Protein AF-A0A7S3LDQ4-F1 (afdb_monomer)

Nearest PDB structures (foldseek):
  6au2-assembly1_A  TM=3.471E-01  e=3.234E-03  Homo sapiens
  1kk8-assembly1_A  TM=6.774E-01  e=3.689E-01  Argopecten irradians
  1kqm-assembly1_A  TM=6.214E-01  e=1.875E-01  Argopecten irradians
  1kk7-assembly1_A  TM=5.907E-01  e=2.944E-01  Argopecten irradians
  1l2o-assembly1_A  TM=6.200E-01  e=3.689E-01  Argopecten irradians

Sequence (384 aa):
MATEQSETHPFQAKDGLFYETYLQVREANVQVNNIRLAELGLNKPPPWKKPSPNSHPRQSKKARKSTVKTEPPRRSTRQVPVISDASVDNDVISKPPPKKKQKKVQTKKVKDDWESVAAEIRREHAKNVDNTWFQQFERYWKSRLSDGAYKQILRQVRKLYNAEGISYIQWPADVCFHKDQSVDMSTDFEALHQLAHEYERKYGRDLGNGWLLRIPIRKLCAFQRYYFEKELGASLQPQPAFPIGTMLHKSFPPHGTFVGRIKSFDGVLYRIHYPEDGDEEDIYEDELFTLLGVSPPDHSSPDTETQQSAESSKQNEEANTVEPLKPRYTVGTTFAKVFPGHGTFMGQIESFDGVHYHVVYPRDGDQEDLTEAELDELKILSKG

Radius of gyration: 30.18 Å; Cα contacts (8 Å, |Δi|>4): 369; chains: 1; bounding box: 68×68×87 Å

Solvent-accessible surface area (backbone atoms only — not comparable to full-atom values): 24500 Å² total; per-residue (Å²): 137,83,81,82,76,78,83,77,75,61,43,74,30,83,86,74,50,74,28,86,44,70,67,57,28,51,53,52,37,50,51,55,49,51,53,54,31,46,76,71,59,63,63,56,75,74,83,68,73,70,76,64,95,75,74,66,83,80,72,82,75,73,89,74,91,80,79,92,77,86,84,79,88,86,86,81,88,78,89,78,87,87,82,80,88,83,90,78,90,81,93,78,89,77,81,79,80,86,77,81,84,73,85,83,80,86,74,88,83,72,68,75,57,53,59,55,52,52,53,51,50,20,57,52,38,67,73,54,82,64,82,56,55,63,59,51,52,52,61,60,44,61,82,75,42,56,74,68,59,39,54,52,32,50,57,45,49,50,26,32,50,67,18,66,22,52,69,52,92,82,33,60,94,87,51,52,50,59,50,82,42,60,55,59,83,45,52,62,40,66,63,50,39,53,51,45,53,53,48,27,70,73,54,52,69,58,89,63,82,28,58,75,50,49,51,35,37,50,53,48,41,53,47,48,53,54,53,49,40,64,73,74,41,80,86,70,70,66,75,66,94,62,61,74,60,46,74,42,57,49,76,44,90,94,83,46,73,46,63,30,28,31,70,44,70,76,74,67,37,37,33,30,36,26,79,89,81,68,49,73,46,80,40,45,62,72,60,46,24,61,52,67,71,44,79,70,76,83,76,75,68,84,73,86,75,77,89,79,84,84,89,88,83,91,82,89,88,88,78,79,86,75,69,81,62,75,73,93,69,47,60,57,22,28,31,41,47,76,43,90,98,76,46,76,46,59,35,32,30,71,42,69,82,74,71,38,34,37,29,37,26,83,88,82,67,51,74,51,77,37,43,66,71,59,55,70,74,37,50,73,74,46,84,77

Structure (mmCIF, N/CA/C/O backbone):
data_AF-A0A7S3LDQ4-F1
#
_entry.id   AF-A0A7S3LDQ4-F1
#
loop_
_atom_site.group_PDB
_atom_site.id
_atom_site.type_symbol
_atom_site.label_atom_id
_atom_site.label_alt_id
_atom_site.label_comp_id
_atom_site.label_asym_id
_atom_site.label_entity_id
_atom_site.label_seq_id
_atom_site.pdbx_PDB_ins_code
_atom_site.Cartn_x
_atom_site.Cartn_y
_atom_site.Cartn_z
_atom_site.occupancy
_atom_site.B_iso_or_equiv
_atom_site.auth_seq_id
_atom_site.auth_comp_id
_atom_site.auth_asym_id
_atom_site.auth_atom_id
_atom_site.pdbx_PDB_model_num
ATOM 1 N N . MET A 1 1 ? 39.871 5.749 30.026 1.00 40.25 1 MET A N 1
ATOM 2 C CA . MET A 1 1 ? 39.149 6.270 28.850 1.00 40.25 1 MET A CA 1
ATOM 3 C C . MET A 1 1 ? 39.752 5.605 27.629 1.00 40.25 1 MET A C 1
ATOM 5 O O . MET A 1 1 ? 40.860 5.961 27.255 1.00 40.25 1 MET A O 1
ATOM 9 N N . ALA A 1 2 ? 39.101 4.560 27.120 1.00 42.69 2 ALA A N 1
ATOM 10 C CA . ALA A 1 2 ? 39.499 3.903 25.882 1.00 42.69 2 ALA A CA 1
ATOM 11 C C . ALA A 1 2 ? 38.716 4.573 24.750 1.00 42.69 2 ALA A C 1
ATOM 13 O O . ALA A 1 2 ? 37.490 4.551 24.757 1.00 42.69 2 ALA A O 1
ATOM 14 N N . THR A 1 3 ? 39.416 5.248 23.846 1.00 52.91 3 THR A N 1
ATOM 15 C CA . THR A 1 3 ? 38.854 5.739 22.590 1.00 52.91 3 THR A CA 1
ATOM 16 C C . THR A 1 3 ? 38.615 4.526 21.699 1.00 52.91 3 THR A C 1
ATOM 18 O O . THR A 1 3 ? 39.571 3.916 21.222 1.00 52.91 3 THR A O 1
ATOM 21 N N . GLU A 1 4 ? 37.352 4.147 21.515 1.00 53.66 4 GLU A N 1
ATOM 22 C CA . GLU A 1 4 ? 36.952 3.170 20.502 1.00 53.66 4 GLU A CA 1
ATOM 23 C C . GLU A 1 4 ? 37.349 3.719 19.127 1.00 53.66 4 GLU A C 1
ATOM 25 O O . GLU A 1 4 ? 36.774 4.683 18.623 1.00 53.66 4 GLU A O 1
ATOM 30 N N . GLN A 1 5 ? 38.400 3.146 18.544 1.00 45.09 5 GLN A N 1
ATOM 31 C CA . GLN A 1 5 ? 38.747 3.378 17.151 1.00 45.09 5 GLN A CA 1
ATOM 32 C C . GLN A 1 5 ? 37.756 2.572 16.313 1.00 45.09 5 GLN A C 1
ATOM 34 O O . GLN A 1 5 ? 37.853 1.351 16.238 1.00 45.09 5 GLN A O 1
ATOM 39 N N . SER A 1 6 ? 36.771 3.249 15.726 1.00 54.25 6 SER A N 1
ATOM 40 C CA . SER A 1 6 ? 35.869 2.633 14.757 1.00 54.25 6 SER A CA 1
ATOM 41 C C . SER A 1 6 ? 36.685 2.184 13.544 1.00 54.25 6 SER A C 1
ATOM 43 O O . SER A 1 6 ? 37.186 3.025 12.790 1.00 54.25 6 SER A O 1
ATOM 45 N N . GLU A 1 7 ? 36.836 0.873 13.362 1.00 59.62 7 GLU A N 1
ATOM 46 C CA . GLU A 1 7 ? 37.408 0.290 12.150 1.00 59.62 7 GLU A CA 1
ATOM 47 C C . GLU A 1 7 ? 36.503 0.648 10.966 1.00 59.62 7 GLU A C 1
ATOM 49 O O . GLU A 1 7 ? 35.424 0.090 10.770 1.00 59.62 7 GLU A O 1
ATOM 54 N N . THR A 1 8 ? 36.919 1.641 10.185 1.00 68.06 8 THR A N 1
ATOM 55 C CA . THR A 1 8 ? 36.265 1.981 8.925 1.00 68.06 8 THR A CA 1
ATOM 56 C C . THR A 1 8 ? 36.725 0.969 7.886 1.00 68.06 8 THR A C 1
ATOM 58 O O . THR A 1 8 ? 37.852 1.010 7.396 1.00 68.06 8 THR A O 1
ATOM 61 N N . HIS A 1 9 ? 35.867 -0.005 7.582 1.00 71.62 9 HIS A N 1
ATOM 62 C CA . HIS A 1 9 ? 36.136 -0.940 6.498 1.00 71.62 9 HIS A CA 1
ATOM 63 C C . HIS A 1 9 ? 36.121 -0.184 5.161 1.00 71.62 9 HIS A C 1
ATOM 65 O O . HIS A 1 9 ? 35.127 0.478 4.853 1.00 71.62 9 HIS A O 1
ATOM 71 N N . PRO A 1 10 ? 37.195 -0.262 4.359 1.00 87.12 10 PRO A N 1
ATOM 72 C CA . PRO A 1 10 ? 37.264 0.472 3.109 1.00 87.12 10 PRO A CA 1
ATOM 73 C C . PRO A 1 10 ? 36.307 -0.125 2.069 1.00 87.12 10 PRO A C 1
ATOM 75 O O . PRO A 1 10 ? 36.139 -1.342 1.965 1.00 87.12 10 PRO A O 1
ATOM 78 N N . PHE A 1 11 ? 35.692 0.739 1.267 1.00 87.12 11 PHE A N 1
ATOM 79 C CA . PHE A 1 11 ? 34.715 0.368 0.247 1.00 87.12 11 PHE A CA 1
ATOM 80 C C . PHE A 1 11 ? 35.406 0.148 -1.105 1.00 87.12 11 PHE A C 1
ATOM 82 O O . PHE A 1 11 ? 36.173 0.998 -1.553 1.00 87.12 11 PHE A O 1
ATOM 89 N N . GLN A 1 12 ? 35.123 -0.966 -1.783 1.00 94.94 12 GLN A N 1
ATOM 90 C CA . GLN A 1 12 ? 35.699 -1.266 -3.099 1.00 94.94 12 GLN A CA 1
ATOM 91 C C . GLN A 1 12 ? 34.875 -0.634 -4.235 1.00 94.94 12 GLN A C 1
ATOM 93 O O . GLN A 1 12 ? 33.658 -0.821 -4.297 1.00 94.94 12 GLN A O 1
ATOM 98 N N . ALA A 1 13 ? 35.522 0.079 -5.159 1.00 95.19 13 ALA A N 1
ATOM 99 C CA . ALA A 1 13 ? 34.889 0.642 -6.354 1.00 95.19 13 ALA A CA 1
ATOM 100 C C . ALA A 1 13 ? 35.079 -0.244 -7.605 1.00 95.19 13 ALA A C 1
ATOM 102 O O . ALA A 1 13 ? 35.799 -1.242 -7.599 1.00 95.19 13 ALA A O 1
ATOM 103 N N . LYS A 1 14 ? 34.407 0.113 -8.709 1.00 91.06 14 LYS A N 1
ATOM 104 C CA . LYS A 1 14 ? 34.411 -0.626 -9.989 1.00 91.06 14 LYS A CA 1
ATOM 105 C C . LYS A 1 14 ? 35.746 -0.597 -10.732 1.00 91.06 14 LYS A C 1
ATOM 107 O O . LYS A 1 14 ? 35.929 -1.389 -11.651 1.00 91.06 14 LYS A O 1
ATOM 112 N N . ASP A 1 15 ? 36.638 0.317 -10.378 1.00 94.50 15 ASP A N 1
ATOM 113 C CA . ASP A 1 15 ? 38.018 0.345 -10.870 1.00 94.50 15 ASP A CA 1
ATOM 114 C C . ASP A 1 15 ? 38.933 -0.652 -10.133 1.00 94.50 15 ASP A C 1
ATOM 116 O O . ASP A 1 15 ? 40.080 -0.840 -10.531 1.00 94.50 15 ASP A O 1
ATOM 120 N N . GLY A 1 16 ? 38.422 -1.322 -9.093 1.00 94.25 16 GLY A N 1
ATOM 121 C CA . GLY A 1 16 ? 39.152 -2.291 -8.281 1.00 94.25 16 GLY A CA 1
ATOM 122 C C . GLY A 1 16 ? 39.902 -1.685 -7.093 1.00 94.25 16 GLY A C 1
ATOM 123 O O . GLY A 1 16 ? 40.528 -2.444 -6.351 1.00 94.25 16 GLY A O 1
ATOM 124 N N . LEU A 1 17 ? 39.834 -0.365 -6.886 1.00 96.00 17 LEU A N 1
ATOM 125 C CA . LEU A 1 17 ? 40.478 0.329 -5.769 1.00 96.00 17 LEU A CA 1
ATOM 126 C C . LEU A 1 17 ? 39.551 0.434 -4.549 1.00 96.00 17 LEU A C 1
ATOM 128 O O . LEU A 1 17 ? 38.327 0.344 -4.652 1.00 96.00 17 LEU A O 1
ATOM 132 N N . PHE A 1 18 ? 40.161 0.608 -3.377 1.00 94.69 18 PHE A N 1
ATOM 133 C CA . PHE A 1 18 ? 39.483 0.745 -2.090 1.00 94.69 18 PHE A CA 1
ATOM 134 C C . PHE A 1 18 ? 39.527 2.201 -1.617 1.00 94.69 18 PHE A C 1
ATOM 136 O O . PHE A 1 18 ? 40.574 2.842 -1.697 1.00 94.69 18 PHE A O 1
ATOM 143 N N . TY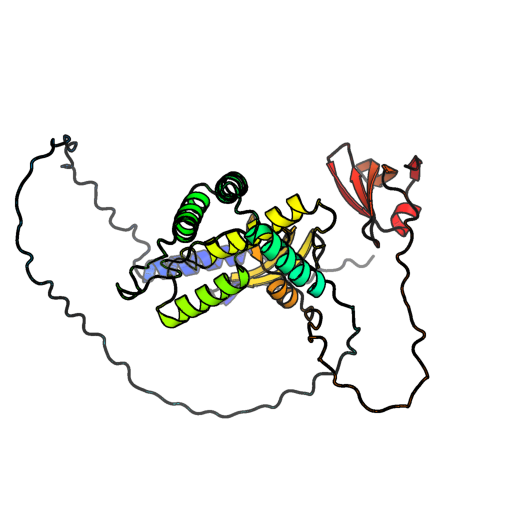R A 1 19 ? 38.405 2.703 -1.103 1.00 94.19 19 TYR A N 1
ATOM 144 C CA . TYR A 1 19 ? 38.234 4.090 -0.674 1.00 94.19 19 TYR A CA 1
ATOM 145 C C . TYR A 1 19 ? 37.711 4.170 0.762 1.00 94.19 19 TYR A C 1
ATOM 147 O O . TYR A 1 19 ? 36.947 3.312 1.206 1.00 94.19 19 TYR A O 1
ATOM 155 N N . GLU A 1 20 ? 38.099 5.222 1.483 1.00 92.12 20 GLU A N 1
ATOM 156 C CA . GLU A 1 20 ? 37.726 5.427 2.891 1.00 92.12 20 GLU A CA 1
ATOM 157 C C . GLU A 1 20 ? 36.256 5.822 3.051 1.00 92.12 20 GLU A C 1
ATOM 159 O O . GLU A 1 20 ? 35.631 5.536 4.068 1.00 92.12 20 GLU A O 1
ATOM 164 N N . THR A 1 21 ? 35.687 6.480 2.037 1.00 89.56 21 THR A N 1
ATOM 165 C CA . THR A 1 21 ? 34.312 6.979 2.087 1.00 89.56 21 THR A CA 1
ATOM 166 C C . THR A 1 21 ? 33.499 6.522 0.886 1.00 89.56 21 THR A C 1
ATOM 168 O O . THR A 1 21 ? 33.992 6.391 -0.236 1.00 89.56 21 THR A O 1
ATOM 171 N N . TYR A 1 22 ? 32.198 6.353 1.105 1.00 85.62 22 TYR A N 1
ATOM 172 C CA . TYR A 1 22 ? 31.250 6.023 0.044 1.00 85.62 22 TYR A CA 1
ATOM 173 C C . TYR A 1 22 ? 31.195 7.086 -1.069 1.00 85.62 22 TYR A C 1
ATOM 175 O O . TYR A 1 22 ? 31.045 6.750 -2.244 1.00 85.62 22 TYR A O 1
ATOM 183 N N . LEU A 1 23 ? 31.360 8.372 -0.729 1.00 87.56 23 LEU A N 1
ATOM 184 C CA . LEU A 1 23 ? 31.375 9.457 -1.717 1.00 87.56 23 LEU A CA 1
ATOM 185 C C . LEU A 1 23 ? 32.511 9.284 -2.733 1.00 87.56 23 LEU A C 1
ATOM 187 O O . LEU A 1 23 ? 32.276 9.423 -3.933 1.00 87.56 23 LEU A O 1
ATOM 191 N N . GLN A 1 24 ? 33.698 8.884 -2.274 1.00 94.94 24 GLN A N 1
ATOM 192 C CA . GLN A 1 24 ? 34.832 8.594 -3.153 1.00 94.94 24 GLN A CA 1
ATOM 193 C C . GLN A 1 24 ? 34.557 7.386 -4.065 1.00 94.94 24 GLN A C 1
ATOM 195 O O . GLN A 1 24 ? 34.819 7.454 -5.266 1.00 94.94 24 GLN A O 1
ATOM 200 N N . VAL A 1 25 ? 33.942 6.314 -3.543 1.00 93.69 25 VAL A N 1
ATOM 201 C CA . VAL A 1 25 ? 33.512 5.164 -4.366 1.00 93.69 25 VAL A CA 1
ATOM 202 C C . VAL A 1 25 ? 32.515 5.581 -5.440 1.00 93.69 25 VAL A C 1
ATOM 204 O O . VAL A 1 25 ? 32.607 5.145 -6.590 1.00 93.69 25 VAL A O 1
ATOM 207 N N . ARG A 1 26 ? 31.546 6.429 -5.088 1.00 92.38 26 ARG A N 1
ATOM 208 C CA . ARG A 1 26 ? 30.551 6.934 -6.034 1.00 92.38 26 ARG A CA 1
ATOM 209 C C . ARG A 1 26 ? 31.218 7.721 -7.160 1.00 92.38 26 ARG A C 1
ATOM 211 O O . ARG A 1 26 ? 30.890 7.486 -8.322 1.00 92.38 26 ARG A O 1
ATOM 218 N N . GLU A 1 27 ? 32.150 8.615 -6.841 1.00 95.75 27 GLU A N 1
ATOM 219 C CA . GLU A 1 27 ? 32.892 9.401 -7.834 1.00 95.75 27 GLU A CA 1
ATOM 220 C C . GLU A 1 27 ? 33.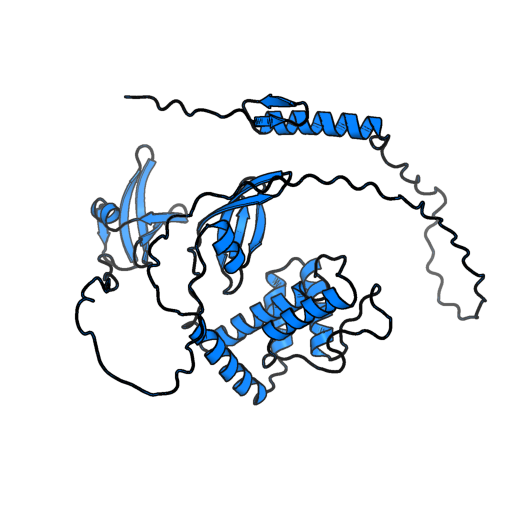731 8.515 -8.762 1.00 95.75 27 GLU A C 1
ATOM 222 O O . GLU A 1 27 ? 33.627 8.648 -9.985 1.00 95.75 27 GLU A O 1
ATOM 227 N N . ALA A 1 28 ? 34.477 7.554 -8.209 1.00 95.38 28 ALA A N 1
ATOM 228 C CA . ALA A 1 28 ? 35.246 6.581 -8.985 1.00 95.38 28 ALA A CA 1
ATOM 229 C C . ALA A 1 28 ? 34.343 5.773 -9.935 1.00 95.38 28 ALA A C 1
ATOM 231 O O . ALA A 1 28 ? 34.598 5.662 -11.137 1.00 95.38 28 ALA A O 1
ATOM 232 N N . ASN A 1 29 ? 33.198 5.299 -9.438 1.00 93.75 29 ASN A N 1
ATOM 233 C CA . ASN A 1 29 ? 32.218 4.569 -10.242 1.00 93.75 29 ASN A CA 1
ATOM 234 C C . ASN A 1 29 ? 31.610 5.421 -11.365 1.00 93.75 29 ASN A C 1
ATOM 236 O O . ASN A 1 29 ? 31.366 4.908 -12.463 1.00 93.75 29 ASN A O 1
ATOM 240 N N . VAL A 1 30 ? 31.358 6.710 -11.117 1.00 93.44 30 VAL A N 1
ATOM 241 C CA . VAL A 1 30 ? 30.886 7.653 -12.143 1.00 93.44 30 VAL A CA 1
ATOM 242 C C . VAL A 1 30 ? 31.938 7.820 -13.238 1.00 93.44 30 VAL A C 1
ATOM 244 O O . VAL A 1 30 ? 31.586 7.785 -14.417 1.00 93.44 30 VAL A O 1
ATOM 247 N N . GLN A 1 31 ? 33.221 7.926 -12.885 1.00 96.38 31 GLN A N 1
ATOM 248 C CA . GLN A 1 31 ? 34.306 8.031 -13.865 1.00 96.38 31 GLN A CA 1
ATOM 249 C C . GLN A 1 31 ? 34.423 6.773 -14.734 1.00 96.38 31 GLN A C 1
ATOM 251 O O . GLN A 1 31 ? 34.422 6.888 -15.961 1.00 96.38 31 GLN A O 1
ATOM 256 N N . VAL A 1 32 ? 34.417 5.579 -14.131 1.00 96.38 32 VAL A N 1
ATOM 257 C CA . VAL A 1 32 ? 34.441 4.299 -14.867 1.00 96.38 32 VAL A CA 1
ATOM 258 C C . VAL A 1 32 ? 33.254 4.190 -15.828 1.00 96.38 32 VAL A C 1
ATOM 260 O O . VAL A 1 32 ? 33.415 3.820 -16.993 1.00 96.38 32 VAL A O 1
ATOM 263 N N . ASN A 1 33 ? 32.051 4.560 -15.378 1.00 94.00 33 ASN A N 1
ATOM 264 C CA . ASN A 1 33 ? 30.866 4.558 -16.235 1.00 94.00 33 ASN A CA 1
ATOM 265 C C . ASN A 1 33 ? 30.986 5.578 -17.382 1.00 94.00 33 ASN A C 1
ATOM 267 O O . ASN A 1 33 ? 30.602 5.264 -18.506 1.00 94.00 33 ASN A O 1
ATOM 271 N N . ASN A 1 34 ? 31.523 6.776 -17.130 1.00 94.44 34 ASN A N 1
ATOM 272 C CA . ASN A 1 34 ? 31.710 7.808 -18.154 1.00 94.44 34 ASN A CA 1
ATOM 273 C C . ASN A 1 34 ? 32.720 7.381 -19.228 1.00 94.44 34 ASN A C 1
ATOM 275 O O . ASN A 1 34 ? 32.467 7.605 -20.414 1.00 94.44 34 ASN A O 1
ATOM 279 N N . ILE A 1 35 ? 33.819 6.729 -18.832 1.00 96.06 35 ILE A N 1
ATOM 280 C CA . ILE A 1 35 ? 34.796 6.135 -19.757 1.00 96.06 35 ILE A CA 1
ATOM 281 C C . ILE A 1 35 ? 34.109 5.065 -20.609 1.00 96.06 35 ILE A C 1
ATOM 283 O O . ILE A 1 35 ? 34.137 5.143 -21.835 1.00 96.06 35 ILE A O 1
ATOM 287 N N . ARG A 1 36 ? 33.376 4.141 -19.977 1.00 95.81 36 ARG A N 1
ATOM 288 C CA . ARG A 1 36 ? 32.637 3.085 -20.683 1.00 95.81 36 ARG A CA 1
ATOM 289 C C . ARG A 1 36 ? 31.573 3.640 -21.638 1.00 95.81 36 ARG A C 1
ATOM 291 O O . ARG A 1 36 ? 31.396 3.127 -22.739 1.00 95.81 36 ARG A O 1
ATOM 298 N N . LEU A 1 37 ? 30.860 4.702 -21.256 1.00 94.75 37 LEU A N 1
ATOM 299 C CA . LEU A 1 37 ? 29.901 5.390 -22.131 1.00 94.75 37 LEU A CA 1
ATOM 300 C C . LEU A 1 37 ? 30.591 6.061 -23.325 1.00 94.75 37 LEU A C 1
ATOM 302 O O . LEU A 1 37 ? 30.016 6.102 -24.415 1.00 94.75 37 LEU A O 1
ATOM 306 N N . ALA A 1 38 ? 31.804 6.584 -23.140 1.00 95.56 38 ALA A N 1
ATOM 307 C CA . ALA A 1 38 ? 32.604 7.142 -24.223 1.00 95.56 38 ALA A CA 1
ATOM 308 C C . ALA A 1 38 ? 33.100 6.049 -25.186 1.00 95.56 38 ALA A C 1
ATOM 310 O O . ALA A 1 38 ? 32.946 6.215 -26.396 1.00 95.56 38 ALA A O 1
ATOM 311 N N . GLU A 1 39 ? 33.592 4.917 -24.671 1.00 94.88 39 GLU A N 1
ATOM 312 C CA . GLU A 1 39 ? 34.000 3.742 -25.464 1.00 94.88 39 GLU A CA 1
ATOM 313 C C . GLU A 1 39 ? 32.844 3.175 -26.299 1.00 94.88 39 GLU A C 1
ATOM 315 O O . GLU A 1 39 ? 33.019 2.828 -27.466 1.00 94.88 39 GLU A O 1
ATOM 320 N N . LEU A 1 40 ? 31.633 3.154 -25.735 1.00 94.88 40 LEU A N 1
ATOM 321 C CA . LEU A 1 40 ? 30.414 2.742 -26.438 1.00 94.88 40 LEU A CA 1
ATOM 322 C C . LEU A 1 40 ? 29.878 3.802 -27.418 1.00 94.88 40 LEU A C 1
ATOM 324 O O . LEU A 1 40 ? 28.886 3.561 -28.105 1.00 94.88 40 LEU A O 1
ATOM 328 N N . GLY A 1 41 ? 30.482 4.993 -27.475 1.00 93.69 41 GLY A N 1
ATOM 329 C CA . GLY A 1 41 ? 30.023 6.101 -28.316 1.00 93.69 41 GLY A CA 1
ATOM 330 C C . GLY A 1 41 ? 28.705 6.746 -27.864 1.00 93.69 41 GLY A C 1
ATOM 331 O O . GLY A 1 41 ? 28.133 7.541 -28.611 1.00 93.69 41 GLY A O 1
ATOM 332 N N . LEU A 1 42 ? 28.235 6.437 -26.651 1.00 89.81 42 LEU A N 1
ATOM 333 C CA . LEU A 1 42 ? 26.984 6.928 -26.059 1.00 89.81 42 LEU A CA 1
ATOM 334 C C . LEU A 1 42 ? 27.136 8.265 -25.319 1.00 89.81 42 LEU A C 1
ATOM 336 O O . LEU A 1 42 ? 26.138 8.885 -24.973 1.00 89.81 42 LEU A O 1
ATOM 340 N N . ASN A 1 43 ? 28.368 8.728 -25.088 1.00 89.69 43 ASN A N 1
ATOM 341 C CA . ASN A 1 43 ? 28.640 10.053 -24.512 1.00 89.69 43 ASN A CA 1
ATOM 342 C C . ASN A 1 43 ? 28.166 11.192 -25.437 1.00 89.69 43 ASN A C 1
ATOM 344 O O . ASN A 1 43 ? 27.798 12.270 -24.974 1.00 89.69 43 ASN A O 1
ATOM 348 N N . LYS A 1 44 ? 28.111 10.953 -26.754 1.00 87.44 44 LYS A N 1
ATOM 349 C CA . LYS A 1 44 ? 27.600 11.962 -27.680 1.00 87.44 44 LYS A CA 1
ATOM 350 C C . LYS A 1 44 ? 26.133 12.213 -27.330 1.00 87.44 44 LYS A C 1
ATOM 352 O O . LYS A 1 44 ? 25.361 11.249 -27.352 1.00 87.44 44 LYS A O 1
ATOM 357 N N . PRO A 1 45 ? 25.725 13.467 -27.042 1.00 78.31 45 PRO A N 1
ATOM 358 C CA . PRO A 1 45 ? 24.312 13.766 -26.902 1.00 78.31 45 PRO A CA 1
ATOM 359 C C . PRO A 1 45 ? 23.626 13.199 -28.144 1.00 78.31 45 PRO A C 1
ATOM 361 O O . PRO A 1 45 ? 24.184 13.335 -29.246 1.00 78.31 45 PRO A O 1
ATOM 364 N N . PRO A 1 46 ? 22.476 12.511 -27.992 1.00 72.56 46 PRO A N 1
ATOM 365 C CA . PRO A 1 46 ? 21.774 11.983 -29.148 1.00 72.56 46 PRO A CA 1
ATOM 366 C C . PRO A 1 46 ? 21.666 13.119 -30.166 1.00 72.56 46 PRO A C 1
ATOM 368 O O . PRO A 1 46 ? 21.564 14.277 -29.754 1.00 72.56 46 PRO A O 1
ATOM 371 N N . PRO A 1 47 ? 21.751 12.863 -31.478 1.00 76.88 47 PRO A N 1
ATOM 372 C CA . PRO A 1 47 ? 21.510 13.909 -32.450 1.00 76.88 47 PRO A CA 1
ATOM 373 C C . PRO A 1 47 ? 20.055 14.331 -32.256 1.00 76.88 47 PRO A C 1
ATOM 375 O O . PRO A 1 47 ? 19.141 13.720 -32.812 1.00 76.88 47 PRO A O 1
ATOM 378 N N . TRP A 1 48 ? 19.817 15.324 -31.394 1.00 66.69 48 TRP A N 1
ATOM 379 C CA . TRP A 1 48 ? 18.524 15.956 -31.251 1.00 66.69 48 TRP A CA 1
ATOM 380 C C . TRP A 1 48 ? 18.243 16.416 -32.665 1.00 66.69 48 TRP A C 1
ATOM 382 O O . TRP A 1 48 ? 19.006 17.211 -33.223 1.00 66.69 48 TRP A O 1
ATOM 392 N N . LYS A 1 49 ? 17.236 15.806 -33.299 1.00 63.69 49 LYS A N 1
ATOM 393 C CA . LYS A 1 49 ? 16.785 16.234 -34.615 1.00 63.69 49 LYS A CA 1
ATOM 394 C C . LYS A 1 49 ? 16.538 17.719 -34.448 1.00 63.69 49 LYS A C 1
ATOM 396 O O . LYS A 1 49 ? 15.606 18.081 -33.729 1.00 63.69 49 LYS A O 1
ATOM 401 N N . LYS A 1 50 ? 17.417 18.555 -35.020 1.00 68.62 50 LYS A N 1
ATOM 402 C CA . LYS A 1 50 ? 17.225 20.003 -35.015 1.00 68.62 50 LYS A CA 1
ATOM 403 C C . LYS A 1 50 ? 15.768 20.194 -35.425 1.00 68.62 50 LYS A C 1
ATOM 405 O O . LYS A 1 50 ? 15.387 19.588 -36.437 1.00 68.62 50 LYS A O 1
ATOM 410 N N . PRO A 1 51 ? 14.942 20.884 -34.617 1.00 59.12 51 PRO A N 1
ATOM 411 C CA . PRO A 1 51 ? 13.550 21.092 -34.969 1.00 59.12 51 PRO A CA 1
ATOM 412 C C . PRO A 1 51 ? 13.554 21.597 -36.403 1.00 59.12 51 PRO A C 1
ATOM 414 O O . PRO A 1 51 ? 14.268 22.549 -36.721 1.00 59.12 51 PRO A O 1
ATOM 417 N N . SER A 1 52 ? 12.901 20.841 -37.289 1.00 65.38 52 SER A N 1
ATOM 418 C CA . SER A 1 52 ? 12.878 21.170 -38.706 1.00 65.38 52 SER A CA 1
ATOM 419 C C . SER A 1 52 ? 12.454 22.636 -38.806 1.00 65.38 52 SER A C 1
ATOM 421 O O . SER A 1 52 ? 11.367 22.956 -38.317 1.00 65.38 52 SER A O 1
ATOM 423 N N . PRO A 1 53 ? 13.261 23.528 -39.411 1.00 69.38 53 PRO A N 1
ATOM 424 C CA . PRO A 1 53 ? 12.925 24.949 -39.509 1.00 69.38 53 PRO A CA 1
ATOM 425 C C . PRO A 1 53 ? 11.648 25.212 -40.329 1.00 69.38 53 PRO A C 1
ATOM 427 O O . PRO A 1 53 ? 11.233 26.354 -40.465 1.00 69.38 53 PRO A O 1
ATOM 430 N N . ASN A 1 54 ? 10.991 24.158 -40.831 1.00 61.00 54 ASN A N 1
ATOM 431 C CA . ASN A 1 54 ? 9.756 24.204 -41.601 1.00 61.00 54 ASN A CA 1
ATOM 432 C C . ASN A 1 54 ? 8.515 23.653 -40.877 1.00 61.00 54 ASN A C 1
ATOM 434 O O . ASN A 1 54 ? 7.514 23.358 -41.534 1.00 61.00 54 ASN A O 1
ATOM 438 N N . SER A 1 55 ? 8.505 23.533 -39.543 1.00 48.88 55 SER A N 1
ATOM 439 C CA . SER A 1 55 ? 7.239 23.288 -38.836 1.00 48.88 55 SER A CA 1
ATOM 440 C C . SER A 1 55 ? 6.421 24.581 -38.768 1.00 48.88 55 SER A C 1
ATOM 442 O O . SER A 1 55 ? 6.326 25.231 -37.727 1.00 48.88 55 SER A O 1
ATOM 444 N N . HIS A 1 56 ? 5.842 24.987 -39.897 1.00 59.72 56 HIS A N 1
ATOM 445 C CA . HIS A 1 56 ? 4.814 26.017 -39.897 1.00 59.72 56 HIS A CA 1
ATOM 446 C C . HIS A 1 56 ? 3.695 25.638 -38.914 1.00 59.72 56 HIS A C 1
ATOM 448 O O . HIS A 1 56 ? 3.336 24.455 -38.827 1.00 59.72 56 HIS A O 1
ATOM 454 N N . PRO A 1 57 ? 3.135 26.617 -38.177 1.00 56.56 57 PRO A N 1
ATOM 455 C CA . PRO A 1 57 ? 2.037 26.389 -37.252 1.00 56.56 57 PRO A CA 1
ATOM 456 C C . PRO A 1 57 ? 0.918 25.670 -37.997 1.00 56.56 57 PRO A C 1
ATOM 458 O O . PRO A 1 57 ? 0.382 26.156 -38.995 1.00 56.56 57 PRO A O 1
ATOM 461 N N . ARG A 1 58 ? 0.631 24.450 -37.541 1.00 50.53 58 ARG A N 1
ATOM 462 C CA . ARG A 1 58 ? -0.346 23.546 -38.137 1.00 50.53 58 ARG A CA 1
ATOM 463 C C . ARG A 1 58 ? -1.720 24.187 -37.949 1.00 50.53 58 ARG A C 1
ATOM 465 O O . ARG A 1 58 ? -2.367 23.983 -36.928 1.00 50.53 58 ARG A O 1
ATOM 472 N N . GLN A 1 59 ? -2.136 25.009 -38.913 1.00 54.22 59 GLN A N 1
ATOM 473 C CA . GLN A 1 59 ? -3.482 25.566 -38.952 1.00 54.22 59 GLN A CA 1
ATOM 474 C C . GLN A 1 59 ? -4.467 24.399 -38.867 1.00 54.22 59 GLN A C 1
ATOM 476 O O . GLN A 1 59 ? -4.374 23.432 -39.631 1.00 54.22 59 GLN A O 1
ATOM 481 N N . SER A 1 60 ? -5.362 24.468 -37.885 1.00 47.75 60 SER A N 1
ATOM 482 C CA . SER A 1 60 ? -6.381 23.466 -37.610 1.00 47.75 60 SER A CA 1
ATOM 483 C C . SER A 1 60 ? -7.265 23.284 -38.844 1.00 47.75 60 SER A C 1
ATOM 485 O O . SER A 1 60 ? -8.177 24.060 -39.131 1.00 47.75 60 SER A O 1
ATOM 487 N N . LYS A 1 61 ? -6.981 22.243 -39.632 1.00 48.12 61 LYS A N 1
ATOM 488 C CA . LYS A 1 61 ? -7.839 21.877 -40.755 1.00 48.12 61 LYS A CA 1
ATOM 489 C C . LYS A 1 61 ? -9.135 21.303 -40.194 1.00 48.12 61 LYS A C 1
ATOM 491 O O . LYS A 1 61 ? -9.155 20.201 -39.651 1.00 48.12 61 LYS A O 1
ATOM 496 N N . LYS A 1 62 ? -10.206 22.085 -40.353 1.00 51.38 62 LYS A N 1
ATOM 497 C CA . LYS A 1 62 ? -11.603 21.659 -40.251 1.00 51.38 62 LYS A CA 1
ATOM 498 C C . LYS A 1 62 ? -11.799 20.304 -40.934 1.00 51.38 62 LYS A C 1
ATOM 500 O O . LYS A 1 62 ? -11.287 20.066 -42.030 1.00 51.38 62 LYS A O 1
ATOM 505 N N . ALA A 1 63 ? -12.562 19.453 -40.254 1.00 53.47 63 ALA A N 1
ATOM 506 C CA . ALA A 1 63 ? -12.926 18.108 -40.657 1.00 53.47 63 ALA A CA 1
ATOM 507 C C . ALA A 1 63 ? -13.368 18.045 -42.126 1.00 53.47 63 ALA A C 1
ATOM 509 O O . ALA A 1 63 ? -14.390 18.610 -42.516 1.00 53.47 63 ALA A O 1
ATOM 510 N N . ARG A 1 64 ? -12.603 17.309 -42.934 1.00 45.84 64 ARG A N 1
ATOM 511 C CA . ARG A 1 64 ? -13.037 16.829 -44.243 1.00 45.84 64 ARG A CA 1
ATOM 512 C C . ARG A 1 64 ? -13.169 15.312 -44.174 1.00 45.84 64 ARG A C 1
ATOM 514 O O . ARG A 1 64 ? -12.185 14.599 -44.014 1.00 45.84 64 ARG A O 1
ATOM 521 N N . LYS A 1 65 ? -14.417 14.853 -44.296 1.00 57.94 65 LYS A N 1
ATOM 522 C CA . LYS A 1 65 ? -14.812 13.500 -44.708 1.00 57.94 65 LYS A CA 1
ATOM 523 C C . LYS A 1 65 ? -14.038 13.115 -45.974 1.00 57.94 65 LYS A C 1
ATOM 525 O O . LYS A 1 65 ? -14.085 13.887 -46.931 1.00 57.94 65 LYS A O 1
ATOM 530 N N . SER A 1 66 ? -13.401 11.942 -46.002 1.00 49.62 66 SER A N 1
ATOM 531 C CA . SER A 1 66 ? -13.578 10.924 -47.060 1.00 49.62 66 SER A CA 1
ATOM 532 C C . SER A 1 66 ? -12.478 9.847 -47.095 1.00 49.62 66 SER A C 1
ATOM 534 O O . SER A 1 66 ? -11.292 10.118 -46.934 1.00 49.62 66 SER A O 1
ATOM 536 N N . THR A 1 67 ? -12.957 8.636 -47.408 1.00 44.81 67 THR A N 1
ATOM 537 C CA . THR A 1 67 ? -12.372 7.598 -48.282 1.00 44.81 67 THR A CA 1
ATOM 538 C C . THR A 1 67 ? -11.136 6.808 -47.842 1.00 44.81 67 THR A C 1
ATOM 540 O O . THR A 1 67 ? -9.998 7.252 -47.953 1.00 44.81 67 THR A O 1
ATOM 543 N N . VAL A 1 68 ? -11.440 5.564 -47.450 1.00 58.09 68 VAL A N 1
ATOM 544 C CA . VAL A 1 68 ? -10.767 4.287 -47.754 1.00 58.09 68 VAL A CA 1
ATOM 545 C C . VAL A 1 68 ? -9.552 4.404 -48.682 1.00 58.09 68 VAL A C 1
ATOM 547 O O . VAL A 1 68 ? -9.685 4.761 -49.854 1.00 58.09 68 VAL A O 1
ATOM 550 N N . LYS A 1 69 ? -8.379 4.010 -48.173 1.00 45.41 69 LYS A N 1
ATOM 551 C CA . LYS A 1 69 ? -7.206 3.691 -48.987 1.00 45.41 69 LYS A CA 1
ATOM 552 C C . LYS A 1 69 ? -6.471 2.478 -48.417 1.00 45.41 69 LYS A C 1
ATOM 554 O O . LYS A 1 69 ? -6.223 2.389 -47.220 1.00 45.41 69 LYS A O 1
ATOM 559 N N . THR A 1 70 ? -6.188 1.569 -49.334 1.00 50.84 70 THR A N 1
ATOM 560 C CA . THR A 1 70 ? -5.561 0.250 -49.253 1.00 50.84 70 THR A CA 1
ATOM 561 C C . THR A 1 70 ? -4.165 0.277 -48.620 1.00 50.84 70 THR A C 1
ATOM 563 O O . THR A 1 70 ? -3.336 1.117 -48.972 1.00 50.84 70 THR A O 1
ATOM 566 N N . GLU A 1 71 ? -3.901 -0.670 -47.715 1.00 47.28 71 GLU A N 1
ATOM 567 C CA . GLU A 1 71 ? -2.586 -0.912 -47.106 1.00 47.28 71 GLU A CA 1
ATOM 568 C C . GLU A 1 71 ? -1.657 -1.709 -48.044 1.00 47.28 71 GLU A C 1
ATOM 570 O O . GLU A 1 71 ? -2.094 -2.694 -48.643 1.00 47.28 71 GLU A O 1
ATOM 575 N N . PRO A 1 72 ? -0.364 -1.351 -48.149 1.00 61.25 72 PRO A N 1
ATOM 576 C CA . PRO A 1 72 ? 0.662 -2.236 -48.689 1.00 61.25 72 PRO A CA 1
ATOM 577 C C . PRO A 1 72 ? 1.280 -3.131 -47.589 1.00 61.25 72 PRO A C 1
ATOM 579 O O . PRO A 1 72 ? 1.378 -2.717 -46.429 1.00 61.25 72 PRO A O 1
ATOM 582 N N . PRO A 1 73 ? 1.757 -4.342 -47.936 1.00 55.50 73 PRO A N 1
ATOM 583 C CA . PRO A 1 73 ? 2.251 -5.316 -46.966 1.00 55.50 73 PRO A CA 1
ATOM 584 C C . PRO A 1 73 ? 3.589 -4.893 -46.341 1.00 55.50 73 PRO A C 1
ATOM 586 O O . PRO A 1 73 ? 4.588 -4.661 -47.026 1.00 55.50 73 PRO A O 1
ATOM 589 N N . ARG A 1 74 ? 3.623 -4.848 -45.004 1.00 48.03 74 ARG A N 1
ATOM 590 C CA . ARG A 1 74 ? 4.844 -4.691 -44.201 1.00 48.03 74 ARG A CA 1
ATOM 591 C C . ARG A 1 74 ? 5.705 -5.954 -44.298 1.00 48.03 74 ARG A C 1
ATOM 593 O O . ARG A 1 74 ? 5.389 -6.980 -43.706 1.00 48.03 74 ARG A O 1
ATOM 600 N N . ARG A 1 75 ? 6.837 -5.852 -44.995 1.00 48.84 75 ARG A N 1
ATOM 601 C CA . ARG A 1 75 ? 7.917 -6.849 -45.004 1.00 48.84 75 ARG A CA 1
ATOM 602 C C . ARG A 1 75 ? 8.889 -6.527 -43.861 1.00 48.84 75 ARG A C 1
ATOM 604 O O . ARG A 1 75 ? 9.615 -5.543 -43.942 1.00 48.84 75 ARG A O 1
ATOM 611 N N . SER A 1 76 ? 8.884 -7.329 -42.798 1.00 52.00 76 SER A N 1
ATOM 612 C CA . SER A 1 76 ? 9.882 -7.277 -41.720 1.00 52.00 76 SER A CA 1
ATOM 613 C C . SER A 1 76 ? 10.535 -8.648 -41.599 1.00 52.00 76 SER A C 1
ATOM 615 O O . SER A 1 76 ? 9.989 -9.554 -40.976 1.00 52.00 76 SER A O 1
ATOM 617 N N . THR A 1 77 ? 11.695 -8.803 -42.231 1.00 49.69 77 THR A N 1
ATOM 618 C CA . THR A 1 77 ? 12.561 -9.974 -42.083 1.00 49.69 77 THR A CA 1
ATOM 619 C C . THR A 1 77 ? 13.706 -9.564 -41.165 1.00 49.69 77 THR A C 1
ATOM 621 O O . THR A 1 77 ? 14.636 -8.894 -41.605 1.00 49.69 77 THR A O 1
ATOM 624 N N . ARG A 1 78 ? 13.638 -9.930 -39.882 1.00 47.00 78 ARG A N 1
ATOM 625 C CA . ARG A 1 78 ? 14.784 -9.845 -38.970 1.00 47.00 78 ARG A CA 1
ATOM 626 C C . ARG A 1 78 ? 15.195 -11.268 -38.621 1.00 47.00 78 ARG A C 1
ATOM 628 O O . ARG A 1 78 ? 14.514 -11.940 -37.857 1.00 47.00 78 ARG A O 1
ATOM 635 N N . GLN A 1 79 ? 16.271 -11.728 -39.252 1.00 44.97 79 GLN A N 1
ATOM 636 C CA . GLN A 1 79 ? 16.929 -12.978 -38.892 1.00 44.97 79 GLN A CA 1
ATOM 637 C C . GLN A 1 79 ? 17.583 -12.811 -37.515 1.00 44.97 79 GLN A C 1
ATOM 639 O O . GLN A 1 79 ? 18.257 -11.811 -37.260 1.00 44.97 79 GLN A O 1
ATOM 644 N N . VAL A 1 80 ? 17.342 -13.779 -36.635 1.00 45.22 80 VAL A N 1
ATOM 645 C CA . VAL A 1 80 ? 18.002 -13.927 -35.333 1.00 45.22 80 VAL A CA 1
ATOM 646 C C . VAL A 1 80 ? 19.066 -15.015 -35.498 1.00 45.22 80 VAL A C 1
ATOM 648 O O . VAL A 1 80 ? 18.740 -16.063 -36.059 1.00 45.22 80 VAL A O 1
ATOM 651 N N . PRO A 1 81 ? 20.321 -14.801 -35.067 1.00 54.34 81 PRO A N 1
ATOM 652 C CA . PRO A 1 81 ? 21.333 -15.842 -35.116 1.00 54.34 81 PRO A CA 1
ATOM 653 C C . PRO A 1 81 ? 21.132 -16.844 -33.973 1.00 54.34 81 PRO A C 1
ATOM 655 O O . PRO A 1 81 ? 20.934 -16.475 -32.816 1.00 54.34 81 PRO A O 1
ATOM 658 N N . VAL A 1 82 ? 21.188 -18.117 -34.354 1.00 42.81 82 VAL A N 1
ATOM 659 C CA . VAL A 1 82 ? 21.242 -19.304 -33.499 1.00 42.81 82 VAL A CA 1
ATOM 660 C C . VAL A 1 82 ? 22.573 -19.301 -32.745 1.00 42.81 82 VAL A C 1
ATOM 662 O O . VAL A 1 82 ? 23.626 -19.244 -33.376 1.00 42.81 82 VAL A O 1
ATOM 665 N N . ILE A 1 83 ? 22.529 -19.367 -31.413 1.00 43.16 83 ILE A N 1
ATOM 666 C CA . ILE A 1 83 ? 23.696 -19.676 -30.579 1.00 43.16 83 ILE A CA 1
ATOM 667 C C . ILE A 1 83 ? 23.489 -21.088 -30.041 1.00 43.16 83 ILE A C 1
ATOM 669 O O . ILE A 1 83 ? 22.534 -21.355 -29.314 1.00 43.16 83 ILE A O 1
ATOM 673 N N . SER A 1 84 ? 24.365 -21.983 -30.481 1.00 44.06 84 SER A N 1
ATOM 674 C CA . SER A 1 84 ? 24.466 -23.382 -30.087 1.00 44.06 84 SER A CA 1
ATOM 675 C C . SER A 1 84 ? 25.194 -23.550 -28.753 1.00 44.06 84 SER A C 1
ATOM 677 O O . SER A 1 84 ? 26.225 -22.919 -28.530 1.00 44.06 84 SER A O 1
ATOM 679 N N . ASP A 1 85 ? 24.634 -24.438 -27.933 1.00 39.47 85 ASP A N 1
ATOM 680 C CA . ASP A 1 85 ? 25.279 -25.493 -27.141 1.00 39.47 85 ASP A CA 1
ATOM 681 C C . ASP A 1 85 ? 26.760 -25.347 -26.759 1.00 39.47 85 ASP A C 1
ATOM 683 O O . ASP A 1 85 ? 27.656 -25.441 -27.600 1.00 39.47 85 ASP A O 1
ATOM 687 N N . ALA A 1 86 ? 27.000 -25.296 -25.446 1.00 43.97 86 ALA A N 1
ATOM 688 C CA . ALA A 1 86 ? 28.179 -25.888 -24.824 1.00 43.97 86 ALA A CA 1
ATOM 689 C C . ALA A 1 86 ? 27.867 -26.266 -23.366 1.00 43.97 86 ALA A C 1
ATOM 691 O O . ALA A 1 86 ? 27.784 -25.423 -22.473 1.00 43.97 86 ALA A O 1
ATOM 692 N N . SER A 1 87 ? 27.693 -27.568 -23.170 1.00 47.94 87 SER A N 1
ATOM 693 C CA . SER A 1 87 ? 27.738 -28.316 -21.917 1.00 47.94 87 SER A CA 1
ATOM 694 C C . SER A 1 87 ? 29.086 -28.172 -21.203 1.00 47.94 87 SER A C 1
ATOM 696 O O . SER A 1 87 ? 30.119 -28.390 -21.839 1.00 47.94 87 SER A O 1
ATOM 698 N N . VAL A 1 88 ? 29.083 -27.945 -19.886 1.00 49.44 88 VAL A N 1
ATOM 699 C CA . VAL A 1 88 ? 30.184 -28.354 -18.998 1.00 49.44 88 VAL A CA 1
ATOM 700 C C . VAL A 1 88 ? 29.602 -28.808 -17.658 1.00 49.44 88 VAL A C 1
ATOM 702 O O . VAL A 1 88 ? 29.088 -28.000 -16.886 1.00 49.44 88 VAL A O 1
ATOM 705 N N . ASP A 1 89 ? 29.706 -30.114 -17.421 1.00 44.78 89 ASP A N 1
ATOM 706 C CA . ASP A 1 89 ? 29.580 -30.776 -16.125 1.00 44.78 89 ASP A CA 1
ATOM 707 C C . ASP A 1 89 ? 30.621 -30.249 -15.130 1.00 44.78 89 ASP A C 1
ATOM 709 O O . ASP A 1 89 ? 31.790 -30.087 -15.485 1.00 44.78 89 ASP A O 1
ATOM 713 N N . ASN A 1 90 ? 30.223 -30.058 -13.869 1.00 41.97 90 ASN A N 1
ATOM 714 C CA . ASN A 1 90 ? 31.090 -30.332 -12.719 1.00 41.97 90 ASN A CA 1
ATOM 715 C C . ASN A 1 90 ? 30.272 -30.438 -11.424 1.00 41.97 90 ASN A C 1
ATOM 717 O O . ASN A 1 90 ? 29.904 -29.446 -10.792 1.00 41.97 90 ASN A O 1
ATOM 721 N N . ASP A 1 91 ? 30.029 -31.690 -11.044 1.00 44.69 91 ASP A N 1
ATOM 722 C CA . ASP A 1 91 ? 29.592 -32.136 -9.727 1.00 44.69 91 ASP A CA 1
ATOM 723 C C . ASP A 1 91 ? 30.670 -31.873 -8.666 1.00 44.69 91 ASP A C 1
ATOM 725 O O . ASP A 1 91 ? 31.718 -32.514 -8.680 1.00 44.69 91 ASP A O 1
ATOM 729 N N . VAL A 1 92 ? 30.380 -31.023 -7.675 1.00 45.97 92 VAL A N 1
ATOM 730 C CA . VAL A 1 92 ? 30.975 -31.120 -6.328 1.00 45.97 92 VAL A CA 1
ATOM 731 C C . VAL A 1 92 ? 29.915 -30.731 -5.292 1.00 45.97 92 VAL A C 1
ATOM 733 O O . VAL A 1 92 ? 29.781 -29.576 -4.888 1.00 45.97 92 VAL A O 1
ATOM 736 N N . ILE A 1 93 ? 29.131 -31.720 -4.858 1.00 39.88 93 ILE A N 1
ATOM 737 C CA . ILE A 1 93 ? 28.155 -31.578 -3.769 1.00 39.88 93 ILE A CA 1
ATOM 738 C C . ILE A 1 93 ? 28.898 -31.649 -2.427 1.00 39.88 93 ILE A C 1
ATOM 740 O O . ILE A 1 93 ? 29.113 -32.724 -1.864 1.00 39.88 93 ILE A O 1
ATOM 744 N N . SER A 1 94 ? 29.261 -30.490 -1.881 1.00 47.66 94 SER A N 1
ATOM 745 C CA . SER A 1 94 ? 29.689 -30.358 -0.484 1.00 47.66 94 SER A CA 1
ATOM 746 C C . SER A 1 94 ? 28.459 -30.242 0.418 1.00 47.66 94 SER A C 1
ATOM 748 O O . SER A 1 94 ? 27.719 -29.260 0.364 1.00 47.66 94 SER A O 1
ATOM 750 N N . LYS A 1 95 ? 28.217 -31.263 1.248 1.00 45.81 95 LYS A N 1
ATOM 751 C CA . LYS A 1 95 ? 27.104 -31.287 2.212 1.00 45.81 95 LYS A CA 1
ATOM 752 C C . LYS A 1 95 ? 27.293 -30.196 3.282 1.00 45.81 95 LYS A C 1
ATOM 754 O O . LYS A 1 95 ? 28.353 -30.163 3.908 1.00 45.81 95 LYS A O 1
ATOM 759 N N . PRO A 1 96 ? 26.288 -29.340 3.546 1.00 48.72 96 PRO A N 1
ATOM 760 C CA . PRO A 1 96 ? 26.378 -28.331 4.596 1.00 48.72 96 PRO A CA 1
ATOM 761 C C . PRO A 1 96 ? 26.238 -28.948 6.003 1.00 48.72 96 PRO A C 1
ATOM 763 O O . PRO A 1 96 ? 25.567 -29.973 6.168 1.00 48.72 96 PRO A O 1
ATOM 766 N N . PRO A 1 97 ? 26.843 -28.326 7.034 1.00 50.06 97 PRO A N 1
ATOM 767 C CA . PRO A 1 97 ? 26.778 -28.800 8.414 1.00 50.06 97 PRO A CA 1
ATOM 768 C C . PRO A 1 97 ? 25.362 -28.667 9.014 1.00 50.06 97 PRO A C 1
ATOM 770 O O . PRO A 1 97 ? 24.605 -27.766 8.638 1.00 50.06 97 PRO A O 1
ATOM 773 N N . PRO A 1 98 ? 24.986 -29.542 9.968 1.00 42.41 98 PRO A N 1
ATOM 774 C CA . PRO A 1 98 ? 23.645 -29.575 10.543 1.00 42.41 98 PRO A CA 1
ATOM 775 C C . PRO A 1 98 ? 23.351 -28.307 11.358 1.00 42.41 98 PRO A C 1
ATOM 777 O O . PRO A 1 98 ? 24.029 -27.999 12.339 1.00 42.41 98 PRO A O 1
ATOM 780 N N . LYS A 1 99 ? 22.307 -27.573 10.956 1.00 46.66 99 LYS A N 1
ATOM 781 C CA . LYS A 1 99 ? 21.825 -26.377 11.657 1.00 46.66 99 LYS A CA 1
ATOM 782 C C . LYS A 1 99 ? 21.254 -26.761 13.028 1.00 46.66 99 LYS A C 1
ATOM 784 O O . LYS A 1 99 ? 20.412 -27.653 13.138 1.00 46.66 99 LYS A O 1
ATOM 789 N N . LYS A 1 100 ? 21.716 -26.071 14.076 1.00 45.31 100 LYS A N 1
ATOM 790 C CA . LYS A 1 100 ? 21.220 -26.209 15.453 1.00 45.31 100 LYS A CA 1
ATOM 791 C C . LYS A 1 100 ? 19.737 -25.825 15.503 1.00 45.31 100 LYS A C 1
ATOM 793 O O . LYS A 1 100 ? 19.368 -24.730 15.090 1.00 45.31 100 LYS A O 1
ATOM 798 N N . LYS A 1 101 ? 18.896 -26.731 16.010 1.00 38.44 101 LYS A N 1
ATOM 799 C CA . LYS A 1 101 ? 17.458 -26.513 16.213 1.00 38.44 101 LYS A CA 1
ATOM 800 C C . LYS A 1 101 ? 17.265 -25.482 17.329 1.00 38.44 101 LYS A C 1
ATOM 802 O O . LYS A 1 101 ? 17.449 -25.807 18.499 1.00 38.44 101 LYS A O 1
ATOM 807 N N . G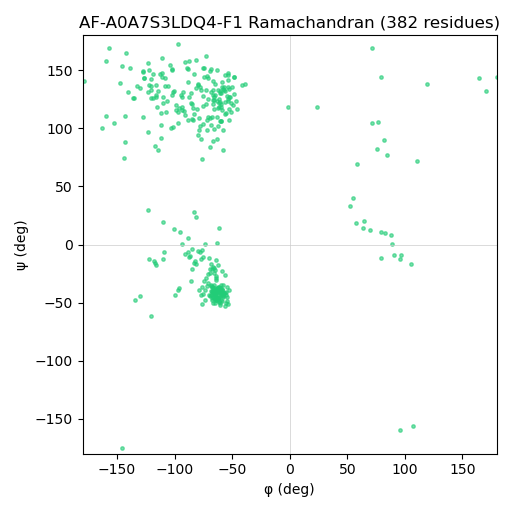LN A 1 102 ? 16.939 -24.245 16.970 1.00 41.72 102 GLN A N 1
ATOM 808 C CA . GLN A 1 102 ? 16.494 -23.246 17.938 1.00 41.72 102 GLN A CA 1
ATOM 809 C C . GLN A 1 102 ? 15.074 -23.598 18.398 1.00 41.72 102 GLN A C 1
ATOM 811 O O . GLN A 1 102 ? 14.217 -23.973 17.596 1.00 41.72 102 GLN A O 1
ATOM 816 N N . LYS A 1 103 ? 14.861 -23.554 19.716 1.00 39.06 103 LYS A N 1
ATOM 817 C CA . LYS A 1 103 ? 13.588 -23.861 20.373 1.00 39.06 103 LYS A CA 1
ATOM 818 C C . LYS A 1 103 ? 12.577 -22.773 19.986 1.00 39.06 103 LYS A C 1
ATOM 820 O O . LYS A 1 103 ? 12.732 -21.629 20.401 1.00 39.06 103 LYS A O 1
ATOM 825 N N . LYS A 1 104 ? 11.586 -23.135 19.163 1.00 38.72 104 LYS A N 1
ATOM 826 C CA . LYS A 1 104 ? 10.448 -22.280 18.792 1.00 38.72 104 LYS A CA 1
ATOM 827 C C . LYS A 1 104 ? 9.655 -21.923 20.052 1.00 38.72 104 LYS A C 1
ATOM 829 O O . LYS A 1 104 ? 9.129 -22.817 20.709 1.00 38.72 104 LYS A O 1
ATOM 834 N N . VAL A 1 105 ? 9.573 -20.635 20.365 1.00 38.34 105 VAL A N 1
ATOM 835 C CA . VAL A 1 105 ? 8.590 -20.088 21.307 1.00 38.34 105 VAL A CA 1
ATOM 836 C C . VAL A 1 105 ? 7.316 -19.837 20.502 1.00 38.34 105 VAL A C 1
ATOM 838 O O . VAL A 1 105 ? 7.358 -19.146 19.488 1.00 38.34 105 VAL A O 1
ATOM 841 N N . GLN A 1 106 ? 6.212 -20.472 20.895 1.00 39.25 106 GLN A N 1
ATOM 842 C CA . GLN A 1 106 ? 4.918 -20.341 20.227 1.00 39.25 106 GLN A CA 1
ATOM 843 C C . GLN A 1 106 ? 4.204 -19.089 20.750 1.00 39.25 106 GLN A C 1
ATOM 845 O O . GLN A 1 106 ? 3.724 -19.081 21.880 1.00 39.25 106 GLN A O 1
ATOM 850 N N . THR A 1 107 ? 4.116 -18.034 19.945 1.00 40.66 107 THR A N 1
ATOM 851 C CA . THR A 1 107 ? 3.194 -16.915 20.185 1.00 40.66 107 THR A CA 1
ATOM 852 C C . THR A 1 107 ? 1.896 -17.170 19.413 1.00 40.66 107 THR A C 1
ATOM 854 O O . THR A 1 107 ? 1.914 -17.491 18.225 1.00 40.66 107 THR A O 1
ATOM 857 N N . LYS A 1 108 ? 0.752 -17.115 20.108 1.00 43.50 108 LYS A N 1
ATOM 858 C CA . LYS A 1 108 ? -0.570 -17.422 19.538 1.00 43.50 108 LYS A CA 1
ATOM 859 C C . LYS A 1 108 ? -1.126 -16.262 18.691 1.00 43.50 108 LYS A C 1
ATOM 861 O O . LYS A 1 108 ? -1.080 -15.105 19.087 1.00 43.50 108 LYS A O 1
ATOM 866 N N . LYS A 1 109 ? -1.659 -16.678 17.539 1.00 48.59 109 LYS A N 1
ATOM 867 C CA . LYS A 1 109 ? -2.351 -16.025 16.412 1.00 48.59 109 LYS A CA 1
ATOM 868 C C . LYS A 1 109 ? -3.341 -14.882 16.721 1.00 48.59 109 LYS A C 1
ATOM 870 O O . LYS A 1 109 ? -4.222 -15.050 17.552 1.00 48.59 109 LYS A O 1
ATOM 875 N N . VAL A 1 110 ? -3.278 -13.817 15.905 1.00 54.12 110 VAL A N 1
ATOM 876 C CA . VAL A 1 110 ? -4.323 -12.769 15.735 1.00 54.12 110 VAL A CA 1
ATOM 877 C C . VAL A 1 110 ? -4.892 -12.733 14.294 1.00 54.12 110 VAL A C 1
ATOM 879 O O . VAL A 1 110 ? -5.962 -12.190 14.051 1.00 54.12 110 VAL A O 1
ATOM 882 N N . LYS A 1 111 ? -4.218 -13.347 13.308 1.00 52.97 111 LYS A N 1
ATOM 883 C CA . LYS A 1 111 ? -4.572 -13.223 11.876 1.00 52.97 111 LYS A CA 1
ATOM 884 C C . LYS A 1 111 ? -5.874 -13.936 11.470 1.00 52.97 111 LYS A C 1
ATOM 886 O O . LYS A 1 111 ? -6.583 -13.429 10.605 1.00 52.97 111 LYS A O 1
ATOM 891 N N . ASP A 1 112 ? -6.200 -15.060 12.112 1.00 57.62 112 ASP A N 1
ATOM 892 C CA . ASP A 1 112 ? -7.377 -15.884 11.774 1.00 57.62 112 ASP A CA 1
ATOM 893 C C . ASP A 1 112 ? -8.711 -15.154 12.083 1.00 57.62 112 ASP A C 1
ATOM 895 O O . ASP A 1 112 ? -9.746 -15.445 11.473 1.00 57.62 112 ASP A O 1
ATOM 899 N N . ASP A 1 113 ? -8.685 -14.148 12.966 1.00 69.38 113 ASP A N 1
ATOM 900 C CA . ASP A 1 113 ? -9.879 -13.382 13.338 1.00 69.38 113 ASP A CA 1
ATOM 901 C C . ASP A 1 113 ? -10.313 -12.422 12.222 1.00 69.38 113 ASP A C 1
ATOM 903 O O . ASP A 1 113 ? -11.506 -12.299 11.934 1.00 69.38 113 ASP A O 1
ATOM 907 N N . TRP A 1 114 ? -9.365 -11.781 11.530 1.00 70.62 114 TRP A N 1
ATOM 908 C CA . TRP A 1 114 ? -9.694 -10.796 10.496 1.00 70.62 114 TRP A CA 1
ATOM 909 C C . TRP A 1 114 ? -10.340 -11.428 9.261 1.00 70.62 114 TRP A C 1
ATOM 911 O O . TRP A 1 114 ? -11.316 -10.885 8.753 1.00 70.62 114 TRP A O 1
ATOM 921 N N . GLU A 1 115 ? -9.837 -12.562 8.765 1.00 77.69 115 GLU A N 1
ATOM 922 C CA . GLU A 1 115 ? -10.405 -13.203 7.567 1.00 77.69 115 GLU A CA 1
ATOM 923 C C . GLU A 1 115 ? -11.859 -13.634 7.794 1.00 77.69 115 GLU A C 1
ATOM 925 O O . GLU A 1 115 ? -12.712 -13.432 6.924 1.00 77.69 115 GLU A O 1
ATOM 930 N N . SER A 1 116 ? -12.150 -14.154 8.989 1.00 79.81 116 SER A N 1
ATOM 931 C CA . SER A 1 116 ? -13.496 -14.552 9.407 1.00 79.81 116 SER A CA 1
ATOM 932 C C . SER A 1 116 ? -14.431 -13.345 9.508 1.00 79.81 116 SER A C 1
ATOM 934 O O . SER A 1 116 ? -15.535 -13.363 8.960 1.00 79.81 116 SER A O 1
ATOM 936 N N . VAL A 1 117 ? -13.965 -12.264 10.141 1.00 77.75 117 VAL A N 1
ATOM 937 C CA . VAL A 1 117 ? -14.699 -10.994 10.240 1.00 77.75 117 VAL A CA 1
ATOM 938 C C . VAL A 1 117 ? -14.949 -10.409 8.846 1.00 77.75 117 VAL A C 1
ATOM 940 O O . VAL A 1 117 ? -16.090 -10.107 8.497 1.00 77.75 117 VAL A O 1
ATOM 943 N N . ALA A 1 118 ? -13.922 -10.340 7.997 1.00 77.12 118 ALA A N 1
ATOM 944 C CA . ALA A 1 118 ? -14.012 -9.845 6.628 1.00 77.12 118 ALA A CA 1
ATOM 945 C C . ALA A 1 118 ? -14.965 -10.679 5.763 1.00 77.12 118 ALA A C 1
ATOM 947 O O . ALA A 1 118 ? -15.650 -10.126 4.906 1.00 77.12 118 ALA A O 1
ATOM 948 N N . ALA A 1 119 ? -15.015 -12.001 5.941 1.00 83.75 119 ALA A N 1
ATOM 949 C CA . ALA A 1 119 ? -15.958 -12.862 5.233 1.00 83.75 119 ALA A CA 1
ATOM 950 C C . ALA A 1 119 ? -17.415 -12.589 5.645 1.00 83.75 119 ALA A C 1
ATOM 952 O O . ALA A 1 119 ? -18.295 -12.556 4.780 1.00 83.75 119 ALA A O 1
ATOM 953 N N . GLU A 1 120 ? -17.678 -12.352 6.934 1.00 83.88 120 GLU A N 1
ATOM 954 C CA . GLU A 1 120 ? -19.022 -12.003 7.405 1.00 83.88 120 GLU A CA 1
ATOM 955 C C . GLU A 1 120 ? -19.461 -10.631 6.884 1.00 83.88 120 GLU A C 1
ATOM 957 O O . GLU A 1 120 ? -20.545 -10.504 6.319 1.00 83.88 120 GLU A O 1
ATOM 962 N N . ILE A 1 121 ? -18.587 -9.624 6.952 1.00 83.56 121 ILE A N 1
ATOM 963 C CA . ILE A 1 121 ? -18.884 -8.276 6.447 1.00 83.56 121 ILE A CA 1
ATOM 964 C C . ILE A 1 121 ? -19.130 -8.300 4.941 1.00 83.56 121 ILE A C 1
ATOM 966 O O . ILE A 1 121 ? -20.072 -7.676 4.457 1.00 83.56 121 ILE A O 1
ATOM 970 N N . ARG A 1 122 ? -18.337 -9.069 4.182 1.00 84.31 122 ARG A N 1
ATOM 971 C CA . ARG A 1 122 ? -18.585 -9.285 2.748 1.00 84.31 122 ARG A CA 1
ATOM 972 C C . ARG A 1 122 ? -19.981 -9.859 2.505 1.00 84.31 122 ARG A C 1
ATOM 974 O O . ARG A 1 122 ? -20.670 -9.412 1.589 1.00 84.31 122 ARG A O 1
ATOM 981 N N . ARG A 1 123 ? -20.427 -10.809 3.336 1.00 84.50 123 ARG A N 1
ATOM 982 C CA . ARG A 1 123 ? -21.773 -11.398 3.251 1.00 84.50 123 ARG A CA 1
ATOM 983 C C . ARG A 1 123 ? -22.871 -10.386 3.585 1.00 84.50 123 ARG A C 1
ATOM 985 O O . ARG A 1 123 ? -23.940 -10.445 2.979 1.00 84.50 123 ARG A O 1
ATOM 992 N N . GLU A 1 124 ? -22.642 -9.480 4.529 1.00 83.44 124 GLU A N 1
ATOM 993 C CA . GLU A 1 124 ? -23.579 -8.394 4.839 1.00 83.44 124 GLU A CA 1
ATOM 994 C C . GLU A 1 124 ? -23.639 -7.345 3.723 1.00 83.44 124 GLU A C 1
ATOM 996 O O . GLU A 1 124 ? -24.732 -6.979 3.289 1.00 83.44 124 GLU A O 1
ATOM 1001 N N . HIS A 1 125 ? -22.491 -6.942 3.175 1.00 81.94 125 HIS A N 1
ATOM 1002 C CA . HIS A 1 125 ? -22.407 -6.028 2.030 1.00 81.94 125 HIS A CA 1
ATOM 1003 C C . HIS A 1 125 ? -23.069 -6.581 0.776 1.00 81.94 125 HIS A C 1
ATOM 1005 O O . HIS A 1 125 ? -23.757 -5.850 0.072 1.00 81.94 125 HIS A O 1
ATOM 1011 N N . ALA A 1 126 ? -22.962 -7.888 0.532 1.00 84.12 126 ALA A N 1
ATOM 1012 C CA . ALA A 1 126 ? -23.675 -8.532 -0.570 1.00 84.12 126 ALA A CA 1
ATOM 1013 C C . ALA A 1 126 ? -25.209 -8.374 -0.470 1.00 84.12 126 ALA A C 1
ATOM 1015 O O . ALA A 1 126 ? -25.904 -8.470 -1.481 1.00 84.12 126 ALA A O 1
ATOM 1016 N N . LYS A 1 127 ? -25.757 -8.121 0.731 1.00 85.94 127 LYS A N 1
ATOM 1017 C CA . LYS A 1 127 ? -27.191 -7.844 0.940 1.00 85.94 127 LYS A CA 1
ATOM 1018 C C . LYS A 1 127 ? -27.535 -6.367 0.731 1.00 85.94 127 LYS A C 1
ATOM 1020 O O . LYS A 1 127 ? -28.644 -6.068 0.294 1.00 85.94 127 LYS A O 1
ATOM 1025 N N . ASN A 1 128 ? -26.600 -5.463 1.022 1.00 78.25 128 ASN A N 1
ATOM 1026 C CA . ASN A 1 128 ? -26.760 -4.015 0.916 1.00 78.25 128 ASN A CA 1
ATOM 1027 C C . ASN A 1 128 ? -25.828 -3.469 -0.167 1.00 78.25 128 ASN A C 1
ATOM 1029 O O . ASN A 1 128 ? -24.756 -2.952 0.134 1.00 78.25 128 ASN A O 1
ATOM 1033 N N . VAL A 1 129 ? -26.247 -3.572 -1.431 1.00 75.62 129 VAL A N 1
ATOM 1034 C CA . VAL A 1 129 ? -25.467 -3.055 -2.565 1.00 75.62 129 VAL A CA 1
ATOM 1035 C C . VAL A 1 129 ? -25.464 -1.524 -2.528 1.00 75.62 129 VAL A C 1
ATOM 1037 O O . VAL A 1 129 ? -26.277 -0.858 -3.172 1.00 75.62 129 VAL A O 1
ATOM 1040 N N . ASP A 1 130 ? -24.557 -0.951 -1.742 1.00 75.69 130 ASP A N 1
ATOM 1041 C CA . ASP A 1 130 ? -24.276 0.473 -1.772 1.00 75.69 130 ASP A CA 1
ATOM 1042 C C . ASP A 1 130 ? -23.384 0.782 -2.980 1.00 75.69 130 ASP A C 1
ATOM 1044 O O . ASP A 1 130 ? -22.193 0.474 -3.021 1.00 75.69 130 ASP A O 1
ATOM 1048 N N . ASN A 1 131 ? -23.960 1.440 -3.984 1.00 79.75 131 ASN A N 1
ATOM 1049 C CA . ASN A 1 131 ? -23.227 1.875 -5.171 1.00 79.75 131 ASN A CA 1
ATOM 1050 C C . ASN A 1 131 ? -22.300 3.079 -4.913 1.00 79.75 131 ASN A C 1
ATOM 1052 O O . ASN A 1 131 ? -21.635 3.547 -5.840 1.00 79.75 131 ASN A O 1
ATOM 1056 N N . THR A 1 132 ? -22.229 3.609 -3.687 1.00 93.56 132 THR A N 1
ATOM 1057 C CA . THR A 1 132 ? -21.368 4.756 -3.372 1.00 93.56 132 THR A CA 1
ATOM 1058 C C . THR A 1 132 ? -19.915 4.382 -3.093 1.00 93.56 132 THR A C 1
ATOM 1060 O O . THR A 1 132 ? -19.057 5.268 -3.165 1.00 93.56 132 THR A O 1
ATOM 1063 N N . TRP A 1 133 ? -19.594 3.105 -2.837 1.00 94.31 133 TRP A N 1
ATOM 1064 C CA . TRP A 1 133 ? -18.236 2.690 -2.452 1.00 94.31 133 TRP A CA 1
ATOM 1065 C C . TRP A 1 133 ? -17.177 3.159 -3.458 1.00 94.31 133 TRP A C 1
ATOM 1067 O O . TRP A 1 133 ? -16.093 3.589 -3.067 1.00 94.31 133 TRP A O 1
ATOM 1077 N N . PHE A 1 134 ? -17.497 3.158 -4.756 1.00 96.31 134 PHE A N 1
ATOM 1078 C CA . PHE A 1 134 ? -16.563 3.566 -5.804 1.00 96.31 134 PHE A CA 1
ATOM 1079 C C . PHE A 1 134 ? -16.220 5.063 -5.718 1.00 96.31 134 PHE A C 1
ATOM 1081 O O . PHE A 1 134 ? -15.067 5.458 -5.889 1.00 96.31 134 PHE A O 1
ATOM 1088 N N . GLN A 1 135 ? -17.191 5.911 -5.361 1.00 96.62 135 GLN A N 1
ATOM 1089 C CA . GLN A 1 135 ? -16.950 7.339 -5.111 1.00 96.62 135 GLN A CA 1
ATOM 1090 C C . GLN A 1 135 ? -16.110 7.546 -3.843 1.00 96.62 135 GLN A C 1
ATOM 1092 O O . GLN A 1 135 ? -15.252 8.433 -3.788 1.00 96.62 135 GLN A O 1
ATOM 1097 N N . GLN A 1 136 ? -16.327 6.710 -2.825 1.00 95.25 136 GLN A N 1
ATOM 1098 C CA . GLN A 1 136 ? -15.520 6.715 -1.607 1.00 95.25 136 GLN A CA 1
ATOM 1099 C C . GLN A 1 136 ? -14.071 6.280 -1.897 1.00 95.25 136 GLN A C 1
ATOM 1101 O O . GLN A 1 136 ? -13.142 6.930 -1.413 1.00 95.25 136 GLN A O 1
ATOM 1106 N N . PHE A 1 137 ? -13.870 5.275 -2.757 1.00 96.50 137 PHE A N 1
ATOM 1107 C CA . PHE A 1 137 ? -12.561 4.837 -3.253 1.00 96.50 137 PHE A CA 1
ATOM 1108 C C . PHE A 1 137 ? -11.831 5.965 -3.993 1.00 96.50 137 PHE A C 1
ATOM 1110 O O . PHE A 1 137 ? -10.665 6.248 -3.702 1.00 96.50 137 PHE A O 1
ATOM 1117 N N . GLU A 1 138 ? -12.523 6.656 -4.910 1.00 97.19 138 GLU A N 1
ATOM 1118 C CA . GLU A 1 138 ? -11.985 7.820 -5.628 1.00 97.19 138 GLU A CA 1
ATOM 1119 C C . GLU A 1 138 ? -11.497 8.893 -4.648 1.00 97.19 138 GLU A C 1
ATOM 1121 O O . GLU A 1 138 ? -10.353 9.351 -4.728 1.00 97.19 138 GLU A O 1
ATOM 1126 N N . ARG A 1 139 ? -12.335 9.261 -3.671 1.00 96.56 139 ARG A N 1
ATOM 1127 C CA . ARG A 1 139 ? -11.985 10.266 -2.660 1.00 96.56 139 ARG A CA 1
ATOM 1128 C C . ARG A 1 139 ? -10.815 9.823 -1.782 1.00 96.56 139 ARG A C 1
ATOM 1130 O O . ARG A 1 139 ? -9.966 10.653 -1.465 1.00 96.56 139 ARG A O 1
ATOM 1137 N N . TYR A 1 140 ? -10.767 8.548 -1.400 1.00 95.19 140 TYR A N 1
ATOM 1138 C CA . TYR A 1 140 ? -9.738 7.997 -0.522 1.00 95.19 140 TYR A CA 1
ATOM 1139 C C . TYR A 1 140 ? -8.342 8.058 -1.155 1.00 95.19 140 TYR A C 1
ATOM 1141 O O . TYR A 1 140 ? -7.391 8.503 -0.509 1.00 95.19 140 TYR A O 1
ATOM 1149 N N . TRP A 1 141 ? -8.199 7.658 -2.419 1.00 95.56 141 TRP A N 1
ATOM 1150 C CA . TRP A 1 141 ? -6.881 7.600 -3.059 1.00 95.56 141 TRP A CA 1
ATOM 1151 C C . TRP A 1 141 ? -6.411 8.928 -3.656 1.00 95.56 141 TRP A C 1
ATOM 1153 O O . TRP A 1 141 ? -5.204 9.121 -3.811 1.00 95.56 141 TRP A O 1
ATOM 1163 N N . LYS A 1 142 ? -7.322 9.866 -3.946 1.00 96.06 142 LYS A N 1
ATOM 1164 C CA . LYS A 1 142 ? -6.987 11.152 -4.579 1.00 96.06 142 LYS A CA 1
ATOM 1165 C C . LYS A 1 142 ? -5.969 11.989 -3.796 1.00 96.06 142 LYS A C 1
ATOM 1167 O O . LYS A 1 142 ? -5.164 12.671 -4.414 1.00 96.06 142 LYS A O 1
ATOM 1172 N N . SER A 1 143 ? -5.993 11.956 -2.464 1.00 90.69 143 SER A N 1
ATOM 1173 C CA . SER A 1 143 ? -5.036 12.699 -1.626 1.00 90.69 143 SER A CA 1
ATOM 1174 C C . SER A 1 143 ? -3.771 11.912 -1.268 1.00 90.69 143 SER A C 1
ATOM 1176 O O . SER A 1 143 ? -2.861 12.479 -0.673 1.00 90.69 143 SER A O 1
ATOM 1178 N N . ARG A 1 144 ? -3.711 10.612 -1.589 1.00 91.62 144 ARG A N 1
ATOM 1179 C CA . ARG A 1 144 ? -2.653 9.688 -1.134 1.00 91.62 144 ARG A CA 1
ATOM 1180 C C . ARG A 1 144 ? -1.700 9.239 -2.239 1.00 91.62 144 ARG A C 1
ATOM 1182 O O . ARG A 1 144 ? -0.680 8.621 -1.947 1.00 91.62 144 ARG A O 1
ATOM 1189 N N . LEU A 1 145 ? -2.043 9.494 -3.497 1.00 90.31 145 LEU A N 1
ATOM 1190 C CA . LEU A 1 145 ? -1.263 9.091 -4.665 1.00 90.31 145 LEU A CA 1
ATOM 1191 C C . LEU A 1 145 ? -0.917 10.308 -5.514 1.00 90.31 145 LEU A C 1
ATOM 1193 O O . LEU A 1 145 ? -1.640 11.301 -5.518 1.00 90.31 145 LEU A O 1
ATOM 1197 N N . SER A 1 146 ? 0.154 10.197 -6.299 1.00 92.81 146 SER A N 1
ATOM 1198 C CA . SER A 1 146 ? 0.424 11.174 -7.352 1.00 92.81 146 SER A CA 1
ATOM 1199 C C . SER A 1 146 ? -0.693 11.162 -8.401 1.00 92.81 146 SER A C 1
ATOM 1201 O O . SER A 1 146 ? -1.288 10.118 -8.685 1.00 92.81 146 SER A O 1
ATOM 1203 N N . ASP A 1 147 ? -0.947 12.308 -9.034 1.00 95.44 147 ASP A N 1
ATOM 1204 C CA . ASP A 1 147 ? -2.002 12.466 -10.047 1.00 95.44 147 ASP A CA 1
ATOM 1205 C C . ASP A 1 147 ? -1.928 11.423 -11.174 1.00 95.44 147 ASP A C 1
ATOM 1207 O O . ASP A 1 147 ? -2.955 10.937 -11.658 1.00 95.44 147 ASP A O 1
ATOM 1211 N N . GLY A 1 148 ? -0.711 11.083 -11.611 1.00 94.00 148 GLY A N 1
ATOM 1212 C CA . GLY A 1 148 ? -0.477 10.074 -12.643 1.00 94.00 148 GLY A CA 1
ATOM 1213 C C . GLY A 1 148 ? -0.869 8.672 -12.178 1.00 94.00 148 GLY A C 1
ATOM 1214 O O . GLY A 1 148 ? -1.654 7.999 -12.850 1.00 94.00 148 GLY A O 1
ATOM 1215 N N . ALA A 1 149 ? -0.381 8.265 -11.002 1.00 93.56 149 ALA A N 1
ATOM 1216 C CA . ALA A 1 149 ? -0.691 6.968 -10.407 1.00 93.56 149 ALA A CA 1
ATOM 1217 C C . ALA A 1 149 ? -2.193 6.827 -10.120 1.00 93.56 149 ALA A C 1
ATOM 1219 O O . ALA A 1 149 ? -2.798 5.818 -10.484 1.00 93.56 149 ALA A O 1
ATOM 1220 N N . TYR A 1 150 ? -2.811 7.867 -9.550 1.00 96.94 150 TYR A N 1
ATOM 1221 C CA . TYR A 1 150 ? -4.244 7.923 -9.272 1.00 96.94 150 TYR A CA 1
ATOM 1222 C C . TYR A 1 150 ? -5.079 7.688 -10.535 1.00 96.94 150 TYR A C 1
ATOM 1224 O O . TYR A 1 150 ? -5.912 6.784 -10.566 1.00 96.94 150 TYR A O 1
ATOM 1232 N N . LYS A 1 151 ? -4.824 8.446 -11.612 1.00 97.75 151 LYS A N 1
ATOM 1233 C CA . LYS A 1 151 ? -5.556 8.299 -12.884 1.00 97.75 151 LYS A CA 1
ATOM 1234 C C . LYS A 1 151 ? -5.395 6.904 -13.478 1.00 97.75 151 LYS A C 1
ATOM 1236 O O . LYS A 1 151 ? -6.356 6.351 -14.012 1.00 97.75 151 LYS A O 1
ATOM 1241 N N . GLN A 1 152 ? -4.189 6.343 -13.404 1.00 96.81 152 GLN A N 1
ATOM 1242 C CA . GLN A 1 152 ? -3.906 5.019 -13.940 1.00 96.81 152 GLN A CA 1
ATOM 1243 C C . GLN A 1 152 ? -4.636 3.920 -13.166 1.00 96.81 152 GLN A C 1
ATOM 1245 O O . GLN A 1 152 ? -5.292 3.092 -13.797 1.00 96.81 152 GLN A O 1
ATOM 1250 N N . ILE A 1 153 ? -4.573 3.943 -11.832 1.00 97.62 153 ILE A N 1
ATOM 1251 C CA . ILE A 1 153 ? -5.287 2.997 -10.965 1.00 97.62 153 ILE A CA 1
ATOM 1252 C C . ILE A 1 153 ? -6.790 3.122 -11.185 1.00 97.62 153 ILE A C 1
ATOM 1254 O O . ILE A 1 153 ? -7.451 2.130 -11.486 1.00 97.62 153 ILE A O 1
ATOM 1258 N N . LEU A 1 154 ? -7.322 4.345 -11.133 1.00 98.06 154 LEU A N 1
ATOM 1259 C CA . LEU A 1 154 ? -8.754 4.581 -11.249 1.00 98.06 154 LEU A CA 1
ATOM 1260 C C . LEU A 1 154 ? -9.318 4.100 -12.587 1.00 98.06 154 LEU A C 1
ATOM 1262 O O . LEU A 1 154 ? -10.411 3.545 -12.632 1.00 98.06 154 LEU A O 1
ATOM 1266 N N . ARG A 1 155 ? -8.560 4.258 -13.679 1.00 98.19 155 ARG A N 1
ATOM 1267 C CA . ARG A 1 155 ? -8.953 3.734 -14.990 1.00 98.19 155 ARG A CA 1
ATOM 1268 C C . ARG A 1 155 ? -9.167 2.220 -14.960 1.00 98.19 155 ARG A C 1
ATOM 1270 O O . ARG A 1 155 ? -10.124 1.752 -15.563 1.00 98.19 155 ARG A O 1
ATOM 1277 N N . GLN A 1 156 ? -8.285 1.465 -14.305 1.00 98.31 156 GLN A N 1
ATOM 1278 C CA . GLN A 1 156 ? -8.402 0.003 -14.246 1.00 98.31 156 GLN A CA 1
ATOM 1279 C C . GLN A 1 156 ? -9.502 -0.433 -13.283 1.00 98.31 156 GLN A C 1
ATOM 1281 O O . GLN A 1 156 ? -10.313 -1.284 -13.632 1.00 98.31 156 GLN A O 1
ATOM 1286 N N . VAL A 1 157 ? -9.593 0.204 -12.113 1.00 98.25 157 VAL A N 1
ATOM 1287 C CA . VAL A 1 157 ? -10.655 -0.094 -11.142 1.00 98.25 157 VAL A CA 1
ATOM 1288 C C . VAL A 1 157 ? -12.033 0.195 -11.736 1.00 98.25 157 VAL A C 1
ATOM 1290 O O . VAL A 1 157 ? -12.937 -0.614 -11.575 1.00 98.25 157 VAL A O 1
ATOM 1293 N N . ARG A 1 158 ? -12.189 1.279 -12.509 1.00 98.19 158 ARG A N 1
ATOM 1294 C CA . ARG A 1 158 ? -13.446 1.589 -13.207 1.00 98.19 158 ARG A CA 1
ATOM 1295 C C . ARG A 1 158 ? -13.861 0.496 -14.193 1.00 98.19 158 ARG A C 1
ATOM 1297 O O . ARG A 1 158 ? -15.042 0.196 -14.291 1.00 98.19 158 ARG A O 1
ATOM 1304 N N . LYS A 1 159 ? -12.907 -0.124 -14.894 1.00 98.38 159 LYS A N 1
ATOM 1305 C CA . LYS A 1 159 ? -13.196 -1.249 -15.798 1.00 98.38 159 LYS A CA 1
ATOM 1306 C C . LYS A 1 159 ? -13.689 -2.482 -15.050 1.00 98.38 159 LYS A C 1
ATOM 1308 O O . LYS A 1 159 ? -14.631 -3.118 -15.506 1.00 98.38 159 LYS A O 1
ATOM 1313 N N . LEU A 1 160 ? -13.065 -2.799 -13.913 1.00 98.19 160 LEU A N 1
ATOM 1314 C CA . LEU A 1 160 ? -13.503 -3.898 -13.048 1.00 98.19 160 LEU A CA 1
ATOM 1315 C C . LEU A 1 160 ? -14.889 -3.612 -12.456 1.00 98.19 160 LEU A C 1
ATOM 1317 O O . LEU A 1 160 ? -15.746 -4.485 -12.457 1.00 98.19 160 LEU A O 1
ATOM 1321 N N . TYR A 1 161 ? -15.130 -2.376 -12.011 1.00 97.25 161 TYR A N 1
ATOM 1322 C CA . TYR A 1 161 ? -16.428 -1.932 -11.498 1.00 97.25 161 TYR A CA 1
ATOM 1323 C C . TYR A 1 161 ? -17.539 -2.001 -12.559 1.00 97.25 161 TYR A C 1
ATOM 1325 O O . TYR A 1 161 ? -18.662 -2.367 -12.255 1.00 97.25 161 TYR A O 1
ATOM 1333 N N . ASN A 1 162 ? -17.233 -1.702 -13.822 1.00 97.12 162 ASN A N 1
ATOM 1334 C CA . ASN A 1 162 ? -18.209 -1.752 -14.916 1.00 97.12 162 ASN A CA 1
ATOM 1335 C C . ASN A 1 162 ? -18.322 -3.131 -15.593 1.00 97.12 162 ASN A C 1
ATOM 1337 O O . ASN A 1 162 ? -18.985 -3.237 -16.624 1.00 97.12 162 ASN A O 1
ATOM 1341 N N . ALA A 1 163 ? -17.637 -4.165 -15.088 1.00 97.88 163 ALA A N 1
ATOM 1342 C CA . ALA A 1 163 ? -17.535 -5.481 -15.730 1.00 97.88 163 ALA A CA 1
ATOM 1343 C C . ALA A 1 163 ? -16.954 -5.467 -17.168 1.00 97.88 163 ALA A C 1
ATOM 1345 O O . ALA A 1 163 ? -17.097 -6.434 -17.915 1.00 97.88 163 ALA A O 1
ATOM 1346 N N . GLU A 1 164 ? -16.259 -4.398 -17.577 1.00 98.25 164 GLU A N 1
ATOM 1347 C CA . GLU A 1 164 ? -15.656 -4.274 -18.918 1.00 98.25 164 GLU A CA 1
ATOM 1348 C C . GLU A 1 164 ? -14.471 -5.238 -19.111 1.00 98.25 164 GLU A C 1
ATOM 1350 O O . GLU A 1 164 ? -14.120 -5.606 -20.237 1.00 98.25 164 GLU A O 1
ATOM 1355 N N . GLY A 1 165 ? -13.846 -5.636 -18.000 1.00 97.88 165 GLY A N 1
ATOM 1356 C CA . GLY A 1 165 ? -12.603 -6.392 -17.965 1.00 97.88 165 GLY A CA 1
ATOM 1357 C C . GLY A 1 165 ? -11.376 -5.569 -18.380 1.00 97.88 165 GLY A C 1
ATOM 1358 O O . GLY A 1 165 ? -11.456 -4.434 -18.864 1.00 97.88 165 GLY A O 1
ATOM 1359 N N . ILE A 1 166 ? -10.191 -6.134 -18.159 1.00 98.38 166 ILE A N 1
ATOM 1360 C CA . ILE A 1 166 ? -8.911 -5.496 -18.484 1.00 98.38 166 ILE A CA 1
ATOM 1361 C C . ILE A 1 166 ? -8.197 -6.304 -19.569 1.00 98.38 166 ILE A C 1
ATOM 1363 O O . ILE A 1 166 ? -7.820 -7.453 -19.363 1.00 98.38 166 ILE A O 1
ATOM 1367 N N . SER A 1 167 ? -7.972 -5.676 -20.722 1.00 97.81 167 SER A N 1
ATOM 1368 C CA . SER A 1 167 ? -7.196 -6.224 -21.838 1.00 97.81 167 SER A CA 1
ATOM 1369 C C . SER A 1 167 ? -5.791 -5.615 -21.894 1.00 97.81 167 SER A C 1
ATOM 1371 O O . SER A 1 167 ? -5.605 -4.437 -21.561 1.00 97.81 167 SER A O 1
ATOM 1373 N N . TYR A 1 168 ? -4.819 -6.365 -22.415 1.00 97.62 168 TYR A N 1
ATOM 1374 C CA . TYR A 1 168 ? -3.451 -5.893 -22.639 1.00 97.62 168 TYR A CA 1
ATOM 1375 C C . TYR A 1 168 ? -3.006 -6.132 -24.077 1.00 97.62 168 TYR A C 1
ATOM 1377 O O . TYR A 1 168 ? -3.317 -7.161 -24.659 1.00 97.62 168 TYR A O 1
ATOM 1385 N N . ILE A 1 169 ? -2.228 -5.205 -24.641 1.00 97.12 169 ILE A N 1
ATOM 1386 C CA . ILE A 1 169 ? -1.788 -5.292 -26.042 1.00 97.12 169 ILE A CA 1
ATOM 1387 C C . ILE A 1 169 ? -0.845 -6.473 -26.317 1.00 97.12 169 ILE A C 1
ATOM 1389 O O . ILE A 1 169 ? -0.744 -6.906 -27.458 1.00 97.12 169 ILE A O 1
ATOM 1393 N N . GLN A 1 170 ? -0.137 -6.970 -25.295 1.00 96.62 170 GLN A N 1
ATOM 1394 C CA . GLN A 1 170 ? 0.743 -8.138 -25.431 1.00 96.62 170 GLN A CA 1
ATOM 1395 C C . GLN A 1 170 ? -0.000 -9.463 -25.226 1.00 96.62 170 GLN A C 1
ATOM 1397 O O . GLN A 1 170 ? 0.579 -10.519 -25.458 1.00 96.62 170 GLN A O 1
ATOM 1402 N N . TRP A 1 171 ? -1.254 -9.425 -24.772 1.00 97.44 171 TRP A N 1
ATOM 1403 C CA . TRP A 1 171 ? -2.083 -10.622 -24.675 1.00 97.44 171 TRP A CA 1
ATOM 1404 C C . TRP A 1 171 ? -2.809 -10.866 -26.005 1.00 97.44 171 TRP A C 1
ATOM 1406 O O . TRP A 1 171 ? -2.982 -9.931 -26.794 1.00 97.44 171 TRP A O 1
ATOM 1416 N N . PRO A 1 172 ? -3.247 -12.108 -26.276 1.00 98.06 172 PRO A N 1
ATOM 1417 C CA . PRO A 1 172 ? -4.136 -12.388 -27.399 1.00 98.06 172 PRO A CA 1
ATOM 1418 C C . PRO A 1 172 ? -5.393 -11.500 -27.374 1.00 98.06 172 PRO A C 1
ATOM 1420 O O . PRO A 1 172 ? -5.876 -11.115 -26.311 1.00 98.06 172 PRO A O 1
ATOM 1423 N N . ALA A 1 173 ? -5.927 -11.151 -28.548 1.00 97.38 173 ALA A N 1
ATOM 1424 C CA . ALA A 1 173 ? -7.006 -10.162 -28.675 1.00 97.38 173 ALA A CA 1
ATOM 1425 C C . ALA A 1 173 ? -8.334 -10.588 -28.013 1.00 97.38 173 ALA A C 1
ATOM 1427 O O . ALA A 1 173 ? -9.168 -9.742 -27.695 1.00 97.38 173 ALA A O 1
ATOM 1428 N N . ASP A 1 174 ? -8.528 -11.888 -27.817 1.00 97.44 174 ASP A N 1
ATOM 1429 C CA . ASP A 1 174 ? -9.671 -12.519 -27.159 1.00 97.44 174 ASP A CA 1
ATOM 1430 C C . ASP A 1 174 ? -9.498 -12.665 -25.636 1.00 97.44 174 ASP A C 1
ATOM 1432 O O . ASP A 1 174 ? -10.440 -13.036 -24.936 1.00 97.44 174 ASP A O 1
ATOM 1436 N N . VAL A 1 175 ? -8.320 -12.336 -25.102 1.00 98.00 175 VAL A N 1
ATOM 1437 C CA . VAL A 1 175 ? -7.981 -12.493 -23.686 1.00 98.00 175 VAL A CA 1
ATOM 1438 C C . VAL A 1 175 ? -8.268 -11.191 -22.931 1.00 98.00 175 VAL A C 1
ATOM 1440 O O . VAL A 1 175 ? -7.648 -10.150 -23.158 1.00 98.00 175 VAL A O 1
ATOM 1443 N N . CYS A 1 176 ? -9.217 -11.256 -21.997 1.00 98.19 176 CYS A N 1
ATOM 1444 C CA . CYS A 1 176 ? -9.608 -10.145 -21.135 1.00 98.19 176 CYS A CA 1
ATOM 1445 C C . CYS A 1 176 ? -9.753 -10.627 -19.686 1.00 98.19 176 CYS A C 1
ATOM 1447 O O . CYS A 1 176 ? -10.470 -11.592 -19.410 1.00 98.19 176 CYS A O 1
ATOM 1449 N N . PHE A 1 177 ? -9.068 -9.963 -18.758 1.00 98.44 177 PHE A N 1
ATOM 1450 C CA . PHE A 1 177 ? -9.115 -10.294 -17.338 1.00 98.44 177 PHE A CA 1
ATOM 1451 C C . PHE A 1 177 ? -10.432 -9.818 -16.716 1.00 98.44 177 PHE A C 1
ATOM 1453 O O . PHE A 1 177 ? -10.764 -8.638 -16.832 1.00 98.44 177 PHE A O 1
ATOM 1460 N N . HIS A 1 178 ? -11.140 -10.722 -16.030 1.00 97.81 178 HIS A N 1
ATOM 1461 C CA . HIS A 1 178 ? -12.352 -10.426 -15.249 1.00 97.81 178 HIS A CA 1
ATOM 1462 C C . HIS A 1 178 ? -13.467 -9.716 -16.046 1.00 97.81 178 HIS A C 1
ATOM 1464 O O . HIS A 1 178 ? -14.104 -8.773 -15.576 1.00 97.81 178 HIS A O 1
ATOM 1470 N N . LYS A 1 179 ? -13.664 -10.136 -17.301 1.00 98.06 179 LYS A N 1
ATOM 1471 C CA . LYS A 1 179 ? -14.711 -9.614 -18.187 1.00 98.06 179 LYS A CA 1
ATOM 1472 C C . LYS A 1 179 ? -16.089 -10.144 -17.776 1.00 98.06 179 LYS A C 1
ATOM 1474 O O . LYS A 1 179 ? -16.198 -11.295 -17.365 1.00 98.06 179 LYS A O 1
ATOM 1479 N N . ASP A 1 180 ? -17.119 -9.313 -17.919 1.00 97.88 180 ASP A N 1
ATOM 1480 C CA . ASP A 1 180 ? -18.525 -9.637 -17.636 1.00 97.88 180 ASP A CA 1
ATOM 1481 C C . ASP A 1 180 ? -18.798 -9.962 -16.150 1.00 97.88 180 ASP A C 1
ATOM 1483 O O . ASP A 1 180 ? -19.861 -10.460 -15.787 1.00 97.88 180 ASP A O 1
ATOM 1487 N N . GLN A 1 181 ? -17.844 -9.633 -15.274 1.00 97.06 181 GLN A N 1
ATOM 1488 C CA . GLN A 1 181 ? -17.936 -9.771 -13.826 1.00 97.06 181 GLN A CA 1
ATOM 1489 C C . GLN A 1 181 ? -17.594 -8.427 -13.176 1.00 97.06 181 GLN A C 1
ATOM 1491 O O . GLN A 1 181 ? -16.448 -7.975 -13.223 1.00 97.06 181 GLN A O 1
ATOM 1496 N N . SER A 1 182 ? -18.603 -7.777 -12.597 1.00 96.56 182 SER A N 1
ATOM 1497 C CA . SER A 1 182 ? -18.417 -6.556 -11.810 1.00 96.56 182 SER A CA 1
ATOM 1498 C C . SER A 1 182 ? -17.759 -6.896 -10.480 1.00 96.56 182 SER A C 1
ATOM 1500 O O . SER A 1 182 ? -18.060 -7.936 -9.899 1.00 96.56 182 SER A O 1
ATOM 1502 N N . VAL A 1 183 ? -16.909 -6.003 -9.978 1.00 96.31 183 VAL A N 1
ATOM 1503 C CA . VAL A 1 183 ? -16.394 -6.084 -8.604 1.00 96.31 183 VAL A CA 1
ATOM 1504 C C . VAL A 1 183 ? -17.119 -5.097 -7.696 1.00 96.31 183 VAL A C 1
ATOM 1506 O O . VAL A 1 183 ? -17.541 -4.027 -8.137 1.00 96.31 183 VAL A O 1
ATOM 1509 N N . ASP A 1 184 ? -17.233 -5.440 -6.422 1.00 95.62 184 ASP A N 1
ATOM 1510 C CA . ASP A 1 184 ? -17.821 -4.626 -5.357 1.00 95.62 184 ASP A CA 1
ATOM 1511 C C . ASP A 1 184 ? -17.094 -4.870 -4.021 1.00 95.62 184 ASP A C 1
ATOM 1513 O O . ASP A 1 184 ? -16.100 -5.593 -3.971 1.00 95.62 184 ASP A O 1
ATOM 1517 N N . MET A 1 185 ? -17.567 -4.274 -2.923 1.00 94.56 185 MET A N 1
ATOM 1518 C CA . MET A 1 185 ? -16.964 -4.497 -1.601 1.00 94.56 185 MET A CA 1
ATOM 1519 C C . MET A 1 185 ? -17.214 -5.900 -1.035 1.00 94.56 185 MET A C 1
ATOM 1521 O O . MET A 1 185 ? -16.535 -6.274 -0.087 1.00 94.56 185 MET A O 1
ATOM 1525 N N . SER A 1 186 ? -18.106 -6.710 -1.614 1.00 93.44 186 SER A N 1
ATOM 1526 C CA . SER A 1 186 ? -18.265 -8.123 -1.236 1.00 93.44 186 SER A CA 1
ATOM 1527 C C . SER A 1 186 ? -17.226 -9.039 -1.901 1.00 93.44 186 SER A C 1
ATOM 1529 O O . SER A 1 186 ? -16.996 -10.161 -1.447 1.00 93.44 186 SER A O 1
ATOM 1531 N N . THR A 1 187 ? -16.562 -8.552 -2.955 1.00 94.25 187 THR A N 1
ATOM 1532 C CA . THR A 1 187 ? -15.570 -9.304 -3.729 1.00 94.25 187 THR A CA 1
ATOM 1533 C C . THR A 1 187 ? -14.341 -9.643 -2.883 1.00 94.25 187 THR A C 1
ATOM 1535 O O . THR A 1 187 ? -13.816 -8.807 -2.147 1.00 94.25 187 THR A O 1
ATOM 1538 N N . ASP A 1 188 ? -13.838 -10.871 -3.013 1.00 94.25 188 ASP A N 1
ATOM 1539 C CA . ASP A 1 188 ? -12.564 -11.276 -2.417 1.00 94.25 188 ASP A CA 1
ATOM 1540 C C . ASP A 1 188 ? -11.394 -10.729 -3.250 1.00 94.25 188 ASP A C 1
ATOM 1542 O O . ASP A 1 188 ? -10.951 -11.339 -4.230 1.00 94.25 188 ASP A O 1
ATOM 1546 N N . PHE A 1 189 ? -10.916 -9.531 -2.901 1.00 95.88 189 PHE A N 1
ATOM 1547 C CA . PHE A 1 189 ? -9.844 -8.892 -3.661 1.00 95.88 189 PHE A CA 1
ATOM 1548 C C . PHE A 1 189 ? -8.488 -9.592 -3.509 1.00 95.88 189 PHE A C 1
ATOM 1550 O O . PHE A 1 189 ? -7.629 -9.432 -4.377 1.00 95.88 189 PHE A O 1
ATOM 1557 N N . GLU A 1 190 ? -8.282 -10.383 -2.455 1.00 91.19 190 GLU A N 1
ATOM 1558 C CA . GLU A 1 190 ? -7.051 -11.156 -2.257 1.00 91.19 190 GLU A CA 1
ATOM 1559 C C . GLU A 1 190 ? -7.008 -12.343 -3.219 1.00 91.19 190 GLU A C 1
ATOM 1561 O O . GLU A 1 190 ? -6.026 -12.502 -3.955 1.00 91.19 190 GLU A O 1
ATOM 1566 N N . ALA A 1 191 ? -8.107 -13.095 -3.318 1.00 94.12 191 ALA A N 1
ATOM 1567 C CA . ALA A 1 191 ? -8.279 -14.121 -4.343 1.00 94.12 191 ALA A CA 1
ATOM 1568 C C . ALA A 1 191 ? -8.186 -13.519 -5.757 1.00 94.12 191 ALA A C 1
ATOM 1570 O O . ALA A 1 191 ? -7.507 -14.067 -6.629 1.00 94.12 191 ALA A O 1
ATOM 1571 N N . LEU A 1 192 ? -8.785 -12.342 -5.985 1.00 97.06 192 LEU A N 1
ATOM 1572 C CA . LEU A 1 192 ? -8.685 -11.637 -7.266 1.00 97.06 192 LEU A CA 1
ATOM 1573 C C . LEU A 1 192 ? -7.239 -11.236 -7.605 1.00 97.06 192 LEU A C 1
ATOM 1575 O O . LEU A 1 192 ? -6.827 -11.299 -8.766 1.00 97.06 192 LEU A O 1
ATOM 1579 N N . HIS A 1 193 ? -6.453 -10.829 -6.607 1.00 96.44 193 HIS A N 1
ATOM 1580 C CA . HIS A 1 193 ? -5.044 -10.484 -6.784 1.00 96.44 193 HIS A CA 1
ATOM 1581 C C . HIS A 1 193 ? -4.193 -11.717 -7.126 1.00 96.44 193 HIS A C 1
ATOM 1583 O O . HIS A 1 193 ? -3.325 -11.637 -8.000 1.00 96.44 193 HIS A O 1
ATOM 1589 N N . GLN A 1 194 ? -4.457 -12.865 -6.492 1.00 93.81 194 GLN A N 1
ATOM 1590 C CA . GLN A 1 194 ? -3.815 -14.137 -6.843 1.00 93.81 194 GLN A CA 1
ATOM 1591 C C . GLN A 1 194 ? -4.163 -14.552 -8.278 1.00 93.81 194 GLN A C 1
ATOM 1593 O O . GLN A 1 194 ? -3.263 -14.830 -9.074 1.00 93.81 194 GLN A O 1
ATOM 1598 N N . LEU A 1 195 ? -5.445 -14.468 -8.649 1.00 96.81 195 LEU A N 1
ATOM 1599 C CA . LEU A 1 195 ? -5.908 -14.747 -10.008 1.00 96.81 195 LEU A CA 1
ATOM 1600 C C . LEU A 1 195 ? -5.219 -13.842 -11.039 1.00 96.81 195 LEU A C 1
ATOM 1602 O O . LEU A 1 195 ? -4.803 -14.311 -12.096 1.00 96.81 195 LEU A O 1
ATOM 1606 N N . ALA A 1 196 ? -5.042 -12.553 -10.735 1.00 97.19 196 ALA A N 1
ATOM 1607 C CA . ALA A 1 196 ? -4.306 -11.630 -11.598 1.00 97.19 196 ALA A CA 1
ATOM 1608 C C . ALA A 1 196 ? -2.846 -12.060 -11.811 1.00 97.19 196 ALA A C 1
ATOM 1610 O O . ALA A 1 196 ? -2.326 -11.949 -12.923 1.00 97.19 196 ALA A O 1
ATOM 1611 N N . HIS A 1 197 ? -2.190 -12.581 -10.772 1.00 94.62 197 HIS A N 1
ATOM 1612 C CA . HIS A 1 197 ? -0.822 -13.079 -10.874 1.00 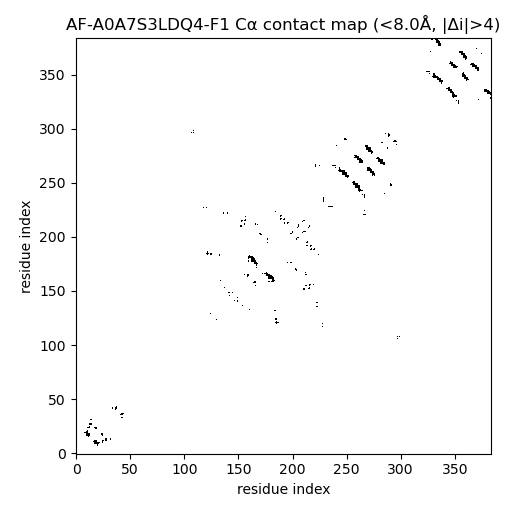94.62 197 HIS A CA 1
ATOM 1613 C C . HIS A 1 197 ? -0.722 -14.318 -11.776 1.00 94.62 197 HIS A C 1
ATOM 1615 O O . HIS A 1 197 ? 0.174 -14.408 -12.620 1.00 94.62 197 HIS A O 1
ATOM 1621 N N . GLU A 1 198 ? -1.658 -15.256 -11.643 1.00 96.25 198 GLU A N 1
ATOM 1622 C CA . GLU A 1 198 ? -1.749 -16.421 -12.528 1.00 96.25 198 GLU A CA 1
ATOM 1623 C C . GLU A 1 198 ? -2.030 -16.013 -13.977 1.00 96.25 198 GLU A C 1
ATOM 1625 O O . GLU A 1 198 ? -1.442 -16.565 -14.909 1.00 96.25 198 GLU A O 1
ATOM 1630 N N . TYR A 1 199 ? -2.872 -14.998 -14.171 1.00 96.75 199 TYR A N 1
ATOM 1631 C CA . TYR A 1 199 ? -3.207 -14.468 -15.488 1.00 96.75 199 TYR A CA 1
ATOM 1632 C C . TYR A 1 199 ? -1.985 -13.867 -16.197 1.00 96.75 199 TYR A C 1
ATOM 1634 O O . TYR A 1 199 ? -1.717 -14.194 -17.355 1.00 96.75 199 TYR A O 1
ATOM 1642 N N . GLU A 1 200 ? -1.194 -13.052 -15.489 1.00 96.50 200 GLU A N 1
ATOM 1643 C CA . GLU A 1 200 ? 0.080 -12.516 -15.991 1.00 96.50 200 GLU A CA 1
ATOM 1644 C C . GLU A 1 200 ? 1.087 -13.637 -16.296 1.00 96.50 200 GLU A C 1
ATOM 1646 O O . GLU A 1 200 ? 1.813 -13.568 -17.289 1.00 96.50 200 GLU A O 1
ATOM 1651 N N . ARG A 1 201 ? 1.121 -14.702 -15.484 1.00 96.06 201 ARG A N 1
ATOM 1652 C CA . ARG A 1 201 ? 1.983 -15.867 -15.736 1.00 96.06 201 ARG A CA 1
ATOM 1653 C C . ARG A 1 201 ? 1.567 -16.625 -16.998 1.00 96.06 201 ARG A C 1
ATOM 1655 O O . ARG A 1 201 ? 2.433 -17.081 -17.739 1.00 96.06 201 ARG A O 1
ATOM 1662 N N . LYS A 1 202 ? 0.261 -16.756 -17.242 1.00 97.75 202 LYS A N 1
ATOM 1663 C CA . LYS A 1 202 ? -0.292 -17.528 -18.361 1.00 97.75 202 LYS A CA 1
ATOM 1664 C C . LYS A 1 202 ? -0.192 -16.803 -19.703 1.00 97.75 202 LYS A C 1
ATOM 1666 O O . LYS A 1 202 ? 0.150 -17.436 -20.697 1.00 97.75 202 LYS A O 1
ATOM 1671 N N . TYR A 1 203 ? -0.502 -15.508 -19.746 1.00 97.62 203 TYR A N 1
ATOM 1672 C CA . TYR A 1 203 ? -0.621 -14.758 -21.008 1.00 97.62 203 TYR A CA 1
ATOM 1673 C C . TYR A 1 203 ? 0.509 -13.754 -21.251 1.00 97.62 203 TYR A C 1
ATOM 1675 O O . TYR A 1 203 ? 0.593 -13.181 -22.335 1.00 97.62 203 TYR A O 1
ATOM 1683 N N . GLY A 1 204 ? 1.398 -13.560 -20.276 1.00 96.75 204 GLY A N 1
ATOM 1684 C CA . GLY A 1 204 ? 2.548 -12.670 -20.373 1.00 96.75 204 GLY A CA 1
ATOM 1685 C C . GLY A 1 204 ? 2.505 -11.562 -19.326 1.00 96.75 204 GLY A C 1
ATOM 1686 O O . GLY A 1 204 ? 1.461 -10.960 -19.062 1.00 96.75 204 GLY A O 1
ATOM 1687 N N . ARG A 1 205 ? 3.670 -11.288 -18.734 1.00 96.00 205 ARG A N 1
ATOM 1688 C CA . ARG A 1 205 ? 3.826 -10.295 -17.669 1.00 96.00 205 ARG A CA 1
ATOM 1689 C C . ARG A 1 205 ? 3.578 -8.881 -18.196 1.00 96.00 205 ARG A C 1
ATOM 1691 O O . ARG A 1 205 ? 4.033 -8.526 -19.283 1.00 96.00 205 ARG A O 1
ATOM 1698 N N . ASP A 1 206 ? 2.919 -8.058 -17.385 1.00 94.38 206 ASP A N 1
ATOM 1699 C CA . ASP A 1 206 ? 2.811 -6.623 -17.635 1.00 94.38 206 ASP A CA 1
ATOM 1700 C C . ASP A 1 206 ? 4.205 -5.968 -17.647 1.00 94.38 206 ASP A C 1
ATOM 1702 O O . ASP A 1 206 ? 4.941 -6.018 -16.656 1.00 94.38 206 ASP A O 1
ATOM 1706 N N . LEU A 1 207 ? 4.558 -5.320 -18.762 1.00 94.06 207 LEU A N 1
ATOM 1707 C CA . LEU A 1 207 ? 5.806 -4.557 -18.896 1.00 94.06 207 LEU A CA 1
ATOM 1708 C C . LEU A 1 207 ? 5.831 -3.316 -17.992 1.00 94.06 207 LEU A C 1
ATOM 1710 O O . LEU A 1 207 ? 6.896 -2.780 -17.704 1.00 94.06 207 LEU A O 1
ATOM 1714 N N . GLY A 1 208 ? 4.665 -2.862 -17.533 1.00 92.38 208 GLY A N 1
ATOM 1715 C CA . GLY A 1 208 ? 4.508 -1.804 -16.549 1.00 92.38 208 GLY A CA 1
ATOM 1716 C C . GLY A 1 208 ? 4.633 -2.292 -15.108 1.00 92.38 208 GLY A C 1
ATOM 1717 O O . GLY A 1 208 ? 4.006 -1.706 -14.243 1.00 92.38 208 GLY A O 1
ATOM 1718 N N . ASN A 1 209 ? 5.378 -3.358 -14.807 1.00 90.44 209 ASN A N 1
ATOM 1719 C CA . ASN A 1 209 ? 5.623 -3.805 -13.426 1.00 90.44 209 ASN A CA 1
ATOM 1720 C C . ASN A 1 209 ? 4.347 -4.005 -12.573 1.00 90.44 209 ASN A C 1
ATOM 1722 O O . ASN A 1 209 ? 4.364 -3.796 -11.361 1.00 90.44 209 ASN A O 1
ATOM 1726 N N . GLY A 1 210 ? 3.239 -4.424 -13.189 1.00 92.25 210 GLY A N 1
ATOM 1727 C CA . GLY A 1 210 ? 1.978 -4.694 -12.497 1.00 92.25 210 GLY A CA 1
ATOM 1728 C C . GLY A 1 210 ? 1.060 -3.478 -12.351 1.00 92.25 210 GLY A C 1
ATOM 1729 O O . GLY A 1 210 ? 0.031 -3.577 -11.681 1.00 92.25 210 GLY A O 1
ATOM 1730 N N . TRP A 1 211 ? 1.376 -2.343 -12.982 1.00 96.06 211 TRP A N 1
ATOM 1731 C CA . TRP A 1 211 ? 0.474 -1.191 -13.065 1.00 96.06 211 TRP A CA 1
ATOM 1732 C C . TRP A 1 211 ? -0.834 -1.496 -13.816 1.00 96.06 211 TRP A C 1
ATOM 1734 O O . TRP A 1 211 ? -1.795 -0.727 -13.705 1.00 96.06 211 TRP A O 1
ATOM 1744 N N . LEU A 1 212 ? -0.883 -2.576 -14.601 1.00 97.00 212 LEU A N 1
ATOM 1745 C CA . LEU A 1 212 ? -2.085 -3.002 -15.311 1.00 97.00 212 LEU A CA 1
ATOM 1746 C C . LEU A 1 212 ? -3.115 -3.688 -14.400 1.00 97.00 212 LEU A C 1
ATOM 1748 O O . LEU A 1 212 ? -4.277 -3.290 -14.431 1.00 97.00 212 LEU A O 1
ATOM 1752 N N . LEU A 1 213 ? -2.702 -4.697 -13.623 1.00 97.38 213 LEU A N 1
ATOM 1753 C CA . LEU A 1 213 ? -3.596 -5.514 -12.789 1.00 97.38 213 LEU A CA 1
ATOM 1754 C C . LEU A 1 213 ? -3.243 -5.445 -11.303 1.00 97.38 213 LEU A C 1
ATOM 1756 O O . LEU A 1 213 ? -4.045 -4.988 -10.488 1.00 97.38 213 LEU A O 1
ATOM 1760 N N . ARG A 1 214 ? -2.034 -5.892 -10.950 1.00 95.50 214 ARG A N 1
ATOM 1761 C CA . ARG A 1 214 ? -1.638 -6.150 -9.558 1.00 95.50 214 ARG A CA 1
ATOM 1762 C C . ARG A 1 214 ? -1.741 -4.916 -8.670 1.00 95.50 214 ARG A C 1
ATOM 1764 O O . ARG A 1 214 ? -2.341 -4.981 -7.604 1.00 95.50 214 ARG A O 1
ATOM 1771 N N . ILE A 1 215 ? -1.193 -3.782 -9.107 1.00 95.38 215 ILE A N 1
ATOM 1772 C CA . ILE A 1 215 ? -1.204 -2.540 -8.325 1.00 95.38 215 ILE A CA 1
ATOM 1773 C C . ILE A 1 215 ? -2.641 -2.023 -8.122 1.00 95.38 215 ILE A C 1
ATOM 1775 O O . ILE A 1 215 ? -2.991 -1.765 -6.970 1.00 95.38 215 ILE A O 1
ATOM 1779 N N . PRO A 1 216 ? -3.490 -1.892 -9.163 1.00 97.75 216 PRO A N 1
ATOM 1780 C CA . PRO A 1 216 ? -4.896 -1.532 -8.975 1.00 97.75 216 PRO A CA 1
ATOM 1781 C C . PRO A 1 216 ? -5.661 -2.449 -8.011 1.00 97.75 216 PRO A C 1
ATOM 1783 O O . PRO A 1 216 ? -6.313 -1.942 -7.101 1.00 97.75 216 PRO A O 1
ATOM 1786 N N . ILE A 1 217 ? -5.553 -3.775 -8.166 1.00 98.00 217 ILE A N 1
ATOM 1787 C CA . ILE A 1 217 ? -6.272 -4.739 -7.313 1.00 98.00 217 ILE A CA 1
ATOM 1788 C C . ILE A 1 217 ? -5.764 -4.667 -5.872 1.00 98.00 217 ILE A C 1
ATOM 1790 O O . ILE A 1 217 ? -6.550 -4.632 -4.934 1.00 98.00 217 ILE A O 1
ATOM 1794 N N . ARG A 1 218 ? -4.456 -4.514 -5.673 1.00 93.56 218 ARG A N 1
ATOM 1795 C CA . ARG A 1 218 ? -3.879 -4.298 -4.343 1.00 93.56 218 ARG A CA 1
ATOM 1796 C C . ARG A 1 218 ? -4.429 -3.047 -3.656 1.00 93.56 218 ARG A C 1
ATOM 1798 O O . ARG A 1 218 ? -4.666 -3.051 -2.452 1.00 93.56 218 ARG A O 1
ATOM 1805 N N . LYS A 1 219 ? -4.644 -1.964 -4.407 1.00 95.12 219 LYS A N 1
ATOM 1806 C CA . LYS A 1 219 ? -5.247 -0.737 -3.863 1.00 95.12 219 LYS A CA 1
ATOM 1807 C C . LYS A 1 219 ? -6.740 -0.916 -3.559 1.00 95.12 219 LYS A C 1
ATOM 1809 O O . LYS A 1 219 ? -7.233 -0.240 -2.658 1.00 95.12 219 LYS A O 1
ATOM 1814 N N . LEU A 1 220 ? -7.432 -1.838 -4.238 1.00 96.69 220 LEU A N 1
ATOM 1815 C CA . LEU A 1 220 ? -8.771 -2.293 -3.846 1.00 96.69 220 LEU A CA 1
ATOM 1816 C C . LEU A 1 220 ? -8.744 -3.080 -2.530 1.00 96.69 220 LEU A C 1
ATOM 1818 O O . LEU A 1 220 ? -9.529 -2.742 -1.653 1.00 96.69 220 LEU A O 1
ATOM 1822 N N . CYS A 1 221 ? -7.811 -4.023 -2.339 1.00 93.94 221 CYS A N 1
ATOM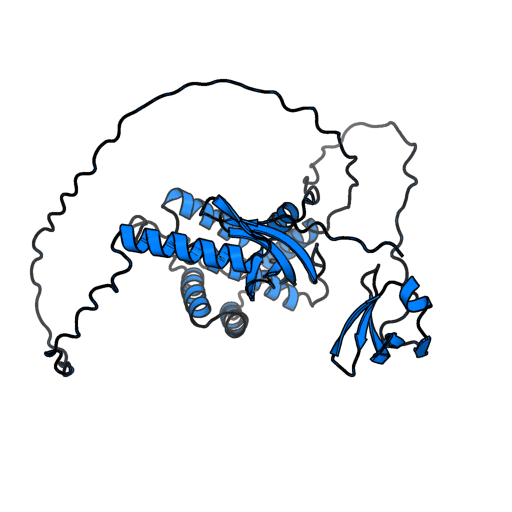 1823 C CA . CYS A 1 221 ? -7.645 -4.738 -1.061 1.00 93.94 221 CYS A CA 1
ATOM 1824 C C . CYS A 1 221 ? -7.470 -3.762 0.113 1.00 93.94 221 CYS A C 1
ATOM 1826 O O . CYS A 1 221 ? -8.193 -3.831 1.104 1.00 93.94 221 CYS A O 1
ATOM 1828 N N . ALA A 1 222 ? -6.534 -2.816 -0.019 1.00 90.00 222 ALA A N 1
ATOM 1829 C CA . ALA A 1 222 ? -6.264 -1.827 1.023 1.00 90.00 222 ALA A CA 1
ATOM 1830 C C . ALA A 1 222 ? -7.482 -0.927 1.298 1.00 90.00 222 ALA A C 1
ATOM 1832 O O . ALA A 1 222 ? -7.793 -0.634 2.450 1.00 90.00 222 ALA A O 1
ATOM 1833 N N . PHE A 1 223 ? -8.214 -0.524 0.252 1.00 94.69 223 PHE A N 1
ATOM 1834 C CA . PHE A 1 223 ? -9.438 0.250 0.439 1.00 94.69 223 PHE A CA 1
ATOM 1835 C C . PHE A 1 223 ? -10.556 -0.558 1.102 1.00 94.69 223 PHE A C 1
ATOM 1837 O O . PHE A 1 223 ? -11.226 -0.013 1.967 1.00 94.69 223 PHE A O 1
ATOM 1844 N N . GLN A 1 224 ? -10.753 -1.828 0.737 1.00 93.44 224 GLN A N 1
ATOM 1845 C CA . GLN A 1 224 ? -11.774 -2.690 1.339 1.00 93.44 224 GLN A CA 1
ATOM 1846 C C . GLN A 1 224 ? -11.546 -2.848 2.845 1.00 93.44 224 GLN A C 1
ATOM 1848 O O . GLN A 1 224 ? -12.488 -2.712 3.619 1.00 93.44 224 GLN A O 1
ATOM 1853 N N . ARG A 1 225 ? -10.292 -3.047 3.269 1.00 87.88 225 ARG A N 1
ATOM 1854 C CA . ARG A 1 225 ? -9.932 -3.096 4.695 1.00 87.88 225 ARG A CA 1
ATOM 1855 C C . ARG A 1 225 ? -10.274 -1.789 5.405 1.00 87.88 225 ARG A C 1
ATOM 1857 O O . ARG A 1 225 ? -11.040 -1.808 6.361 1.00 87.88 225 ARG A O 1
ATOM 1864 N N . TYR A 1 226 ? -9.816 -0.654 4.870 1.00 89.12 226 TYR A N 1
ATOM 1865 C CA . TYR A 1 226 ? -10.170 0.671 5.396 1.00 89.12 226 TYR A CA 1
ATOM 1866 C C . TYR A 1 226 ? -11.690 0.889 5.473 1.00 89.12 226 TYR A C 1
ATOM 1868 O O . TYR A 1 226 ? -12.202 1.453 6.439 1.00 89.12 226 TYR A O 1
ATOM 1876 N N . TYR A 1 227 ? -12.407 0.476 4.430 1.00 89.88 227 TYR A N 1
ATOM 1877 C CA . TYR A 1 227 ? -13.847 0.641 4.316 1.00 89.88 227 TYR A CA 1
ATOM 1878 C C . TYR A 1 227 ? -14.569 -0.151 5.414 1.00 89.88 227 TYR A C 1
ATOM 1880 O O . TYR A 1 227 ? -15.393 0.412 6.132 1.00 89.88 227 TYR A O 1
ATOM 1888 N N . PHE A 1 228 ? -14.193 -1.416 5.604 1.00 87.94 228 PHE A N 1
ATOM 1889 C CA . PHE A 1 228 ? -14.727 -2.269 6.661 1.00 87.94 228 PHE A CA 1
ATOM 1890 C C . PHE A 1 228 ? -14.368 -1.759 8.055 1.00 87.94 228 PHE A C 1
ATOM 1892 O O . PHE A 1 228 ? -15.261 -1.615 8.882 1.00 87.94 228 PHE A O 1
ATOM 1899 N N . GLU A 1 229 ? -13.111 -1.389 8.310 1.00 82.62 229 GLU A N 1
ATOM 1900 C CA . GLU A 1 229 ? -12.688 -0.810 9.596 1.00 82.62 229 GLU A CA 1
ATOM 1901 C C . GLU A 1 229 ? -13.509 0.425 9.978 1.00 82.62 229 GLU A C 1
ATOM 1903 O O . GLU A 1 229 ? -13.891 0.609 11.135 1.00 82.62 229 GLU A O 1
ATOM 1908 N N . LYS A 1 230 ? -13.804 1.284 8.999 1.00 85.12 230 LYS A N 1
ATOM 1909 C CA . LYS A 1 230 ? -14.613 2.478 9.226 1.00 85.12 230 LYS A CA 1
ATOM 1910 C C . LYS A 1 230 ? -16.065 2.133 9.568 1.00 85.12 230 LYS A C 1
ATOM 1912 O O . LYS A 1 230 ? -16.660 2.841 10.378 1.00 85.12 230 LYS A O 1
ATOM 1917 N N . GLU A 1 231 ? -16.630 1.090 8.965 1.00 81.44 231 GLU A N 1
ATOM 1918 C CA . GLU A 1 231 ? -17.995 0.641 9.261 1.00 81.44 231 GLU A CA 1
ATOM 1919 C C . GLU A 1 231 ? -18.112 -0.119 10.589 1.00 81.44 231 GLU A C 1
ATOM 1921 O O . GLU A 1 231 ? -19.089 0.086 11.306 1.00 81.44 231 GLU A O 1
ATOM 1926 N N . LEU A 1 232 ? -17.114 -0.926 10.970 1.00 71.69 232 LEU A N 1
ATOM 1927 C CA . LEU A 1 232 ? -17.098 -1.642 12.260 1.00 71.69 232 LEU A CA 1
ATOM 1928 C C . LEU A 1 232 ? -16.778 -0.739 13.458 1.00 71.69 232 LEU A C 1
ATOM 1930 O O . LEU A 1 232 ? -16.921 -1.159 14.606 1.00 71.69 232 LEU A O 1
ATOM 1934 N N . GLY A 1 233 ? -16.336 0.493 13.205 1.00 66.38 233 GLY A N 1
ATOM 1935 C CA . GLY A 1 233 ? -15.744 1.351 14.220 1.00 66.38 233 GLY A CA 1
ATOM 1936 C C . GLY A 1 233 ? -14.290 0.956 14.487 1.00 66.38 233 GLY A C 1
ATOM 1937 O O . GLY A 1 233 ? -13.923 -0.214 14.470 1.00 66.38 233 GLY A O 1
ATOM 1938 N N . ALA A 1 234 ? -13.449 1.957 14.752 1.00 58.12 234 ALA A N 1
ATOM 1939 C CA . ALA A 1 234 ? -11.981 1.887 14.808 1.00 58.12 234 ALA A CA 1
ATOM 1940 C C . ALA A 1 234 ? -11.359 0.937 15.867 1.00 58.12 234 ALA A C 1
ATOM 1942 O O . ALA A 1 234 ? -10.168 1.024 16.146 1.00 58.12 234 ALA A O 1
ATOM 1943 N N . SER A 1 235 ? -12.133 0.037 16.474 1.00 53.88 235 SER A N 1
ATOM 1944 C CA . SER A 1 235 ? -11.687 -0.892 17.517 1.00 53.88 235 SER A CA 1
ATOM 1945 C C . SER A 1 235 ? -10.896 -2.101 16.990 1.00 53.88 235 SER A C 1
ATOM 1947 O O . SER A 1 235 ? -10.381 -2.860 17.807 1.00 53.88 235 SER A O 1
ATOM 1949 N N . LEU A 1 236 ? -10.782 -2.293 15.671 1.00 58.38 236 LEU A N 1
ATOM 1950 C CA . LEU A 1 236 ? -10.116 -3.454 15.059 1.00 58.38 236 LEU A CA 1
ATOM 1951 C C . LEU A 1 236 ? -8.973 -3.070 14.111 1.00 58.38 236 LEU A C 1
ATOM 1953 O O . LEU A 1 236 ? -8.712 -3.791 13.152 1.00 58.38 236 LEU A O 1
ATOM 1957 N N . GLN A 1 237 ? -8.288 -1.944 14.340 1.00 61.41 237 GLN A N 1
ATOM 1958 C CA . GLN A 1 237 ? -7.080 -1.666 13.562 1.00 61.41 237 GLN A CA 1
ATOM 1959 C C . GLN A 1 237 ? -6.069 -2.797 13.805 1.00 61.41 237 GLN A C 1
ATOM 1961 O O . GLN A 1 237 ? -5.701 -3.024 14.965 1.00 61.41 237 GLN A O 1
ATOM 1966 N N . PRO A 1 238 ? -5.635 -3.526 12.759 1.00 66.56 238 PRO A N 1
ATOM 1967 C CA . PRO A 1 238 ? -4.594 -4.523 12.918 1.00 66.56 238 PRO A CA 1
ATOM 1968 C C . PRO A 1 238 ? -3.358 -3.805 13.449 1.00 66.56 238 PRO A C 1
ATOM 1970 O O . PRO A 1 238 ? -2.811 -2.909 12.801 1.00 66.56 238 PRO A O 1
ATOM 1973 N N . GLN A 1 239 ? -2.955 -4.164 14.666 1.00 78.25 239 GLN A N 1
ATOM 1974 C CA . GLN A 1 239 ? -1.719 -3.657 15.236 1.00 78.25 239 GLN A CA 1
ATOM 1975 C C . GLN A 1 239 ? -0.582 -4.110 14.320 1.00 78.25 239 GLN A C 1
ATOM 1977 O O . GLN A 1 239 ? -0.543 -5.289 13.949 1.00 78.25 239 GLN A O 1
ATOM 1982 N N . PRO A 1 240 ? 0.315 -3.204 13.903 1.00 88.25 240 PRO A N 1
ATOM 1983 C CA . PRO A 1 240 ? 1.429 -3.606 13.072 1.00 88.25 240 PRO A CA 1
ATOM 1984 C C . PRO A 1 240 ? 2.263 -4.639 13.841 1.00 88.25 240 PRO A C 1
ATOM 1986 O O . PRO A 1 240 ? 2.652 -4.394 14.979 1.00 88.25 240 PRO A O 1
ATOM 1989 N N . ALA A 1 241 ? 2.587 -5.771 13.212 1.00 88.62 241 ALA A N 1
ATOM 1990 C CA . ALA A 1 241 ? 3.510 -6.756 13.780 1.00 88.62 241 ALA A CA 1
ATOM 1991 C C . ALA A 1 241 ? 4.885 -6.154 14.126 1.00 88.62 241 ALA A C 1
ATOM 1993 O O . ALA A 1 241 ? 5.569 -6.639 15.025 1.00 88.62 241 ALA A O 1
ATOM 1994 N N . PHE A 1 242 ? 5.273 -5.084 13.427 1.00 91.88 242 PHE A N 1
ATOM 1995 C CA . PHE A 1 242 ? 6.498 -4.327 13.656 1.00 91.88 242 PHE A CA 1
ATOM 1996 C C . PHE A 1 242 ? 6.194 -2.856 13.975 1.00 91.88 242 PHE A C 1
ATOM 1998 O O . PHE A 1 242 ? 5.531 -2.199 13.167 1.00 91.88 242 PHE A O 1
ATOM 2005 N N . PRO A 1 243 ? 6.697 -2.304 15.094 1.00 92.38 243 PRO A N 1
ATOM 2006 C CA . PRO A 1 243 ? 6.466 -0.911 15.462 1.00 92.38 243 PRO A CA 1
ATOM 2007 C C . PRO A 1 243 ? 6.903 0.078 14.376 1.00 92.38 243 PRO A C 1
ATOM 2009 O O . PRO A 1 243 ? 7.917 -0.121 13.690 1.00 92.38 243 PRO A O 1
ATOM 2012 N N . ILE A 1 244 ? 6.169 1.186 14.247 1.00 93.00 244 ILE A N 1
ATOM 2013 C CA . ILE A 1 244 ? 6.628 2.323 13.444 1.00 93.00 244 ILE A CA 1
ATOM 2014 C C . ILE A 1 244 ? 7.978 2.774 14.006 1.00 93.00 244 ILE A C 1
ATOM 2016 O O . ILE A 1 244 ? 8.168 2.878 15.210 1.00 93.00 244 ILE A O 1
ATOM 2020 N N . GLY A 1 245 ? 8.937 3.005 13.119 1.00 93.12 245 GLY A N 1
ATOM 2021 C CA . GLY A 1 245 ? 10.300 3.351 13.476 1.00 93.12 245 GLY A CA 1
ATOM 2022 C C . GLY A 1 245 ? 11.280 2.180 13.486 1.00 93.12 245 GLY A C 1
ATOM 2023 O O . GLY A 1 245 ? 12.479 2.448 13.547 1.00 93.12 245 GLY A O 1
ATOM 2024 N N . THR A 1 246 ? 10.814 0.930 13.356 1.00 95.69 246 THR A N 1
ATOM 2025 C CA . THR A 1 246 ? 11.693 -0.247 13.233 1.00 95.69 246 THR A CA 1
ATOM 2026 C C . THR A 1 246 ? 12.657 -0.079 12.058 1.00 95.69 246 THR A C 1
ATOM 2028 O O . THR A 1 246 ? 12.249 0.280 10.949 1.00 95.69 246 THR A O 1
ATOM 2031 N N . MET A 1 247 ? 13.938 -0.344 12.309 1.00 97.19 247 MET A N 1
ATOM 2032 C CA . MET A 1 247 ? 15.003 -0.288 11.309 1.00 97.19 247 MET A CA 1
ATOM 2033 C C . MET A 1 247 ? 15.144 -1.638 10.606 1.00 97.19 247 MET A C 1
ATOM 2035 O O . MET A 1 247 ? 15.077 -2.685 11.248 1.00 97.19 247 MET A O 1
ATOM 2039 N N . LEU A 1 248 ? 15.367 -1.623 9.294 1.00 96.50 248 LEU A N 1
ATOM 2040 C CA . LEU A 1 248 ? 15.584 -2.824 8.491 1.00 96.50 248 LEU A CA 1
ATOM 2041 C C . LEU A 1 248 ? 16.694 -2.617 7.465 1.00 96.50 248 LEU A C 1
ATOM 2043 O O . LEU A 1 248 ? 16.917 -1.509 6.983 1.00 96.50 248 LEU A O 1
ATOM 2047 N N . HIS A 1 249 ? 17.363 -3.705 7.095 1.00 96.12 249 HIS A N 1
ATOM 2048 C CA . HIS A 1 249 ? 18.398 -3.704 6.066 1.00 96.12 249 HIS A CA 1
ATOM 2049 C C . HIS A 1 249 ? 17.881 -4.438 4.832 1.00 96.12 249 HIS A C 1
ATOM 2051 O O . HIS A 1 249 ? 17.537 -5.616 4.912 1.00 96.12 249 HIS A O 1
ATOM 2057 N N . LYS A 1 250 ? 17.845 -3.765 3.679 1.00 96.38 250 LYS A N 1
ATOM 2058 C CA . LYS A 1 250 ? 17.442 -4.383 2.408 1.00 96.38 250 LYS A CA 1
ATOM 2059 C C . LYS A 1 250 ? 18.585 -4.323 1.412 1.00 96.38 250 LYS A C 1
ATOM 2061 O O . LYS A 1 250 ? 19.155 -3.264 1.160 1.00 96.38 250 LYS A O 1
ATOM 2066 N N . SER A 1 251 ? 18.941 -5.482 0.865 1.00 92.81 251 SER A N 1
ATOM 2067 C CA . SER A 1 251 ? 19.956 -5.574 -0.178 1.00 92.81 251 SER A CA 1
ATOM 2068 C C . SER A 1 251 ? 19.310 -5.380 -1.544 1.00 92.81 251 SER A C 1
ATOM 2070 O O . SER A 1 251 ? 18.364 -6.084 -1.897 1.00 92.81 251 SER A O 1
ATOM 2072 N N . PHE A 1 252 ? 19.846 -4.447 -2.320 1.00 90.56 252 PHE A N 1
ATOM 2073 C CA . PHE A 1 252 ? 19.447 -4.159 -3.689 1.00 90.56 252 PHE A CA 1
ATOM 2074 C C . PHE A 1 252 ? 20.632 -4.432 -4.616 1.00 90.56 252 PHE A C 1
ATOM 2076 O O . PHE A 1 252 ? 21.380 -3.512 -4.929 1.00 90.56 252 PHE A O 1
ATOM 2083 N N . PRO A 1 253 ? 20.873 -5.667 -5.079 1.00 87.12 253 PRO A N 1
ATOM 2084 C CA . PRO A 1 253 ? 21.954 -5.928 -6.026 1.00 87.12 253 PRO A CA 1
ATOM 2085 C C . PRO A 1 253 ? 21.731 -5.180 -7.357 1.00 87.12 253 PRO A C 1
ATOM 2087 O O . PRO A 1 253 ? 20.629 -5.259 -7.904 1.00 87.12 253 PRO A O 1
ATOM 2090 N N . PRO A 1 254 ? 22.739 -4.482 -7.926 1.00 91.38 254 PRO A N 1
ATOM 2091 C CA . PRO A 1 254 ? 24.146 -4.359 -7.506 1.00 91.38 254 PRO A CA 1
ATOM 2092 C C . PRO A 1 254 ? 24.460 -3.117 -6.640 1.00 91.38 254 PRO A C 1
ATOM 2094 O O . PRO A 1 254 ? 25.623 -2.769 -6.463 1.00 91.38 254 PRO A O 1
ATOM 2097 N N . HIS A 1 255 ? 23.442 -2.406 -6.173 1.00 88.62 255 HIS A N 1
ATOM 2098 C CA . HIS A 1 255 ? 23.517 -1.117 -5.484 1.00 88.62 255 HIS A CA 1
ATOM 2099 C C . HIS A 1 255 ? 23.961 -1.195 -4.014 1.00 88.62 255 HIS A C 1
ATOM 2101 O O . HIS A 1 255 ? 24.320 -0.166 -3.455 1.00 88.62 255 HIS A O 1
ATOM 2107 N N . GLY A 1 256 ? 23.995 -2.384 -3.408 1.00 94.06 256 GLY A N 1
ATOM 2108 C CA . GLY A 1 256 ? 24.460 -2.586 -2.032 1.00 94.06 256 GLY A CA 1
ATOM 2109 C C . GLY A 1 256 ? 23.317 -2.872 -1.063 1.00 94.06 256 GLY A C 1
ATOM 2110 O O . GLY A 1 256 ? 22.273 -3.378 -1.469 1.00 94.06 256 GLY A O 1
ATOM 2111 N N . THR A 1 257 ? 23.530 -2.599 0.221 1.00 95.56 257 THR A N 1
ATOM 2112 C CA . THR A 1 257 ? 22.527 -2.772 1.279 1.00 95.56 257 THR A CA 1
ATOM 2113 C C . THR A 1 257 ? 22.197 -1.413 1.862 1.00 95.56 257 THR A C 1
ATOM 2115 O O . THR A 1 257 ? 23.107 -0.687 2.242 1.00 95.56 257 THR A O 1
ATOM 2118 N N . PHE A 1 258 ? 20.908 -1.107 1.936 1.00 96.50 258 PHE A N 1
ATOM 2119 C CA . PHE A 1 258 ? 20.384 0.169 2.402 1.00 96.50 258 PHE A CA 1
ATOM 2120 C C . PHE A 1 258 ? 19.678 -0.027 3.733 1.00 96.50 258 PHE A C 1
ATOM 2122 O O . PHE A 1 258 ? 19.073 -1.081 3.979 1.00 96.50 258 PHE A O 1
ATOM 2129 N N . VAL A 1 259 ? 19.744 0.999 4.575 1.00 97.06 259 VAL A N 1
ATOM 2130 C CA . VAL A 1 259 ? 19.052 1.019 5.862 1.00 97.06 259 VAL A CA 1
ATOM 2131 C C . VAL A 1 259 ? 17.737 1.774 5.705 1.00 97.06 259 VAL A C 1
ATOM 2133 O O . VAL A 1 259 ? 17.721 2.969 5.427 1.00 97.06 259 VAL A O 1
ATOM 2136 N N . GLY A 1 260 ? 16.624 1.066 5.862 1.00 96.94 260 GLY A N 1
ATOM 2137 C CA . GLY A 1 260 ? 15.278 1.631 5.837 1.00 96.94 260 GLY A CA 1
ATOM 2138 C C . GLY A 1 260 ? 14.682 1.738 7.238 1.00 96.94 260 GLY A C 1
ATOM 2139 O O . GLY A 1 260 ? 15.027 0.966 8.131 1.00 96.94 260 GLY A O 1
ATOM 2140 N N . ARG A 1 261 ? 13.744 2.669 7.420 1.00 97.06 261 ARG A N 1
ATOM 2141 C CA . ARG A 1 261 ? 12.936 2.817 8.638 1.00 97.06 261 ARG A CA 1
ATOM 2142 C C . ARG A 1 261 ? 11.457 2.670 8.306 1.00 97.06 261 ARG A C 1
ATOM 2144 O O . ARG A 1 261 ? 10.977 3.315 7.372 1.00 97.06 261 ARG A O 1
ATOM 2151 N N . ILE A 1 262 ? 10.719 1.872 9.078 1.00 97.31 262 ILE A N 1
ATOM 2152 C CA . ILE A 1 262 ? 9.255 1.822 8.970 1.00 97.31 262 ILE A CA 1
ATOM 2153 C C . ILE A 1 262 ? 8.697 3.204 9.321 1.00 97.31 262 ILE A C 1
ATOM 2155 O O . ILE A 1 262 ? 8.853 3.674 10.442 1.00 97.31 262 ILE A O 1
ATOM 2159 N N . LYS A 1 263 ? 8.032 3.856 8.372 1.00 94.50 263 LYS A N 1
ATOM 2160 C CA . LYS A 1 263 ? 7.434 5.186 8.535 1.00 94.50 263 LYS A CA 1
ATOM 2161 C C . LYS A 1 263 ? 5.953 5.120 8.894 1.00 94.50 263 LYS A C 1
ATOM 2163 O O . LYS A 1 263 ? 5.474 5.937 9.670 1.00 94.50 263 LYS A O 1
ATOM 2168 N N . SER A 1 264 ? 5.223 4.172 8.316 1.00 91.38 264 SER A N 1
ATOM 2169 C CA . SER A 1 264 ? 3.794 3.987 8.581 1.00 91.38 264 SER A CA 1
ATOM 2170 C C . SER A 1 264 ? 3.341 2.584 8.199 1.00 91.38 264 SER A C 1
ATOM 2172 O O . SER A 1 264 ? 3.947 1.958 7.330 1.00 91.38 264 SER A O 1
ATOM 2174 N N . PHE A 1 265 ? 2.238 2.133 8.787 1.00 89.81 265 PHE A N 1
ATOM 2175 C CA . PHE A 1 265 ? 1.525 0.918 8.403 1.00 89.81 265 PHE A CA 1
ATOM 2176 C C . PHE A 1 265 ? 0.079 1.282 8.065 1.00 89.81 265 PHE A C 1
ATOM 2178 O O . PHE A 1 265 ? -0.555 2.017 8.818 1.00 89.81 265 PHE A O 1
ATOM 2185 N N . ASP A 1 266 ? -0.430 0.815 6.925 1.00 80.12 266 ASP A N 1
ATOM 2186 C CA . ASP A 1 266 ? -1.805 1.099 6.480 1.00 80.12 266 ASP A CA 1
ATOM 2187 C C . ASP A 1 266 ? -2.788 -0.055 6.745 1.00 80.12 266 ASP A C 1
ATOM 2189 O O . ASP A 1 266 ? -3.885 -0.070 6.188 1.00 80.12 266 ASP A O 1
ATOM 2193 N N . GLY A 1 267 ? -2.385 -1.030 7.565 1.00 79.56 267 GLY A N 1
ATOM 2194 C CA . GLY A 1 267 ? -3.128 -2.269 7.803 1.00 79.56 267 GLY A CA 1
ATOM 2195 C C . GLY A 1 267 ? -2.750 -3.413 6.855 1.00 79.56 267 GLY A C 1
ATOM 2196 O O . GLY A 1 267 ? -3.184 -4.552 7.047 1.00 79.56 267 GLY A O 1
ATOM 2197 N N . VAL A 1 268 ? -1.950 -3.144 5.817 1.00 80.19 268 VAL A N 1
ATOM 2198 C CA . VAL A 1 268 ? -1.512 -4.145 4.825 1.00 80.19 268 VAL A CA 1
ATOM 2199 C C . VAL A 1 268 ? -0.024 -4.039 4.534 1.00 80.19 268 VAL A C 1
ATOM 2201 O O . VAL A 1 268 ? 0.681 -5.044 4.465 1.00 80.19 268 VAL A O 1
ATOM 2204 N N . LEU A 1 269 ? 0.426 -2.814 4.297 1.00 87.56 269 LEU A N 1
ATOM 2205 C CA . LEU A 1 269 ? 1.737 -2.479 3.787 1.00 87.56 269 LEU A CA 1
ATOM 2206 C C . LEU A 1 269 ? 2.456 -1.600 4.795 1.00 87.56 269 LEU A C 1
ATOM 2208 O O . LEU A 1 269 ? 1.914 -0.633 5.336 1.00 87.56 269 LEU A O 1
ATOM 2212 N N . TYR A 1 270 ? 3.721 -1.929 4.988 1.00 93.69 270 TYR A N 1
ATOM 2213 C CA . TYR A 1 270 ? 4.681 -1.087 5.661 1.00 93.69 270 TYR A CA 1
ATOM 2214 C C . TYR A 1 270 ? 5.283 -0.134 4.646 1.00 93.69 270 TYR A C 1
ATOM 2216 O O . TYR A 1 270 ? 5.886 -0.557 3.664 1.00 93.69 270 TYR A O 1
ATOM 2224 N N . ARG A 1 271 ? 5.149 1.165 4.889 1.00 94.69 271 ARG A N 1
ATOM 2225 C CA . ARG A 1 271 ? 5.903 2.167 4.147 1.00 94.69 271 ARG A CA 1
ATOM 2226 C C . ARG A 1 271 ? 7.270 2.321 4.781 1.00 94.69 271 ARG A C 1
ATOM 2228 O O . ARG A 1 271 ? 7.367 2.738 5.934 1.00 94.69 271 ARG A O 1
ATOM 2235 N N . ILE A 1 272 ? 8.305 2.004 4.025 1.00 97.38 272 ILE A N 1
ATOM 2236 C CA . ILE A 1 272 ? 9.703 2.106 4.419 1.00 97.38 272 ILE A CA 1
ATOM 2237 C C . ILE A 1 272 ? 10.275 3.374 3.811 1.00 97.38 272 ILE A C 1
ATOM 2239 O O . ILE A 1 272 ? 10.069 3.633 2.632 1.00 97.38 272 ILE A O 1
ATOM 2243 N N . HIS A 1 273 ? 10.972 4.161 4.619 1.00 96.12 273 HIS A N 1
ATOM 2244 C CA . HIS A 1 273 ? 11.722 5.330 4.178 1.00 96.12 273 HIS A CA 1
ATOM 2245 C C . HIS A 1 273 ? 13.216 5.039 4.298 1.00 96.12 273 HIS A C 1
ATOM 2247 O O . HIS A 1 273 ? 13.671 4.642 5.374 1.00 96.12 273 HIS A O 1
ATOM 2253 N N . TYR A 1 274 ? 13.962 5.244 3.218 1.00 96.44 274 TYR A N 1
ATOM 2254 C CA . TYR A 1 274 ? 15.410 5.078 3.154 1.00 96.44 274 TYR A CA 1
ATOM 2255 C C . TYR A 1 274 ? 16.077 6.452 3.335 1.00 96.44 274 TYR A C 1
ATOM 2257 O O . TYR A 1 274 ? 16.049 7.272 2.421 1.00 96.44 274 TYR A O 1
ATOM 2265 N N . PRO A 1 275 ? 16.659 6.773 4.509 1.00 90.88 275 PRO A N 1
ATOM 2266 C CA . PRO A 1 275 ? 17.175 8.119 4.781 1.00 90.88 275 PRO A CA 1
ATOM 2267 C C . PRO A 1 275 ? 18.369 8.521 3.903 1.00 90.88 275 PRO A C 1
ATOM 2269 O O . PRO A 1 275 ? 18.673 9.706 3.794 1.00 90.88 275 PRO A O 1
ATOM 2272 N N . GLU A 1 276 ? 19.063 7.542 3.321 1.00 89.94 276 GLU A N 1
ATOM 2273 C CA . GLU A 1 276 ? 20.290 7.729 2.539 1.00 89.94 276 GLU A CA 1
ATOM 2274 C C . GLU A 1 276 ? 20.029 8.392 1.177 1.00 89.94 276 GLU A C 1
ATOM 2276 O O . GLU A 1 276 ? 20.838 9.202 0.723 1.00 89.94 276 GLU A O 1
ATOM 2281 N N . ASP A 1 277 ? 18.903 8.078 0.536 1.00 92.31 277 ASP A N 1
ATOM 2282 C CA . ASP A 1 277 ? 18.500 8.604 -0.775 1.00 92.31 277 ASP A CA 1
ATOM 2283 C C . ASP A 1 277 ? 17.141 9.325 -0.760 1.00 92.31 277 ASP A C 1
ATOM 2285 O O . ASP A 1 277 ? 16.835 10.068 -1.695 1.00 92.31 277 ASP A O 1
ATOM 2289 N N . GLY A 1 278 ? 16.372 9.187 0.324 1.00 90.50 278 GLY A N 1
ATOM 2290 C CA . GLY A 1 278 ? 15.041 9.768 0.482 1.00 90.50 278 GLY A CA 1
ATOM 2291 C C . GLY A 1 278 ? 13.941 8.975 -0.224 1.00 90.50 278 GLY A C 1
ATOM 2292 O O . GLY A 1 278 ? 12.819 9.479 -0.334 1.00 90.50 278 GLY A O 1
ATOM 2293 N N . ASP A 1 279 ? 14.238 7.766 -0.706 1.00 92.31 279 ASP A N 1
ATOM 2294 C CA . ASP A 1 27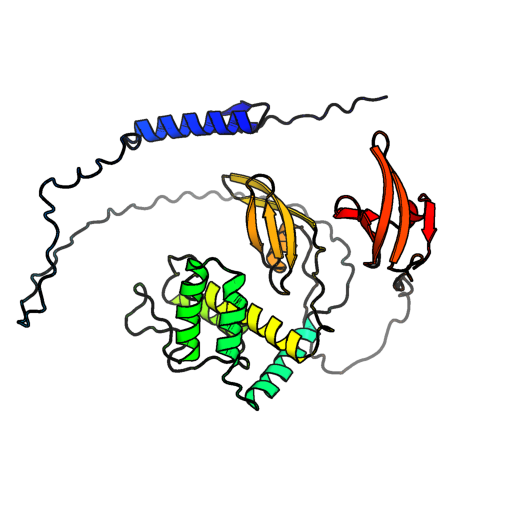9 ? 13.256 6.927 -1.379 1.00 92.31 279 ASP A CA 1
ATOM 2295 C C . ASP A 1 279 ? 12.280 6.294 -0.373 1.00 92.31 279 ASP A C 1
ATOM 2297 O O . ASP A 1 279 ? 12.585 6.049 0.800 1.00 92.31 279 ASP A O 1
ATOM 2301 N N . GLU A 1 280 ? 11.064 6.024 -0.850 1.00 92.44 280 GLU A N 1
ATOM 2302 C CA . GLU A 1 280 ? 10.031 5.320 -0.094 1.00 92.44 280 GLU A CA 1
ATOM 2303 C C . GLU A 1 280 ? 9.584 4.058 -0.839 1.00 92.44 280 GLU A C 1
ATOM 2305 O O . GLU A 1 280 ? 9.342 4.081 -2.048 1.00 92.44 280 GLU A O 1
ATOM 2310 N N . GLU A 1 281 ? 9.414 2.959 -0.106 1.00 94.31 281 GLU A N 1
ATOM 2311 C CA . GLU A 1 281 ? 8.933 1.683 -0.638 1.00 94.31 281 GLU A CA 1
ATOM 2312 C C . GLU A 1 281 ? 7.786 1.138 0.221 1.00 94.31 281 GLU A C 1
ATOM 2314 O O . GLU A 1 281 ? 7.864 1.135 1.444 1.00 94.31 281 GLU A O 1
ATOM 2319 N N . ASP A 1 282 ? 6.713 0.658 -0.413 1.00 91.44 282 ASP A N 1
ATOM 2320 C CA . ASP A 1 282 ? 5.642 -0.066 0.280 1.00 91.44 282 ASP A CA 1
ATOM 2321 C C . ASP A 1 282 ? 5.975 -1.578 0.257 1.00 91.44 282 ASP A C 1
ATOM 2323 O O . ASP A 1 282 ? 5.928 -2.205 -0.808 1.00 91.44 282 ASP A O 1
ATOM 2327 N N . ILE A 1 283 ? 6.283 -2.158 1.420 1.00 93.69 283 ILE A N 1
ATOM 2328 C CA . ILE A 1 283 ? 6.682 -3.561 1.627 1.00 93.69 283 ILE A CA 1
ATOM 2329 C C . ILE A 1 283 ? 5.576 -4.324 2.374 1.00 93.69 283 ILE A C 1
ATOM 2331 O O . ILE A 1 283 ? 4.896 -3.772 3.238 1.00 93.69 283 ILE A O 1
ATOM 2335 N N . TYR A 1 284 ? 5.374 -5.600 2.047 1.00 89.31 284 TYR A N 1
ATOM 2336 C CA . TYR A 1 284 ? 4.432 -6.461 2.768 1.00 89.31 284 TYR A CA 1
ATOM 2337 C C . TYR A 1 284 ? 5.028 -7.035 4.052 1.00 89.31 284 TYR A C 1
ATOM 2339 O O . TYR A 1 284 ? 6.240 -7.152 4.199 1.00 89.31 284 TYR A O 1
ATOM 2347 N N . GLU A 1 285 ? 4.159 -7.446 4.969 1.00 91.12 285 GLU A N 1
ATOM 2348 C CA . GLU A 1 285 ? 4.555 -8.053 6.239 1.00 91.12 285 GLU A CA 1
ATOM 2349 C C . GLU A 1 285 ? 5.461 -9.294 6.073 1.00 91.12 285 GLU A C 1
ATOM 2351 O O . GLU A 1 285 ? 6.453 -9.423 6.783 1.00 91.12 285 GLU A O 1
ATOM 2356 N N . ASP A 1 286 ? 5.186 -10.181 5.111 1.00 88.50 286 ASP A N 1
ATOM 2357 C CA . ASP A 1 286 ? 5.972 -11.396 4.836 1.00 88.50 286 ASP A CA 1
ATOM 2358 C C . ASP A 1 286 ? 7.379 -11.096 4.291 1.00 88.50 286 ASP A C 1
ATOM 2360 O O . ASP A 1 286 ? 8.374 -11.715 4.693 1.00 88.50 286 ASP A O 1
ATOM 2364 N N . GLU A 1 287 ? 7.482 -10.104 3.410 1.00 92.62 287 GLU A N 1
ATOM 2365 C CA . GLU A 1 287 ? 8.768 -9.574 2.968 1.00 92.62 287 GLU A CA 1
ATOM 2366 C C . GLU A 1 287 ? 9.513 -8.925 4.144 1.00 92.62 287 GLU A C 1
ATOM 2368 O O . GLU A 1 287 ? 10.716 -9.135 4.294 1.00 92.62 287 GLU A O 1
ATOM 2373 N N . LEU A 1 288 ? 8.807 -8.228 5.041 1.00 94.75 288 LEU A N 1
ATOM 2374 C CA . LEU A 1 288 ? 9.394 -7.638 6.244 1.00 94.75 288 LEU A CA 1
ATOM 2375 C C . LEU A 1 288 ? 9.949 -8.694 7.207 1.00 94.75 288 LEU A C 1
ATOM 2377 O O . LEU A 1 288 ? 11.074 -8.544 7.679 1.00 94.75 288 LEU A O 1
ATOM 2381 N N . PHE A 1 289 ? 9.215 -9.787 7.441 1.00 92.94 289 PHE A N 1
ATOM 2382 C CA . PHE A 1 289 ? 9.697 -10.944 8.204 1.00 92.94 289 PHE A CA 1
ATOM 2383 C C . PHE A 1 289 ? 11.010 -11.477 7.618 1.00 92.94 289 PHE A C 1
ATOM 2385 O O . PHE A 1 289 ? 11.982 -11.699 8.343 1.00 92.94 289 PHE A O 1
ATOM 2392 N N . THR A 1 290 ? 11.067 -11.604 6.289 1.00 92.31 290 THR A N 1
ATOM 2393 C CA . THR A 1 290 ? 12.269 -12.057 5.578 1.00 92.31 290 THR A CA 1
ATOM 2394 C C . THR A 1 290 ? 13.439 -11.086 5.766 1.00 92.31 290 THR A C 1
ATOM 2396 O O . THR A 1 290 ? 14.552 -11.525 6.056 1.00 92.31 290 THR A O 1
ATOM 2399 N N . LEU A 1 291 ? 13.197 -9.777 5.641 1.00 94.06 291 LEU A N 1
ATOM 2400 C CA . LEU A 1 291 ? 14.221 -8.733 5.779 1.00 94.06 291 LEU A CA 1
ATOM 2401 C C . LEU A 1 291 ? 14.747 -8.600 7.212 1.00 94.06 291 LEU A C 1
ATOM 2403 O O . LEU A 1 291 ? 15.933 -8.347 7.410 1.00 94.06 291 LEU A O 1
ATOM 2407 N N . LEU A 1 292 ? 13.888 -8.807 8.209 1.00 94.31 292 LEU A N 1
ATOM 2408 C CA . LEU A 1 292 ? 14.251 -8.753 9.627 1.00 94.31 292 LEU A CA 1
ATOM 2409 C C . LEU A 1 292 ? 14.815 -10.084 10.151 1.00 94.31 292 LEU A C 1
ATOM 2411 O O . LEU A 1 292 ? 15.225 -10.166 11.307 1.00 94.31 292 LEU A O 1
ATOM 2415 N N . GLY A 1 293 ? 14.848 -11.135 9.323 1.00 92.62 293 GLY A N 1
ATOM 2416 C CA . GLY A 1 293 ? 15.298 -12.467 9.734 1.00 92.62 293 GLY A CA 1
ATOM 2417 C C . GLY A 1 293 ? 14.399 -13.109 10.796 1.00 92.62 293 GLY A C 1
ATOM 2418 O O . GLY A 1 293 ? 14.829 -14.019 11.507 1.00 92.62 293 GLY A O 1
ATOM 2419 N N . VAL A 1 294 ? 13.157 -12.639 10.912 1.00 90.31 294 VAL A N 1
ATOM 2420 C CA . VAL A 1 294 ? 12.166 -13.143 11.860 1.00 90.31 294 VAL A CA 1
ATOM 2421 C C . VAL A 1 294 ? 11.321 -14.179 11.129 1.00 90.31 294 VAL A C 1
ATOM 2423 O O . VAL A 1 294 ? 10.823 -13.935 10.033 1.00 90.31 294 VAL A O 1
ATOM 2426 N N . SER A 1 295 ? 11.174 -15.373 11.705 1.00 83.00 295 SER A N 1
ATOM 2427 C CA . SER A 1 295 ? 10.264 -16.365 11.121 1.00 83.00 295 SER A CA 1
ATOM 2428 C C . SER A 1 295 ? 8.824 -15.858 11.245 1.00 83.00 295 SER A C 1
ATOM 2430 O O . SER A 1 295 ? 8.460 -15.428 12.343 1.00 83.00 295 SER A O 1
ATOM 2432 N N . PRO A 1 296 ? 8.004 -15.924 10.178 1.00 81.00 296 PRO A N 1
ATOM 2433 C CA . PRO A 1 296 ? 6.585 -15.613 10.286 1.00 81.00 296 PRO A CA 1
ATOM 2434 C C . PRO A 1 296 ? 5.950 -16.454 11.403 1.00 81.00 296 PRO A C 1
ATOM 2436 O O . PRO A 1 296 ? 6.364 -17.607 11.591 1.00 81.00 296 PRO A O 1
ATO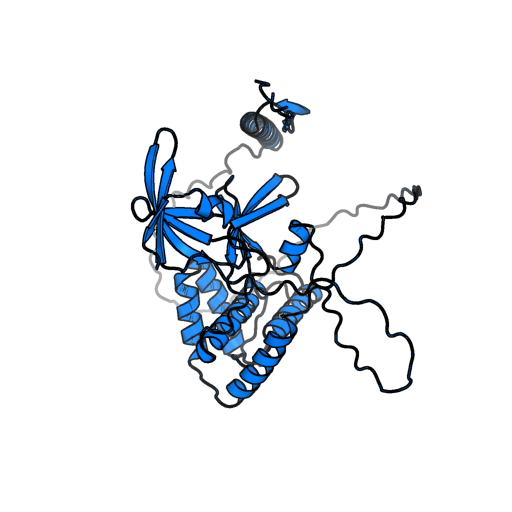M 2439 N N . PRO A 1 297 ? 4.961 -15.926 12.144 1.00 76.81 297 PRO A N 1
ATOM 2440 C CA . PRO A 1 297 ? 4.189 -16.742 13.073 1.00 76.81 297 PRO A CA 1
ATOM 2441 C C . PRO A 1 297 ? 3.607 -17.940 12.307 1.00 76.81 297 PRO A C 1
ATOM 2443 O O . PRO A 1 297 ? 3.014 -17.769 11.244 1.00 76.81 297 PRO A O 1
ATOM 2446 N N . ASP A 1 298 ? 3.827 -19.161 12.807 1.00 76.50 298 ASP A N 1
ATOM 2447 C CA . ASP A 1 298 ? 3.355 -20.386 12.148 1.00 76.50 298 ASP A CA 1
ATOM 2448 C C . ASP A 1 298 ? 1.821 -20.331 12.025 1.00 76.50 298 ASP A C 1
ATOM 2450 O O . ASP A 1 298 ? 1.085 -20.500 12.999 1.00 76.50 298 ASP A O 1
ATOM 2454 N N . HIS A 1 299 ? 1.326 -20.096 10.809 1.00 57.22 299 HIS A N 1
ATOM 2455 C CA . HIS A 1 299 ? -0.102 -20.076 10.485 1.00 57.22 299 HIS A CA 1
ATOM 2456 C C . HIS A 1 299 ? -0.674 -21.480 10.273 1.00 57.22 299 HIS A C 1
ATOM 2458 O O . HIS A 1 299 ? -1.679 -21.614 9.581 1.00 57.22 299 HIS A O 1
ATOM 2464 N N . SER A 1 300 ? -0.062 -22.533 10.833 1.00 46.62 300 SER A N 1
ATOM 2465 C CA . SER A 1 300 ? -0.589 -23.894 10.708 1.00 46.62 300 SER A CA 1
ATOM 2466 C C . SER A 1 300 ? -2.065 -23.877 11.101 1.00 46.62 300 SER A C 1
ATOM 2468 O O . SER A 1 300 ? -2.417 -23.499 12.228 1.00 46.62 300 SER A O 1
ATOM 2470 N N . SER A 1 301 ? -2.920 -24.151 10.115 1.00 44.06 301 SER A N 1
ATOM 2471 C CA . SER A 1 301 ? -4.368 -24.212 10.248 1.00 44.06 301 SER A CA 1
ATOM 2472 C C . SER A 1 301 ? -4.722 -25.073 11.459 1.00 44.06 301 SER A C 1
ATOM 2474 O O . SER A 1 301 ? -3.992 -26.023 11.744 1.00 44.06 301 SER A O 1
ATOM 2476 N N . PRO A 1 302 ? -5.786 -24.756 12.214 1.00 50.34 302 PRO A N 1
ATOM 2477 C CA . PRO A 1 302 ? -6.304 -25.730 13.156 1.00 50.34 302 PRO A CA 1
ATOM 2478 C C . PRO A 1 302 ? -6.700 -26.956 12.334 1.00 50.34 302 PRO A C 1
ATOM 2480 O O . PRO A 1 302 ? -7.664 -26.913 11.569 1.00 50.34 302 PRO A O 1
ATOM 2483 N N . ASP A 1 303 ? -5.898 -28.014 12.430 1.00 43.31 303 ASP A N 1
ATOM 2484 C CA . ASP A 1 303 ? -6.263 -29.307 11.892 1.00 43.31 303 ASP A CA 1
ATOM 2485 C C . ASP A 1 303 ? -7.627 -29.668 12.476 1.00 43.31 303 ASP A C 1
ATOM 2487 O O . ASP A 1 303 ? -7.848 -29.666 13.690 1.00 43.31 303 ASP A O 1
ATOM 2491 N N . THR A 1 304 ? -8.565 -29.927 11.572 1.00 45.22 304 THR A N 1
ATOM 2492 C CA . THR A 1 304 ? -9.821 -30.622 11.829 1.00 45.22 304 THR A CA 1
ATOM 2493 C C . THR A 1 304 ? -9.482 -32.002 12.393 1.00 45.22 304 THR A C 1
ATOM 2495 O O . THR A 1 304 ? -9.428 -32.992 11.664 1.00 45.22 304 THR A O 1
ATOM 2498 N N . GLU A 1 305 ? -9.185 -32.080 13.688 1.00 43.03 305 GLU A N 1
ATOM 2499 C CA . GLU A 1 305 ? -8.864 -33.345 14.327 1.00 43.03 305 GLU A CA 1
ATOM 2500 C C . GLU A 1 305 ? -10.157 -34.048 14.742 1.00 43.03 305 GLU A C 1
ATOM 2502 O O . GLU A 1 305 ? -10.902 -33.650 15.641 1.00 43.03 305 GLU A O 1
ATOM 2507 N N . THR A 1 306 ? -10.425 -35.106 13.983 1.00 45.12 306 THR A N 1
ATOM 2508 C CA . THR A 1 306 ? -11.371 -36.166 14.292 1.00 45.12 306 THR A CA 1
ATOM 2509 C C . THR A 1 306 ? -11.062 -36.724 15.679 1.00 45.12 306 THR A C 1
ATOM 2511 O O . THR A 1 306 ? -9.941 -37.133 15.966 1.00 45.12 306 THR A O 1
ATOM 2514 N N . GLN A 1 307 ? -12.083 -36.754 16.533 1.00 44.59 307 GLN A N 1
ATOM 2515 C CA . GLN A 1 307 ? -12.045 -37.388 17.845 1.00 44.59 307 GLN A CA 1
ATOM 2516 C C . GLN A 1 307 ? -11.648 -38.866 17.723 1.00 44.59 307 GLN A C 1
ATOM 2518 O O . GLN A 1 307 ? -12.384 -39.625 17.097 1.00 44.59 307 GLN A O 1
ATOM 2523 N N . GLN A 1 308 ? -10.568 -39.286 18.393 1.00 39.16 308 GLN A N 1
ATOM 2524 C CA . GLN A 1 308 ? -10.567 -40.445 19.301 1.00 39.16 308 GLN A CA 1
ATOM 2525 C C . GLN A 1 308 ? -9.201 -40.683 19.971 1.00 39.16 308 GLN A C 1
ATOM 2527 O O . GLN A 1 308 ? -8.161 -40.647 19.324 1.00 39.16 308 GLN A O 1
ATOM 2532 N N . SER A 1 309 ? -9.284 -41.051 21.257 1.00 41.19 309 SER A N 1
ATOM 2533 C CA . SER A 1 309 ? -8.258 -41.688 22.108 1.00 41.19 309 SER A CA 1
ATOM 2534 C C . SER A 1 309 ? -7.218 -40.741 22.730 1.00 41.19 309 SER A C 1
ATOM 2536 O O . SER A 1 309 ? -6.250 -40.337 22.107 1.00 41.19 309 SER A O 1
ATOM 2538 N N . ALA A 1 310 ? -7.483 -40.213 23.927 1.00 41.56 310 ALA A N 1
ATOM 2539 C CA . ALA A 1 310 ? -7.302 -40.856 25.239 1.00 41.56 310 ALA A CA 1
ATOM 2540 C C . ALA A 1 310 ? -5.833 -40.894 25.715 1.00 41.56 310 ALA A C 1
ATOM 2542 O O . ALA A 1 310 ? -5.034 -41.727 25.306 1.00 41.56 310 ALA A O 1
ATOM 2543 N N . GLU A 1 311 ? -5.571 -40.009 26.683 1.00 46.56 311 GLU A N 1
ATOM 2544 C CA . GLU A 1 311 ? -5.029 -40.390 27.992 1.00 46.56 311 GLU A CA 1
ATOM 2545 C C . GLU A 1 311 ? -3.538 -40.756 28.067 1.00 46.56 311 GLU A C 1
ATOM 2547 O O . GLU A 1 311 ? -3.160 -41.918 28.158 1.00 46.56 311 GLU A O 1
ATOM 2552 N N . SER A 1 312 ? -2.681 -39.733 28.163 1.00 38.34 312 SER A N 1
ATOM 2553 C CA . SER A 1 312 ? -1.629 -39.654 29.194 1.00 38.34 312 SER A CA 1
ATOM 2554 C C . SER A 1 312 ? -0.796 -38.383 29.065 1.00 38.34 312 SER A C 1
ATOM 2556 O O . SER A 1 312 ? -0.433 -37.980 27.964 1.00 38.34 312 SER A O 1
ATOM 2558 N N . SER A 1 313 ? -0.395 -37.859 30.227 1.00 37.47 313 SER A N 1
ATOM 2559 C CA . SER A 1 313 ? 0.689 -36.886 30.477 1.00 37.47 313 SER A CA 1
ATOM 2560 C C . SER A 1 313 ? 0.223 -35.499 30.922 1.00 37.47 313 SER A C 1
ATOM 2562 O O . SER A 1 313 ? 0.355 -34.500 30.224 1.00 37.47 313 SER A O 1
ATOM 2564 N N . LYS A 1 314 ? -0.261 -35.445 32.168 1.00 42.44 314 L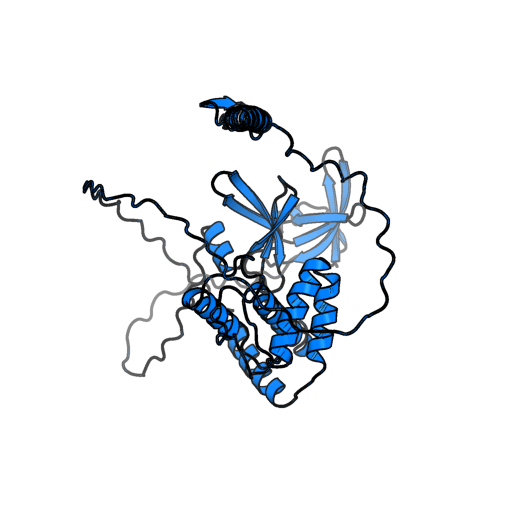YS A N 1
ATOM 2565 C CA . LYS A 1 314 ? -0.111 -34.271 33.034 1.00 42.44 314 LYS A CA 1
ATOM 2566 C C . LYS A 1 314 ? 1.291 -34.314 33.642 1.00 42.44 314 LYS A C 1
ATOM 2568 O O . LYS A 1 314 ? 1.556 -35.247 34.392 1.00 42.44 314 LYS A O 1
ATOM 2573 N N . GLN A 1 315 ? 2.131 -33.324 33.340 1.00 40.53 315 GLN A N 1
ATOM 2574 C CA . GLN A 1 315 ? 3.070 -32.650 34.256 1.00 40.53 315 GLN A CA 1
ATOM 2575 C C . GLN A 1 315 ? 4.015 -31.734 33.453 1.00 40.53 315 GLN A C 1
ATOM 2577 O O . GLN A 1 315 ? 4.614 -32.174 32.478 1.00 40.53 315 GLN A O 1
ATOM 2582 N N . ASN A 1 316 ? 4.161 -30.492 33.935 1.00 47.38 316 ASN A N 1
ATOM 2583 C CA . ASN A 1 316 ? 5.056 -29.403 33.502 1.00 47.38 316 ASN A CA 1
ATOM 2584 C C . ASN A 1 316 ? 4.614 -28.488 32.349 1.00 47.38 316 ASN A C 1
ATOM 2586 O O . ASN A 1 316 ? 5.209 -28.520 31.281 1.00 47.38 316 ASN A O 1
ATOM 2590 N N . GLU A 1 317 ? 3.702 -27.557 32.646 1.00 41.12 317 GLU A N 1
ATOM 2591 C CA . GLU A 1 317 ? 3.673 -26.214 32.036 1.00 41.12 317 GLU A CA 1
ATOM 2592 C C . GLU A 1 317 ? 3.225 -25.183 33.094 1.00 41.12 317 GLU A C 1
ATOM 2594 O O . GLU A 1 317 ? 2.095 -24.713 33.117 1.00 41.12 317 GLU A O 1
ATOM 2599 N N . GLU A 1 318 ? 4.130 -24.854 34.018 1.00 46.22 318 GLU A N 1
ATOM 2600 C CA . GLU A 1 318 ? 4.093 -23.601 34.783 1.00 46.22 318 GLU A CA 1
ATOM 2601 C C . GLU A 1 318 ? 5.294 -22.765 34.325 1.00 46.22 318 GLU A C 1
ATOM 2603 O O . GLU A 1 318 ? 6.401 -22.931 34.833 1.00 46.22 318 GLU A O 1
ATOM 2608 N N . ALA A 1 319 ? 5.111 -21.911 33.314 1.00 47.06 319 ALA A N 1
ATOM 2609 C CA . ALA A 1 319 ? 6.061 -20.842 33.006 1.00 47.06 319 ALA A CA 1
ATOM 2610 C C . ALA A 1 319 ? 5.415 -19.721 32.170 1.00 47.06 319 ALA A C 1
ATOM 2612 O O . ALA A 1 319 ? 5.166 -19.879 30.980 1.00 47.06 319 ALA A O 1
ATOM 2613 N N . ASN A 1 320 ? 5.248 -18.568 32.824 1.00 48.66 320 ASN A N 1
ATOM 2614 C CA . ASN A 1 320 ? 5.171 -17.215 32.266 1.00 48.66 320 ASN A CA 1
ATOM 2615 C C . ASN A 1 320 ? 4.072 -16.901 31.241 1.00 48.66 320 ASN A C 1
ATOM 2617 O O . ASN A 1 320 ? 4.339 -16.506 30.107 1.00 48.66 320 ASN A O 1
ATOM 2621 N N . THR A 1 321 ? 2.831 -16.870 31.720 1.00 38.59 321 THR A N 1
ATOM 2622 C CA . THR A 1 321 ? 1.902 -15.820 31.288 1.00 38.59 321 THR A CA 1
ATOM 2623 C C . THR A 1 321 ? 2.449 -14.490 31.815 1.00 38.59 321 THR A C 1
ATOM 2625 O O . THR A 1 321 ? 2.323 -14.201 33.003 1.00 38.59 321 THR A O 1
ATOM 2628 N N . VAL A 1 322 ? 3.130 -13.711 30.971 1.00 52.84 322 VAL A N 1
ATOM 2629 C CA . VAL A 1 322 ? 3.486 -12.326 31.312 1.00 52.84 322 VAL A CA 1
ATOM 2630 C C . VAL A 1 322 ? 2.184 -11.543 31.265 1.00 52.84 322 VAL A C 1
ATOM 2632 O O . VAL A 1 322 ? 1.684 -11.228 30.186 1.00 52.84 322 VAL A O 1
ATOM 2635 N N . GLU A 1 323 ? 1.577 -11.320 32.430 1.00 67.19 323 GLU A N 1
ATOM 2636 C CA . GLU A 1 323 ? 0.444 -10.407 32.524 1.00 67.19 323 GLU A CA 1
ATOM 2637 C C . GLU A 1 323 ? 0.857 -9.054 31.930 1.00 67.19 323 GLU A C 1
ATOM 2639 O O . GLU A 1 323 ? 1.973 -8.595 32.199 1.00 67.19 323 GLU A O 1
ATOM 2644 N N . PRO A 1 324 ? 0.000 -8.422 31.105 1.00 62.75 324 PRO A N 1
ATOM 2645 C CA . PRO A 1 324 ? 0.286 -7.103 30.566 1.00 62.75 324 PRO A CA 1
ATOM 2646 C C . PRO A 1 324 ? 0.559 -6.160 31.739 1.00 62.75 324 PRO A C 1
ATOM 2648 O O . PRO A 1 324 ? -0.319 -5.911 32.569 1.00 62.75 324 PRO A O 1
ATOM 2651 N N . LEU A 1 325 ? 1.808 -5.697 31.837 1.00 78.19 325 LEU A N 1
ATOM 2652 C CA . LEU A 1 325 ? 2.260 -4.851 32.930 1.00 78.19 325 LEU A CA 1
ATOM 2653 C C . LEU A 1 325 ? 1.406 -3.588 32.933 1.00 78.19 325 LEU A C 1
ATOM 2655 O O . LEU A 1 325 ? 1.362 -2.829 31.965 1.00 78.19 325 LEU A O 1
ATOM 2659 N N . LYS A 1 326 ? 0.683 -3.388 34.032 1.00 89.06 326 LYS A N 1
ATOM 2660 C CA . LYS A 1 326 ? -0.103 -2.179 34.236 1.00 89.06 326 LYS A CA 1
ATOM 2661 C C . LYS A 1 326 ? 0.858 -0.979 34.221 1.00 89.06 326 LYS A C 1
ATOM 2663 O O . LYS A 1 326 ? 1.760 -0.960 35.060 1.00 89.06 326 LYS A O 1
ATOM 2668 N N . PRO A 1 327 ? 0.669 0.020 33.338 1.00 93.94 327 PRO A N 1
ATOM 2669 C CA . PRO A 1 327 ? 1.566 1.166 33.273 1.00 93.94 327 PRO A CA 1
ATOM 2670 C C . PRO A 1 327 ? 1.572 1.919 34.602 1.00 93.94 327 PRO A C 1
ATOM 2672 O O . PRO A 1 327 ? 0.519 2.219 35.175 1.00 93.94 327 PRO A O 1
ATOM 2675 N N . ARG A 1 328 ? 2.770 2.230 35.096 1.00 96.25 328 ARG A N 1
ATOM 2676 C CA . ARG A 1 328 ? 2.980 3.000 36.326 1.00 96.25 328 ARG A CA 1
ATOM 2677 C C . ARG A 1 328 ? 2.682 4.485 36.146 1.00 96.25 328 ARG A C 1
ATOM 2679 O O . ARG A 1 328 ? 2.230 5.131 37.095 1.00 96.25 328 ARG A O 1
ATOM 2686 N N . TYR A 1 329 ? 2.909 5.014 34.946 1.00 96.75 329 TYR A N 1
ATOM 2687 C CA . TYR A 1 329 ? 2.599 6.395 34.589 1.00 96.75 329 TYR A CA 1
ATOM 2688 C C . TYR A 1 329 ? 1.402 6.444 33.642 1.00 96.75 329 TYR A C 1
ATOM 2690 O O . TYR A 1 329 ? 1.289 5.650 32.713 1.00 96.75 329 TYR A O 1
ATOM 2698 N N . THR A 1 330 ? 0.480 7.372 33.881 1.00 96.69 330 THR A N 1
ATOM 2699 C CA . THR A 1 330 ? -0.701 7.559 33.033 1.00 96.69 330 THR A CA 1
ATOM 2700 C C . THR A 1 330 ? -0.357 8.426 31.827 1.00 96.69 330 THR A C 1
ATOM 2702 O O . THR A 1 330 ? 0.462 9.347 31.926 1.00 96.69 330 THR A O 1
ATOM 2705 N N . VAL A 1 331 ? -1.006 8.160 30.690 1.00 96.38 331 VAL A N 1
ATOM 2706 C CA . VAL A 1 331 ? -1.012 9.085 29.548 1.00 96.38 331 VAL A CA 1
ATOM 2707 C C . VAL A 1 331 ? -1.450 10.466 30.035 1.00 96.38 331 VAL A C 1
ATOM 2709 O O . VAL A 1 331 ? -2.391 10.587 30.814 1.00 96.38 331 VAL A O 1
ATOM 2712 N N . GLY A 1 332 ? -0.730 11.502 29.612 1.00 96.50 332 GLY A N 1
ATOM 2713 C CA . GLY A 1 332 ? -0.901 12.875 30.074 1.00 96.50 332 GLY A CA 1
ATOM 2714 C C . GLY A 1 332 ? 0.044 13.290 31.206 1.00 96.50 332 GLY A C 1
ATOM 2715 O O . GLY A 1 332 ? 0.173 14.490 31.455 1.00 96.50 332 GLY A O 1
ATOM 2716 N N . THR A 1 333 ? 0.748 12.348 31.847 1.00 97.94 333 THR A N 1
ATOM 2717 C CA . THR A 1 333 ? 1.778 12.657 32.854 1.00 97.94 333 THR A CA 1
ATOM 2718 C C . THR A 1 333 ? 2.855 13.558 32.249 1.00 97.94 333 THR A C 1
ATOM 2720 O O . THR A 1 333 ? 3.357 13.296 31.157 1.00 97.94 333 THR A O 1
ATOM 2723 N N . THR A 1 334 ? 3.223 14.618 32.969 1.00 98.12 334 THR A N 1
ATOM 2724 C CA . THR A 1 334 ? 4.256 15.576 32.551 1.00 98.12 334 THR A CA 1
ATOM 2725 C C . THR A 1 334 ? 5.506 15.417 33.399 1.00 98.12 334 THR A C 1
ATOM 2727 O O . THR A 1 334 ? 5.433 15.177 34.609 1.00 98.12 334 THR A O 1
ATOM 2730 N N . PHE A 1 335 ? 6.667 15.573 32.776 1.00 98.25 335 PHE A N 1
ATOM 2731 C CA . PHE A 1 335 ? 7.966 15.412 33.421 1.00 98.25 335 PHE A CA 1
ATOM 2732 C C . PHE A 1 335 ? 8.972 16.442 32.899 1.00 98.25 335 PHE A C 1
ATOM 2734 O O . PHE A 1 335 ? 8.757 17.093 31.876 1.00 98.25 335 PHE A O 1
ATOM 2741 N N . ALA A 1 336 ? 10.077 16.604 33.623 1.00 97.94 336 ALA A N 1
ATOM 2742 C CA . ALA A 1 336 ? 11.213 17.416 33.213 1.00 97.94 336 ALA A CA 1
ATOM 2743 C C . ALA A 1 336 ? 12.459 16.541 33.022 1.00 97.94 336 ALA A C 1
ATOM 2745 O O . ALA A 1 336 ? 12.859 15.832 33.949 1.00 97.94 336 ALA A O 1
ATOM 2746 N N . LYS A 1 337 ? 13.089 16.641 31.845 1.00 97.94 337 LYS A N 1
ATOM 2747 C CA . LYS A 1 337 ? 14.348 15.963 31.499 1.00 97.94 337 LYS A CA 1
ATOM 2748 C C . LYS A 1 337 ? 15.455 16.988 31.289 1.00 97.94 337 LYS A C 1
ATOM 2750 O O . LYS A 1 337 ? 15.257 17.998 30.613 1.00 97.94 337 LYS A O 1
ATOM 2755 N N . VAL A 1 338 ? 16.609 16.753 31.910 1.00 97.00 338 VAL A N 1
ATOM 2756 C CA . VAL A 1 338 ? 17.792 17.607 31.757 1.00 97.00 338 VAL A CA 1
ATOM 2757 C C . VAL A 1 338 ? 18.660 17.024 30.655 1.00 97.00 338 VAL A C 1
ATOM 2759 O O . VAL A 1 338 ? 19.167 15.915 30.788 1.00 97.00 338 VAL A O 1
ATOM 2762 N N . PHE A 1 339 ? 18.858 17.790 29.591 1.00 92.94 339 PHE A N 1
ATOM 2763 C CA . PHE A 1 339 ? 19.754 17.445 28.500 1.00 92.94 339 PHE A CA 1
ATOM 2764 C C . PHE A 1 339 ? 21.087 18.171 28.708 1.00 92.94 339 PHE A C 1
ATOM 2766 O O . PHE A 1 339 ? 21.122 19.412 28.684 1.00 92.94 339 PHE A O 1
ATOM 2773 N N . PRO A 1 340 ? 22.199 17.443 28.928 1.00 92.19 340 PRO A N 1
ATOM 2774 C CA . PRO A 1 340 ? 23.514 18.052 29.078 1.00 92.19 340 PRO A CA 1
ATOM 2775 C C . PRO A 1 340 ? 23.822 19.008 27.916 1.00 92.19 340 PRO A C 1
ATOM 2777 O O . PRO A 1 340 ? 23.681 18.661 26.745 1.00 92.19 340 PRO A O 1
ATOM 2780 N N . GLY A 1 341 ? 24.183 20.250 28.243 1.00 94.44 341 GLY A N 1
ATOM 2781 C CA . GLY A 1 341 ? 24.465 21.306 27.263 1.00 94.44 341 GLY A CA 1
ATOM 2782 C C . GLY A 1 341 ? 23.244 22.006 26.647 1.00 94.44 341 GLY A C 1
ATOM 2783 O O . GLY A 1 341 ? 23.420 23.062 26.050 1.00 94.44 341 GLY A O 1
ATOM 2784 N N . HIS A 1 342 ? 22.026 21.485 26.828 1.00 92.75 342 HIS A N 1
ATOM 2785 C CA . HIS A 1 342 ? 20.811 22.009 26.181 1.00 92.75 342 HIS A CA 1
ATOM 2786 C C . HIS A 1 342 ? 19.766 22.533 27.180 1.00 92.75 342 HIS A C 1
ATOM 2788 O O . HIS A 1 342 ? 18.868 23.284 26.806 1.00 92.75 342 HIS A O 1
ATOM 2794 N N . GLY A 1 343 ? 19.909 22.204 28.466 1.00 95.56 343 GLY A N 1
ATOM 2795 C CA . GLY A 1 343 ? 19.030 22.678 29.534 1.00 95.56 343 GLY A CA 1
ATOM 2796 C C . GLY A 1 343 ? 17.913 21.691 29.861 1.00 95.56 343 GLY A C 1
ATOM 2797 O O . GLY A 1 343 ? 18.026 20.496 29.601 1.00 95.56 343 GLY A O 1
ATOM 2798 N N . THR A 1 344 ? 16.849 22.184 30.492 1.00 97.12 344 THR A N 1
ATOM 2799 C CA . THR A 1 344 ? 15.723 21.354 30.941 1.00 97.12 344 THR A CA 1
ATOM 2800 C C . THR A 1 344 ? 14.547 21.496 29.990 1.00 97.12 344 THR A C 1
ATOM 2802 O O . THR A 1 344 ? 14.092 22.610 29.726 1.00 97.12 344 THR A O 1
ATOM 2805 N N . PHE A 1 345 ? 14.026 20.365 29.531 1.00 97.75 345 PHE A N 1
ATOM 2806 C CA . PHE A 1 345 ? 12.878 20.288 28.638 1.00 97.75 345 PHE A CA 1
ATOM 2807 C C . PHE A 1 345 ? 11.700 19.655 29.366 1.00 97.75 345 PHE A C 1
ATOM 2809 O O . PHE A 1 345 ? 11.874 18.801 30.239 1.00 97.75 345 PHE A O 1
ATOM 2816 N N . MET A 1 346 ? 10.499 20.113 29.020 1.00 97.94 346 MET A N 1
ATOM 2817 C CA . MET A 1 346 ? 9.250 19.577 29.547 1.00 97.94 346 MET A CA 1
ATOM 2818 C C . MET A 1 346 ? 8.665 18.611 28.527 1.00 97.94 346 MET A C 1
ATOM 2820 O O . MET A 1 346 ? 8.396 19.018 27.398 1.00 97.94 346 MET A O 1
ATOM 2824 N N . GLY A 1 347 ? 8.487 17.360 28.937 1.00 97.81 347 GLY A N 1
ATOM 2825 C CA . GLY A 1 347 ? 7.862 16.315 28.134 1.00 97.81 347 GLY A CA 1
ATOM 2826 C C . GLY A 1 347 ? 6.503 15.907 28.698 1.00 97.81 347 GLY A C 1
ATOM 2827 O O . GLY A 1 347 ? 6.199 16.148 29.873 1.00 97.81 347 GLY A O 1
ATOM 2828 N N . GLN A 1 348 ? 5.686 15.285 27.853 1.00 98.12 348 GLN A N 1
ATOM 2829 C CA . GLN A 1 348 ? 4.395 14.706 28.209 1.00 98.12 348 GLN A CA 1
ATOM 2830 C C . GLN A 1 348 ? 4.280 13.293 27.635 1.00 98.12 348 GLN A C 1
ATOM 2832 O O . GLN A 1 348 ? 4.632 13.066 26.481 1.00 98.12 348 GLN A O 1
ATOM 2837 N N . ILE A 1 349 ? 3.777 12.353 28.436 1.00 98.25 349 ILE A N 1
ATOM 2838 C CA . ILE A 1 349 ? 3.486 10.988 27.983 1.00 98.25 349 ILE A CA 1
ATOM 2839 C C . ILE A 1 349 ? 2.245 11.013 27.089 1.00 98.25 349 ILE A C 1
ATOM 2841 O O . ILE A 1 349 ? 1.169 11.403 27.545 1.00 98.25 349 ILE A O 1
ATOM 2845 N N . GLU A 1 350 ? 2.384 10.571 25.843 1.00 97.75 350 GLU A N 1
ATOM 2846 C CA . GLU A 1 350 ? 1.301 10.502 24.857 1.00 97.75 350 GLU A CA 1
ATOM 2847 C C . GLU A 1 350 ? 0.680 9.100 24.788 1.00 97.75 350 GLU A C 1
ATOM 2849 O O . GLU A 1 350 ? -0.539 8.968 24.693 1.00 97.75 350 GLU A O 1
ATOM 2854 N N . SER A 1 351 ? 1.490 8.041 24.884 1.00 96.56 351 SER A N 1
ATOM 2855 C CA . SER A 1 351 ? 0.997 6.657 24.889 1.00 96.56 351 SER A CA 1
ATOM 2856 C C . SER A 1 351 ? 1.982 5.679 25.545 1.00 96.56 351 SER A C 1
ATOM 2858 O O . SER A 1 351 ? 3.112 6.044 25.864 1.00 96.56 351 SER A O 1
ATOM 2860 N N . PHE A 1 352 ? 1.531 4.448 25.802 1.00 96.12 352 PHE A N 1
ATOM 2861 C CA . PHE A 1 352 ? 2.338 3.343 26.330 1.00 96.12 352 PHE A CA 1
ATOM 2862 C C . PHE A 1 352 ? 2.007 2.070 25.549 1.00 96.12 352 PHE A C 1
ATOM 2864 O O . PHE A 1 352 ? 0.833 1.703 25.461 1.00 96.12 352 PHE A O 1
ATOM 2871 N N . ASP A 1 353 ? 3.019 1.410 24.991 1.00 91.88 353 ASP A N 1
ATOM 2872 C CA . ASP A 1 353 ? 2.860 0.226 24.130 1.00 91.88 353 ASP A CA 1
ATOM 2873 C C . ASP A 1 353 ? 2.960 -1.112 24.894 1.00 91.88 353 ASP A C 1
ATOM 2875 O O . ASP A 1 353 ? 2.835 -2.185 24.305 1.00 91.88 353 ASP A O 1
ATOM 2879 N N . GLY A 1 354 ? 3.167 -1.057 26.215 1.00 89.56 354 GLY A N 1
ATOM 2880 C CA . GLY A 1 354 ? 3.423 -2.224 27.064 1.00 89.56 354 GLY A CA 1
ATOM 2881 C C . GLY A 1 354 ? 4.881 -2.360 27.509 1.00 89.56 354 GLY A C 1
ATOM 2882 O O . GLY A 1 354 ? 5.145 -3.078 28.473 1.00 89.56 354 GLY A O 1
ATOM 2883 N N . VAL A 1 355 ? 5.815 -1.665 26.852 1.00 92.62 355 VAL A N 1
ATOM 2884 C CA . VAL A 1 355 ? 7.260 -1.715 27.132 1.00 92.62 355 VAL A CA 1
ATOM 2885 C C . VAL A 1 355 ? 7.854 -0.310 27.275 1.00 92.62 355 VAL A C 1
ATOM 2887 O O . VAL A 1 355 ? 8.604 -0.053 28.218 1.00 92.62 355 VAL A O 1
ATOM 2890 N N . HIS A 1 356 ? 7.484 0.609 26.385 1.00 95.56 356 HIS A N 1
ATOM 2891 C CA . HIS A 1 356 ? 7.966 1.982 26.324 1.00 95.56 356 HIS A CA 1
ATOM 2892 C C . HIS A 1 356 ? 6.814 2.982 26.419 1.00 95.56 356 HIS A C 1
ATOM 2894 O O . HIS A 1 356 ? 5.683 2.745 25.991 1.00 95.56 356 HIS A O 1
ATOM 2900 N N . TYR A 1 357 ? 7.131 4.140 26.983 1.00 97.56 357 TYR A N 1
ATOM 2901 C CA . TYR A 1 357 ? 6.290 5.321 26.995 1.00 97.56 357 TYR A CA 1
ATOM 2902 C C . TYR A 1 357 ? 6.708 6.226 25.841 1.00 97.56 357 TYR A C 1
ATOM 2904 O O . TYR A 1 357 ? 7.828 6.736 25.828 1.00 97.56 357 TYR A O 1
ATOM 2912 N N . HIS A 1 358 ? 5.795 6.454 24.904 1.00 97.44 358 HIS A N 1
ATOM 2913 C CA . HIS A 1 358 ? 5.968 7.447 23.853 1.00 97.44 358 HIS A CA 1
ATOM 2914 C C . HIS A 1 358 ? 5.748 8.833 24.456 1.00 97.44 358 HIS A C 1
ATOM 2916 O O . HIS A 1 358 ? 4.670 9.124 24.993 1.00 97.44 358 HIS A O 1
ATOM 2922 N N . VAL A 1 359 ? 6.771 9.681 24.395 1.00 98.00 359 VAL A N 1
ATOM 2923 C CA . VAL A 1 359 ? 6.745 11.028 24.963 1.00 98.00 359 VAL A CA 1
ATOM 2924 C C . VAL A 1 359 ? 6.938 12.081 23.883 1.00 98.00 359 VAL A C 1
ATOM 2926 O O . VAL A 1 359 ? 7.677 11.885 22.922 1.00 98.00 359 VAL A O 1
ATOM 2929 N N . VAL A 1 360 ? 6.288 13.226 24.068 1.00 97.62 360 VAL A N 1
ATOM 2930 C CA . VAL A 1 360 ? 6.427 14.396 23.200 1.00 97.62 360 VAL A CA 1
ATOM 2931 C C . VAL A 1 360 ? 6.929 15.585 24.007 1.00 97.62 360 VAL A C 1
ATOM 2933 O O . VAL A 1 360 ? 6.521 15.782 25.156 1.00 97.62 360 VAL A O 1
ATOM 2936 N N . TYR A 1 361 ? 7.794 16.394 23.404 1.00 97.56 361 TYR A N 1
ATOM 2937 C CA . TYR A 1 361 ? 8.274 17.662 23.945 1.00 97.56 361 TYR A CA 1
ATOM 2938 C C . TYR A 1 361 ? 7.510 18.810 23.258 1.00 97.56 361 TYR A C 1
ATOM 2940 O O . TYR A 1 361 ? 7.824 19.183 22.131 1.00 97.56 361 TYR A O 1
ATOM 2948 N N . PRO A 1 362 ? 6.484 19.423 23.889 1.00 93.69 362 PRO A N 1
ATOM 2949 C CA . PRO A 1 362 ? 5.578 20.350 23.193 1.00 93.69 362 PRO A CA 1
ATOM 2950 C C . PRO A 1 362 ? 6.233 21.631 22.657 1.00 93.69 362 PRO A C 1
ATOM 2952 O O . PRO A 1 362 ? 5.603 22.383 21.916 1.00 93.69 362 PRO A O 1
ATOM 2955 N N . ARG A 1 363 ? 7.466 21.934 23.082 1.00 93.19 363 ARG A N 1
ATOM 2956 C CA . ARG A 1 363 ? 8.170 23.167 22.719 1.00 93.19 363 ARG A CA 1
ATOM 2957 C C . ARG A 1 363 ? 8.774 23.108 21.315 1.00 93.19 363 ARG A C 1
ATOM 2959 O O . ARG A 1 363 ? 8.765 24.125 20.627 1.00 93.19 363 ARG A O 1
ATOM 2966 N N . ASP A 1 364 ? 9.321 21.964 20.932 1.00 94.00 364 ASP A N 1
ATOM 2967 C CA . ASP A 1 364 ? 10.002 21.717 19.655 1.00 94.00 364 ASP A CA 1
ATOM 2968 C C . ASP A 1 364 ? 9.274 20.666 18.803 1.00 94.00 364 ASP A C 1
ATOM 2970 O O . ASP A 1 364 ? 9.443 20.658 17.586 1.00 94.00 364 ASP A O 1
ATOM 2974 N N . GLY A 1 365 ? 8.387 19.872 19.408 1.00 92.62 365 GLY A N 1
ATOM 2975 C CA . GLY A 1 365 ? 7.639 18.816 18.731 1.00 92.62 365 GLY A CA 1
ATOM 2976 C C . GLY A 1 365 ? 8.429 17.518 18.595 1.00 92.62 365 GLY A C 1
ATOM 2977 O O . GLY A 1 365 ? 7.969 16.614 17.898 1.00 92.62 365 GLY A O 1
ATOM 2978 N N . ASP A 1 366 ? 9.586 17.421 19.254 1.00 96.00 366 ASP A N 1
ATOM 2979 C CA . ASP A 1 366 ? 10.392 16.210 19.245 1.00 96.00 366 ASP A CA 1
ATOM 2980 C C . ASP A 1 366 ? 9.687 15.092 20.021 1.00 96.00 366 ASP A C 1
ATOM 2982 O O . ASP A 1 366 ? 8.927 15.325 20.970 1.00 96.00 366 ASP A O 1
ATOM 2986 N N . GLN A 1 367 ? 9.941 13.859 19.591 1.00 96.56 367 GLN A N 1
ATOM 2987 C CA . GLN A 1 367 ? 9.361 12.645 20.153 1.00 96.56 367 GLN A CA 1
ATOM 2988 C C . GLN A 1 367 ? 10.472 11.667 20.531 1.00 96.56 367 GLN A C 1
ATOM 2990 O O . GLN A 1 367 ? 11.481 11.559 19.832 1.00 96.56 367 GLN A O 1
ATOM 2995 N N . GLU A 1 368 ? 10.280 10.958 21.637 1.00 97.19 368 GLU A N 1
ATOM 2996 C CA . GLU A 1 368 ? 11.227 9.980 22.174 1.00 97.19 368 GLU A CA 1
ATOM 2997 C C . GLU A 1 368 ? 10.455 8.823 22.825 1.00 97.19 368 GLU A C 1
ATOM 2999 O O . GLU A 1 368 ? 9.335 9.011 23.300 1.00 97.19 368 GLU A O 1
ATOM 3004 N N . ASP A 1 369 ? 11.064 7.640 22.870 1.00 97.25 369 ASP A N 1
ATOM 3005 C CA . ASP A 1 369 ? 10.524 6.476 23.572 1.00 97.25 369 ASP A CA 1
ATOM 3006 C C . ASP A 1 369 ? 11.343 6.267 24.843 1.00 97.25 369 ASP A C 1
ATOM 3008 O O . ASP A 1 369 ? 12.565 6.139 24.775 1.00 97.25 369 ASP A O 1
ATOM 3012 N N . LEU A 1 370 ? 10.682 6.260 26.002 1.00 97.12 370 LEU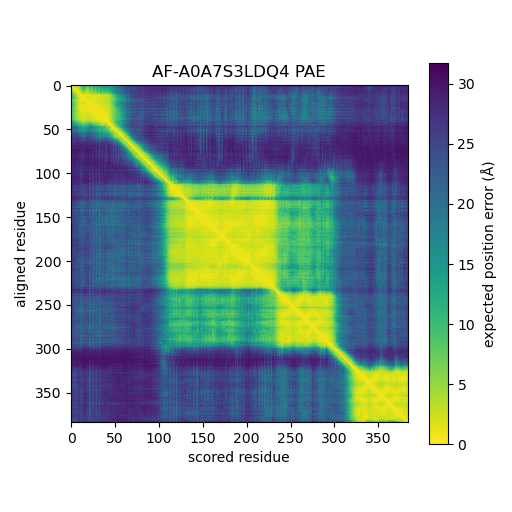 A N 1
ATOM 3013 C CA . LEU A 1 370 ? 11.330 6.084 27.302 1.00 97.12 370 LEU A CA 1
ATOM 3014 C C . LEU A 1 370 ? 10.867 4.796 27.972 1.00 97.12 370 LEU A C 1
ATOM 3016 O O . LEU A 1 370 ? 9.679 4.482 28.016 1.00 97.12 370 LEU A O 1
ATOM 3020 N N . THR A 1 371 ? 11.801 4.065 28.561 1.00 96.38 371 THR A N 1
ATOM 3021 C CA . THR A 1 371 ? 11.499 2.945 29.456 1.00 96.38 371 THR A CA 1
ATOM 3022 C C . THR A 1 371 ? 10.958 3.443 30.801 1.00 96.38 371 THR A C 1
ATOM 3024 O O . THR A 1 371 ? 11.137 4.600 31.190 1.00 96.38 371 THR A O 1
ATOM 3027 N N . GLU A 1 372 ? 10.308 2.556 31.561 1.00 96.38 372 GLU A N 1
ATOM 3028 C CA . GLU A 1 372 ? 9.854 2.888 32.920 1.00 96.38 372 GLU A CA 1
ATOM 3029 C C . GLU A 1 372 ? 11.018 3.311 33.834 1.00 96.38 372 GLU A C 1
ATOM 3031 O O . GLU A 1 372 ? 10.872 4.255 34.608 1.00 96.38 372 GLU A O 1
ATOM 3036 N N . ALA A 1 373 ? 12.179 2.658 33.699 1.00 96.50 373 ALA A N 1
ATOM 3037 C CA . ALA A 1 373 ? 13.378 2.972 34.473 1.00 96.50 373 ALA A CA 1
ATOM 3038 C C . ALA A 1 373 ? 13.916 4.376 34.160 1.00 96.50 373 ALA A C 1
ATOM 3040 O O . ALA A 1 373 ? 14.285 5.108 35.074 1.00 96.50 373 ALA A O 1
ATOM 3041 N N . GLU A 1 374 ? 13.905 4.785 32.890 1.00 96.94 374 GLU A N 1
ATOM 3042 C CA . GLU A 1 374 ? 14.292 6.147 32.516 1.00 96.94 374 GLU A CA 1
ATOM 3043 C C . GLU A 1 374 ? 13.318 7.174 33.092 1.00 96.94 374 GLU A C 1
ATOM 3045 O O . GLU A 1 374 ? 13.759 8.175 33.646 1.00 96.94 374 GLU A O 1
ATOM 3050 N N . LEU A 1 375 ? 12.004 6.925 33.038 1.00 97.12 375 LEU A N 1
ATOM 3051 C CA . LEU A 1 375 ? 11.006 7.819 33.642 1.00 97.12 375 LEU A CA 1
ATOM 3052 C C . LEU A 1 375 ? 11.124 7.922 35.171 1.00 97.12 375 LEU A C 1
ATOM 3054 O O . LEU A 1 375 ? 10.821 8.984 35.720 1.00 97.12 375 LEU A O 1
ATOM 3058 N N . ASP A 1 376 ? 11.580 6.867 35.851 1.00 96.56 376 ASP A N 1
ATOM 3059 C CA . ASP A 1 376 ? 11.869 6.871 37.292 1.00 96.56 376 ASP A CA 1
ATOM 3060 C C . ASP A 1 376 ? 13.018 7.829 37.661 1.00 96.56 376 ASP A C 1
ATOM 3062 O O . ASP A 1 376 ? 13.031 8.387 38.762 1.00 96.56 376 ASP A O 1
ATOM 3066 N N . GLU A 1 377 ? 13.957 8.068 36.742 1.00 96.69 377 GLU A N 1
ATOM 3067 C CA . GLU A 1 377 ? 15.063 9.015 36.924 1.00 96.69 377 GLU A CA 1
ATOM 3068 C C . GLU A 1 377 ? 14.662 10.473 36.630 1.00 96.69 377 GLU A C 1
ATOM 3070 O O . GLU A 1 377 ? 15.376 11.412 37.001 1.00 96.69 377 GLU A O 1
ATOM 3075 N N . LEU A 1 378 ? 13.512 10.693 35.983 1.00 97.12 378 LEU A N 1
ATOM 3076 C CA . LEU A 1 378 ? 13.041 12.023 35.601 1.00 97.12 378 LEU A CA 1
ATOM 3077 C C . LEU A 1 378 ? 12.190 12.681 36.690 1.00 97.12 378 LEU A C 1
ATOM 3079 O O . LEU A 1 378 ? 11.478 12.054 37.476 1.00 97.12 378 LEU A O 1
ATOM 3083 N N . LYS A 1 379 ? 12.211 14.018 36.714 1.00 96.62 379 LYS A N 1
ATOM 3084 C CA . LYS A 1 379 ? 11.391 14.790 37.651 1.00 96.62 379 LYS A CA 1
ATOM 3085 C C . LYS A 1 379 ? 9.952 14.865 37.140 1.00 96.62 379 LYS A C 1
ATOM 3087 O O . LYS A 1 379 ? 9.636 15.721 36.313 1.00 96.62 379 LYS A O 1
ATOM 3092 N N . ILE A 1 380 ? 9.075 14.013 37.666 1.00 97.69 380 ILE A N 1
ATOM 3093 C CA . ILE A 1 380 ? 7.632 14.064 37.388 1.00 97.69 380 ILE A CA 1
ATOM 3094 C C . ILE A 1 380 ? 7.034 15.356 37.962 1.00 97.69 380 ILE A C 1
ATOM 3096 O O . ILE A 1 380 ? 7.224 15.673 39.138 1.00 97.69 380 ILE A O 1
ATOM 3100 N N . LEU A 1 381 ? 6.322 16.113 37.126 1.00 95.12 381 LEU A N 1
ATOM 3101 C CA . LEU A 1 381 ? 5.744 17.415 37.471 1.00 95.12 381 LEU A CA 1
ATOM 3102 C C . LEU A 1 381 ? 4.257 17.308 37.819 1.00 95.12 381 LEU A C 1
ATOM 3104 O O . LEU A 1 381 ? 3.814 17.893 38.804 1.00 95.12 381 LEU A O 1
ATOM 3108 N N . SER A 1 382 ? 3.499 16.541 37.034 1.00 94.06 382 SER A N 1
ATOM 3109 C CA . SER A 1 382 ? 2.092 16.231 37.291 1.00 94.06 382 SER A CA 1
ATOM 3110 C C . SER A 1 382 ? 1.774 14.834 36.790 1.00 94.06 382 SER A C 1
ATOM 3112 O O . SER A 1 382 ? 2.196 14.466 35.695 1.00 94.06 382 SER A O 1
ATOM 3114 N N . LYS A 1 383 ? 0.995 14.080 37.566 1.00 91.19 383 LYS A N 1
ATOM 3115 C CA . LYS A 1 383 ? 0.385 12.826 37.108 1.00 91.19 383 LYS A CA 1
ATOM 3116 C C . LYS A 1 383 ? -0.875 13.169 36.307 1.00 91.19 383 LYS A C 1
ATOM 3118 O O . LYS A 1 383 ? -1.598 14.079 36.716 1.00 91.19 383 LYS A O 1
ATOM 3123 N N . GLY A 1 384 ? -1.040 12.526 35.151 1.00 74.06 384 GLY A N 1
ATOM 3124 C CA . GLY A 1 384 ? -2.185 12.711 34.250 1.00 74.06 384 GLY A CA 1
ATOM 3125 C C . GLY A 1 384 ? -3.455 12.051 34.756 1.00 74.06 384 GLY A C 1
ATOM 3126 O O . GLY A 1 384 ? -3.326 11.059 35.516 1.00 74.06 384 GLY A O 1
#

InterPro domains:
  IPR047365 PTM/DIR17-like, Tudor domain [PF21743] (247-291)
  IPR047365 PTM/DIR17-like, Tudor domain [PF21743] (332-377)

Organism: NCBI:txid265554

Mean predicted aligned error: 18.7 Å

Secondary structure (DSSP, 8-state):
--------PPEEPTTS-EESSHHHHHHHHHHHHHHHHHHTT-SSPP---PPPTT---------------PPPP-----PPPP------------PPPPPP---------SHHHHHHHHHHHHHHHTTS--TTHHHHHHHHHHTTS-HHHHHHHHHHHHHHHTT--B--TTS-TT--BTTT----TTS-HHHHHHHHHHHHHHH---TTTTTTTHHHHHHHHHHHHHHHHHHH-GGG----SS-TT-EEEEEETTTEEEEEEEEEE-SSEEEEE-TTT--EEEEEHHHHHHHHTPPPP---------------------------PPPSS-TT-EEEEEETTTEEEEEEEEEE-SSEEEEE-TTT--EEEEEHHHHHHSEEEE--

pLDDT: mean 80.88, std 20.4, range [37.47, 98.44]

Foldseek 3Di:
DDDPDPPQDWDAAPVRDTHSDPVVNVVRNVVVVCVVCVVVVNNPDPPPPPPPPPPDPPPDDDDDDDDDDDDDDDDDDDDDDDDDDDDDDDDDDDDDDDDDDDDDDADDDDVVVVVVLLLVVLVVCVVVVDPCLLVVLLVVCVVPDDPVLSVLLNVQLVCLQVLVFFDDPQFPPPDGHRHPHHDDLSDPLVVSLVVVVVSCVVGHHDPVNCSRPNVSSVSVVLSSVVVSCVVVDVPDQPDPPDDFQDWFWDQDPPVGIFIWGFHDDSSFWTWTAGPVVRDIDTHGPVVVCVRVVHDPNPPPDPPPDDDDDDDDDDDDDDDDPPDQDDDPADFQWKWWDQDVPPGIFIKGFHDDPSAWTWIAGVVVRDIDTHGPVRVVVIGTDDGD